Protein AF-A0A3Q3X6L5-F1 (afdb_monomer_lite)

pLDDT: mean 80.01, std 20.16, range [24.09, 98.0]

InterPro domains:
  IPR033290 Coiled-coil domain-containing protein 39 [PF24161] (19-383)
  IPR033290 Coiled-coil domain-containing protein 39 [PF24161] (434-626)
  IPR033290 Coiled-coil domain-containing protein 39 [PTHR18962] (6-382)

Foldseek 3Di:
DVPVVVVVCVVVVDDPPDPDPDPPPVVVVVVCVVVVVVVVVVVVVVVVVVVVVVVVVVVVVVVVVVVVVVVVVVVVVVVVVVVVVVVVVVVVVVVVVVVVVVVVVVVVVVVVVVVVVVVVVVVVVVVVVVVVVVVVVVVVVVVVVVVVVVVVVVVVVVVVVVVVVVVVVVVVVVVVVVVVVVVVVVVVVVVVVVVVVVVVVVVVVVVVVVVVDDDDPPVVVVVVVVVVVVVVVVVVVVVVVVVVVVVVVVVVVVVVVVVVVVVVVVVVVVVVVVVVVVVVVVVVVVVVVVVVVVVVVVVVVVVVVVVVVVVVVVVVVVVVVVVVVVVVVVVVVVVVVVVVVVVVVVVVVVVVVVVVVVVVVVVVVVVVVVVVVVVVVVVVVVVVVPPPDDDDDDDDDDDDDDDDDDDYDDDDDDDDDDDDDDDDDPDDDPPVPPVPPPPDDDDPPPVVVVVVVVVVVVVVVVVVVVVVVVVVVVVVVVVVVVVVVVVVVVVVVVVVVVVVVVVVVVVVVVVVVVVVVVVVVVVVVVVVVVVVVVVVVVVVVVVVVVVVVVVVVVVVVVVVVVVVVVVVVVVVVVVVVVVVVVVVVVVVVVVVVVVVVVVVVVVVLVVCADPDDDDSDGPVVVVVVVVVVVVVVVVVVVVVVVVVPDDDD

Radius of gyration: 91.63 Å; chains: 1; bounding box: 184×89×294 Å

Structure (mmCIF, N/CA/C/O backbone):
data_AF-A0A3Q3X6L5-F1
#
_entry.id   AF-A0A3Q3X6L5-F1
#
loop_
_atom_site.group_PDB
_atom_site.id
_atom_site.type_symbol
_atom_site.label_atom_id
_atom_site.label_alt_id
_atom_site.label_comp_id
_atom_site.label_asym_id
_atom_site.label_entity_id
_atom_site.label_seq_id
_atom_site.pdbx_PDB_ins_code
_atom_site.Cartn_x
_atom_site.Cartn_y
_atom_site.Cartn_z
_atom_site.occupancy
_atom_site.B_iso_or_equiv
_atom_site.auth_seq_id
_atom_site.auth_comp_id
_atom_site.auth_asym_id
_atom_site.auth_atom_id
_atom_site.pdbx_PDB_model_num
ATOM 1 N N . MET A 1 1 ? -39.606 -9.364 130.819 1.00 42.38 1 MET A N 1
ATOM 2 C CA . MET A 1 1 ? -40.697 -9.972 131.616 1.00 42.38 1 MET A CA 1
ATOM 3 C C . MET A 1 1 ? -40.829 -9.383 133.026 1.00 42.38 1 MET A C 1
ATOM 5 O O . MET A 1 1 ? -41.909 -9.506 133.574 1.00 42.38 1 MET A O 1
ATOM 9 N N . SER A 1 2 ? -39.815 -8.709 133.597 1.00 46.69 2 SER A N 1
ATOM 10 C CA . SER A 1 2 ? -39.912 -8.081 134.935 1.00 46.69 2 SER A CA 1
ATOM 11 C C . SER A 1 2 ? -40.834 -6.850 134.995 1.00 46.69 2 SER A C 1
ATOM 13 O O . SER A 1 2 ? -41.521 -6.655 135.989 1.00 46.69 2 SER A O 1
ATOM 15 N N . ASP A 1 3 ? -40.894 -6.043 133.930 1.00 54.22 3 ASP A N 1
ATOM 16 C CA . ASP A 1 3 ? -41.602 -4.750 133.970 1.00 54.22 3 ASP A CA 1
ATOM 17 C C . ASP A 1 3 ? -43.125 -4.853 133.850 1.00 54.22 3 ASP A C 1
ATOM 19 O O . ASP A 1 3 ? -43.836 -4.011 134.389 1.00 54.22 3 ASP A O 1
ATOM 23 N N . ILE A 1 4 ? -43.629 -5.908 133.203 1.00 56.75 4 ILE A N 1
ATOM 24 C CA . ILE A 1 4 ? -45.071 -6.154 133.022 1.00 56.75 4 ILE A CA 1
ATOM 25 C C . ILE A 1 4 ? -45.712 -6.620 134.339 1.00 56.75 4 ILE A C 1
ATOM 27 O O . ILE A 1 4 ? -46.848 -6.276 134.643 1.00 56.75 4 ILE A O 1
ATOM 31 N N . VAL A 1 5 ? -44.968 -7.367 135.159 1.00 55.62 5 VAL A N 1
ATOM 32 C CA . VAL A 1 5 ? -45.459 -7.873 136.450 1.00 55.62 5 VAL A CA 1
ATOM 33 C C . VAL A 1 5 ? -45.619 -6.729 137.460 1.00 55.62 5 VAL A C 1
ATOM 35 O O . VAL A 1 5 ? -46.617 -6.679 138.172 1.00 55.62 5 VAL A O 1
ATOM 38 N N . ASN A 1 6 ? -44.698 -5.759 137.464 1.00 57.50 6 ASN A N 1
ATOM 39 C CA . ASN A 1 6 ? -44.752 -4.602 138.365 1.00 57.50 6 ASN A CA 1
ATOM 40 C C . ASN A 1 6 ? -45.862 -3.600 138.009 1.00 57.50 6 ASN A C 1
ATOM 42 O O . ASN A 1 6 ? -46.415 -2.964 138.903 1.00 57.50 6 ASN A O 1
ATOM 46 N N . THR A 1 7 ? -46.220 -3.467 136.728 1.00 60.88 7 THR A N 1
ATOM 47 C CA . THR A 1 7 ? -47.307 -2.566 136.301 1.00 60.88 7 THR A CA 1
ATOM 48 C C . THR A 1 7 ? -48.684 -3.118 136.669 1.00 60.88 7 THR A C 1
ATOM 50 O O . THR A 1 7 ? -49.526 -2.374 137.162 1.00 60.88 7 THR A O 1
ATOM 53 N N . VAL A 1 8 ? -48.894 -4.428 136.517 1.00 60.12 8 VAL A N 1
ATOM 54 C CA . VAL A 1 8 ? -50.171 -5.086 136.854 1.00 60.12 8 VAL A CA 1
ATOM 55 C C . VAL A 1 8 ? -50.415 -5.137 138.373 1.00 60.12 8 VAL A C 1
ATOM 57 O O . VAL A 1 8 ? -51.554 -5.014 138.817 1.00 60.12 8 VAL A O 1
ATOM 60 N N . LEU A 1 9 ? -49.361 -5.263 139.192 1.00 56.59 9 LEU A N 1
ATOM 61 C CA . LEU A 1 9 ? -49.470 -5.275 140.661 1.00 56.59 9 LEU A CA 1
ATOM 62 C C . LEU A 1 9 ? -49.834 -3.901 141.253 1.00 56.59 9 LEU A C 1
ATOM 64 O O . LEU A 1 9 ? -50.560 -3.834 142.245 1.00 56.59 9 LEU A O 1
ATOM 68 N N . TRP A 1 10 ? -49.390 -2.809 140.620 1.00 59.31 10 TRP A N 1
ATOM 69 C CA . TRP A 1 10 ? -49.698 -1.442 141.055 1.00 59.31 10 TRP A CA 1
ATOM 70 C C . TRP A 1 10 ? -51.165 -1.057 140.784 1.00 59.31 10 TRP A C 1
ATOM 72 O O . TRP A 1 10 ? -51.800 -0.406 141.610 1.00 59.31 10 TRP A O 1
ATOM 82 N N . GLU A 1 11 ? -51.751 -1.533 139.678 1.00 63.62 11 GLU A N 1
ATOM 83 C CA . GLU A 1 11 ? -53.169 -1.306 139.339 1.00 63.62 11 GLU A CA 1
ATOM 84 C C . GLU A 1 11 ? -54.159 -2.059 140.250 1.00 63.62 11 GLU A C 1
ATOM 86 O O . GLU A 1 11 ? -55.338 -1.704 140.308 1.00 63.62 11 GLU A O 1
ATOM 91 N N . MET A 1 12 ? -53.701 -3.072 140.997 1.00 56.34 12 MET A N 1
ATOM 92 C CA . MET A 1 12 ? -54.529 -3.853 141.927 1.00 56.34 12 MET A CA 1
ATOM 93 C C . MET A 1 12 ? -54.472 -3.378 143.393 1.00 56.34 12 MET A C 1
ATOM 95 O O . MET A 1 12 ? -55.004 -4.058 144.271 1.00 56.34 12 MET A O 1
ATOM 99 N N . ASN A 1 13 ? -53.905 -2.194 143.676 1.00 50.59 13 ASN A N 1
ATOM 100 C CA . ASN A 1 13 ? -53.818 -1.600 145.026 1.00 50.59 13 ASN A CA 1
ATOM 101 C C . ASN A 1 13 ? -53.107 -2.497 146.068 1.00 50.59 13 ASN A C 1
ATOM 103 O O . ASN A 1 13 ? -53.402 -2.447 147.265 1.00 50.59 13 ASN A O 1
ATOM 107 N N . TRP A 1 14 ? -52.163 -3.329 145.624 1.00 54.50 14 TRP A N 1
ATOM 108 C CA . TRP A 1 14 ? -51.335 -4.160 146.495 1.00 54.50 14 TRP A CA 1
ATOM 109 C C . TRP A 1 14 ? -50.048 -3.418 146.861 1.00 54.50 14 TRP A C 1
ATOM 111 O O . TRP A 1 14 ? -49.114 -3.334 146.069 1.00 54.50 14 TRP A O 1
ATOM 121 N N . ASP A 1 15 ? -50.024 -2.850 148.068 1.00 47.78 15 ASP A N 1
ATOM 122 C CA . ASP A 1 15 ? -48.836 -2.230 148.661 1.00 47.78 15 ASP A CA 1
ATOM 123 C C . ASP A 1 15 ? -47.795 -3.312 149.014 1.00 47.78 15 ASP A C 1
ATOM 125 O O . ASP A 1 15 ? -48.157 -4.428 149.399 1.00 47.78 15 ASP A O 1
ATOM 129 N N . GLU A 1 16 ? -46.505 -2.973 148.931 1.00 54.38 16 GLU A N 1
ATOM 130 C CA . GLU A 1 16 ? -45.307 -3.847 148.998 1.00 54.38 16 GLU A CA 1
ATOM 131 C C . GLU A 1 16 ? -45.166 -4.673 150.305 1.00 54.38 16 GLU A C 1
ATOM 133 O O . GLU A 1 16 ? -44.187 -5.385 150.523 1.00 54.38 16 GLU A O 1
ATOM 138 N N . ARG A 1 17 ? -46.152 -4.577 151.204 1.00 49.84 17 ARG A N 1
ATOM 139 C CA . ARG A 1 17 ? -46.241 -5.238 152.514 1.00 49.84 17 ARG A CA 1
ATOM 140 C C . ARG A 1 17 ? -47.131 -6.486 152.515 1.00 49.84 17 ARG A C 1
ATOM 142 O O . ARG A 1 17 ? -47.193 -7.170 153.536 1.00 49.84 17 ARG A O 1
ATOM 149 N N . PHE A 1 18 ? -47.809 -6.796 151.409 1.00 48.22 18 PHE A N 1
ATOM 150 C CA . PHE A 1 18 ? -48.549 -8.047 151.237 1.00 48.22 18 PHE A CA 1
ATOM 151 C C . PHE A 1 18 ? -47.666 -9.085 150.538 1.00 48.22 18 PHE A C 1
ATOM 153 O O . PHE A 1 18 ? -47.162 -8.853 149.442 1.00 48.22 18 PHE A O 1
ATOM 160 N N . ALA A 1 19 ? -47.457 -10.239 151.177 1.00 53.03 19 ALA A N 1
ATOM 161 C CA . ALA A 1 19 ? -46.730 -11.345 150.566 1.00 53.03 19 ALA A CA 1
ATOM 162 C C . ALA A 1 19 ? -47.468 -11.815 149.301 1.00 53.03 19 ALA A C 1
ATOM 164 O O . ALA A 1 19 ? -48.653 -12.150 149.366 1.00 53.03 19 ALA A O 1
ATOM 165 N N . ILE A 1 20 ? -46.756 -11.835 148.168 1.00 52.38 20 ILE A N 1
ATOM 166 C CA . ILE A 1 20 ? -47.213 -12.428 146.903 1.00 52.38 20 ILE A CA 1
ATOM 167 C C . ILE A 1 20 ? -47.752 -13.831 147.226 1.00 52.38 20 ILE A C 1
ATOM 169 O O . ILE A 1 20 ? -47.007 -14.608 147.832 1.00 52.38 20 ILE A O 1
ATOM 173 N N . PRO A 1 21 ? -49.005 -14.179 146.865 1.00 50.72 21 PRO A N 1
ATOM 174 C CA . PRO A 1 21 ? -49.507 -15.530 147.030 1.00 50.72 21 PRO A CA 1
ATOM 175 C C . PRO A 1 21 ? -48.534 -16.473 146.347 1.00 50.72 21 PRO A C 1
ATOM 177 O O . PRO A 1 21 ? -48.288 -16.352 145.143 1.00 50.72 21 PRO A O 1
ATOM 180 N N . GLU A 1 22 ? -47.944 -17.383 147.119 1.00 50.12 22 GLU A N 1
ATOM 181 C CA . GLU A 1 22 ? -47.195 -18.469 146.518 1.00 50.12 22 GLU A CA 1
ATOM 182 C C . GLU A 1 22 ? -48.123 -19.145 145.501 1.00 50.12 22 GLU A C 1
ATOM 184 O O . GLU A 1 22 ? -49.268 -19.465 145.848 1.00 50.12 22 GLU A O 1
ATOM 189 N N . PRO A 1 23 ? -47.681 -19.321 144.241 1.00 54.81 23 PRO A N 1
ATOM 190 C CA . PRO A 1 23 ? -48.440 -20.095 143.275 1.00 54.81 23 PRO A CA 1
ATOM 191 C C . PRO A 1 23 ? -48.798 -21.419 143.943 1.00 54.81 23 PRO A C 1
ATOM 193 O O . PRO A 1 23 ? -47.922 -22.035 144.561 1.00 54.81 23 PRO A O 1
ATOM 196 N N . ASN A 1 24 ? -50.065 -21.841 143.860 1.00 59.56 24 ASN A N 1
ATOM 197 C CA . ASN A 1 24 ? -50.445 -23.155 144.370 1.00 59.56 24 ASN A CA 1
ATOM 198 C C . ASN A 1 24 ? -49.491 -24.215 143.774 1.00 59.56 24 ASN A C 1
ATOM 200 O O . ASN A 1 24 ? -48.874 -23.997 142.726 1.00 59.56 24 ASN A O 1
ATOM 204 N N . ALA A 1 25 ? -49.317 -25.348 144.455 1.00 68.06 25 ALA A N 1
ATOM 205 C CA . ALA A 1 25 ? -48.351 -26.365 144.031 1.00 68.06 25 ALA A CA 1
ATOM 206 C C . ALA A 1 25 ? -48.519 -26.769 142.549 1.00 68.06 25 ALA A C 1
ATOM 208 O O . ALA A 1 25 ? -47.529 -27.038 141.877 1.00 68.06 25 ALA A O 1
ATOM 209 N N . GLU A 1 26 ? -49.747 -26.710 142.026 1.00 66.62 26 GLU A N 1
ATOM 210 C CA . GLU A 1 26 ? -50.077 -26.945 140.616 1.00 66.62 26 GLU A CA 1
ATOM 211 C C . GLU A 1 26 ? -49.518 -25.870 139.674 1.00 66.62 26 GLU A C 1
ATOM 213 O O . GLU A 1 26 ? -48.903 -26.203 138.670 1.00 66.62 26 GLU A O 1
ATOM 218 N N . ASN A 1 27 ? -49.653 -24.583 139.995 1.00 64.38 27 ASN A N 1
ATOM 219 C CA . ASN A 1 27 ? -49.143 -23.484 139.174 1.00 64.38 27 ASN A CA 1
ATOM 220 C C . ASN A 1 27 ? -47.614 -23.407 139.214 1.00 64.38 27 ASN A C 1
ATOM 222 O O . ASN A 1 27 ? -46.988 -23.028 138.225 1.00 64.38 27 ASN A O 1
ATOM 226 N N . LYS A 1 28 ? -46.997 -23.783 140.341 1.00 66.94 28 LYS A N 1
ATOM 227 C CA . LYS A 1 28 ? -45.537 -23.909 140.438 1.00 66.94 28 LYS A CA 1
ATOM 228 C C . LYS A 1 28 ? -45.046 -25.092 139.597 1.00 66.94 28 LYS A C 1
ATOM 230 O O . LYS A 1 28 ? -44.121 -24.903 138.815 1.00 66.94 28 LYS A O 1
ATOM 235 N N . ALA A 1 29 ? -45.734 -26.236 139.663 1.00 67.62 29 ALA A N 1
ATOM 236 C CA . ALA A 1 29 ? -45.465 -27.400 138.819 1.00 67.62 29 ALA A CA 1
ATOM 237 C C . ALA A 1 29 ? -45.654 -27.099 137.322 1.00 67.62 29 ALA A C 1
ATOM 239 O O . ALA A 1 29 ? -44.782 -27.438 136.537 1.00 67.62 29 ALA A O 1
ATOM 240 N N . LEU A 1 30 ? -46.709 -26.378 136.928 1.00 67.31 30 LEU A N 1
ATOM 241 C CA . LEU A 1 30 ? -46.948 -25.955 135.540 1.00 67.31 30 LEU A CA 1
ATOM 242 C C . LEU A 1 30 ? -45.863 -25.003 135.024 1.00 67.31 30 LEU A C 1
ATOM 244 O O . LEU A 1 30 ? -45.429 -25.108 133.881 1.00 67.31 30 LEU A O 1
ATOM 248 N N . ILE A 1 31 ? -45.385 -24.071 135.854 1.00 66.31 31 ILE A N 1
ATOM 249 C CA . ILE A 1 31 ? -44.278 -23.182 135.475 1.00 66.31 31 ILE A CA 1
ATOM 250 C C . ILE A 1 31 ? -42.968 -23.967 135.351 1.00 66.31 31 ILE A C 1
ATOM 252 O O . ILE A 1 31 ? -42.159 -23.641 134.484 1.00 66.31 31 ILE A O 1
ATOM 256 N N . GLU A 1 32 ? -42.745 -24.979 136.187 1.00 65.50 32 GLU A N 1
ATOM 257 C CA . GLU A 1 32 ? -41.568 -25.853 136.131 1.00 65.50 32 GLU A CA 1
ATOM 258 C C . GLU A 1 32 ? -41.635 -26.827 134.943 1.00 65.50 32 GLU A C 1
ATOM 260 O O . GLU A 1 32 ? -40.625 -27.011 134.282 1.00 65.50 32 GLU A O 1
ATOM 265 N N . GLU A 1 33 ? -42.821 -27.309 134.564 1.00 65.19 33 GLU A N 1
ATOM 266 C CA . GLU A 1 33 ? -43.099 -28.111 133.359 1.00 65.19 33 GLU A CA 1
ATOM 267 C C . GLU A 1 33 ? -42.986 -27.276 132.062 1.00 65.19 33 GLU A C 1
ATOM 269 O O . GLU A 1 33 ? -42.558 -27.758 131.015 1.00 65.19 33 GLU A O 1
ATOM 274 N N . VAL A 1 34 ? -43.282 -25.972 132.121 1.00 61.94 34 VAL A N 1
ATOM 275 C CA . VAL A 1 34 ? -43.032 -25.024 131.016 1.00 61.94 34 VAL A CA 1
ATOM 276 C C . VAL A 1 34 ? -41.558 -24.601 130.953 1.00 61.94 34 VAL A C 1
ATOM 278 O O . VAL A 1 34 ? -41.018 -24.363 129.867 1.00 61.94 34 VAL A O 1
ATOM 281 N N . ARG A 1 35 ? -40.885 -24.495 132.107 1.00 60.06 35 ARG A N 1
ATOM 282 C CA . ARG A 1 35 ? -39.438 -24.230 132.216 1.00 60.06 35 ARG A CA 1
ATOM 283 C C . ARG A 1 35 ? -38.590 -25.485 132.063 1.00 60.06 35 ARG A C 1
ATOM 285 O O . ARG A 1 35 ? -37.365 -25.339 131.988 1.00 60.06 35 ARG A O 1
ATOM 292 N N . ASP A 1 36 ? -39.211 -26.663 131.998 1.00 61.91 36 ASP A N 1
ATOM 293 C CA . ASP A 1 36 ? -38.523 -27.938 131.916 1.00 61.91 36 ASP A CA 1
ATOM 294 C C . ASP A 1 36 ? -37.551 -27.850 130.756 1.00 61.91 36 ASP A C 1
ATOM 296 O O . ASP A 1 36 ? -37.898 -27.637 129.586 1.00 61.91 36 ASP A O 1
ATOM 300 N N . THR A 1 37 ? -36.275 -27.934 131.113 1.00 58.75 37 THR A N 1
ATOM 301 C CA . THR A 1 37 ? -35.169 -27.565 130.231 1.00 58.75 37 THR A CA 1
ATOM 302 C C . THR A 1 37 ? -35.175 -28.448 128.979 1.00 58.75 37 THR A C 1
ATOM 304 O O . THR A 1 37 ? -34.733 -28.034 127.907 1.00 58.75 37 THR A O 1
ATOM 307 N N . SER A 1 38 ? -35.779 -29.633 129.097 1.00 60.59 38 SER A N 1
ATOM 308 C CA . SER A 1 38 ? -36.085 -30.590 128.040 1.00 60.59 38 SER A CA 1
ATOM 309 C C . SER A 1 38 ? -37.045 -30.043 126.974 1.00 60.59 38 SER A C 1
ATOM 311 O O . SER A 1 38 ? -36.696 -30.104 125.792 1.00 60.59 38 SER A O 1
ATOM 313 N N . TYR A 1 39 ? -38.192 -29.457 127.347 1.00 67.81 39 TYR A N 1
ATOM 314 C CA . TYR A 1 39 ? -39.201 -28.952 126.401 1.00 67.81 39 TYR A CA 1
ATOM 315 C C . TYR A 1 39 ? -38.718 -27.695 125.665 1.00 67.81 39 TYR A C 1
ATOM 317 O O . TYR A 1 39 ? -38.792 -27.615 124.436 1.00 67.81 39 TYR A O 1
ATOM 325 N N . LEU A 1 40 ? -38.089 -26.758 126.382 1.00 72.50 40 LEU A N 1
ATOM 326 C CA . LEU A 1 40 ? -37.445 -25.596 125.762 1.00 72.50 40 LEU A CA 1
ATOM 327 C C . LEU A 1 40 ? -36.274 -26.000 124.852 1.00 72.50 40 LEU A C 1
ATOM 329 O O . LEU A 1 40 ? -36.112 -25.413 123.782 1.00 72.50 40 LEU A O 1
ATOM 333 N N . SER A 1 41 ? -35.477 -27.018 125.210 1.00 70.31 41 SER A N 1
ATOM 334 C CA . SER A 1 41 ? -34.417 -27.527 124.321 1.00 70.31 41 SER A CA 1
ATOM 335 C C . SER A 1 41 ? -34.977 -28.178 123.052 1.00 70.31 41 SER A C 1
ATOM 337 O O . SER A 1 41 ? -34.393 -28.022 121.978 1.00 70.31 41 SER A O 1
ATOM 339 N N . TYR A 1 42 ? -36.116 -28.868 123.156 1.00 76.06 42 TYR A N 1
ATOM 340 C CA . TYR A 1 42 ? -36.806 -29.489 122.031 1.00 76.06 42 TYR A CA 1
ATOM 341 C C . TYR A 1 42 ? -37.362 -28.429 121.074 1.00 76.06 42 TYR A C 1
ATOM 343 O O . TYR A 1 42 ? -37.075 -28.474 119.878 1.00 76.06 42 TYR A O 1
ATOM 351 N N . LEU A 1 43 ? -38.043 -27.407 121.604 1.00 77.00 43 LEU A N 1
ATOM 352 C CA . LEU A 1 43 ? -38.513 -26.261 120.823 1.00 77.00 43 LEU A CA 1
ATOM 353 C C . LEU A 1 43 ? -37.360 -25.517 120.143 1.00 77.00 43 LEU A C 1
ATOM 355 O O . LEU A 1 43 ? -37.485 -25.139 118.983 1.00 77.00 43 LEU A O 1
ATOM 359 N N . ARG A 1 44 ? -36.217 -25.346 120.818 1.00 79.12 44 ARG A N 1
ATOM 360 C CA . ARG A 1 44 ? -35.029 -24.680 120.253 1.00 79.12 44 ARG A CA 1
ATOM 361 C C . ARG A 1 44 ? -34.375 -25.488 119.128 1.00 79.12 44 ARG A C 1
ATOM 363 O O . ARG A 1 44 ? -33.916 -24.911 118.147 1.00 79.12 44 ARG A O 1
ATOM 370 N N . LYS A 1 45 ? -34.354 -26.820 119.240 1.00 82.62 45 LYS A N 1
ATOM 371 C CA . LYS A 1 45 ? -33.915 -27.718 118.156 1.00 82.62 45 LYS A CA 1
ATOM 372 C C . LYS A 1 45 ? -34.884 -27.678 116.978 1.00 82.62 45 LYS A C 1
ATOM 374 O O . LYS A 1 45 ? -34.444 -27.618 115.836 1.00 82.62 45 LYS A O 1
ATOM 379 N N . TYR A 1 46 ? -36.187 -27.670 117.250 1.00 80.19 46 TYR A N 1
ATOM 380 C CA . TYR A 1 46 ? -37.218 -27.617 116.218 1.00 80.19 46 TYR A CA 1
ATOM 381 C C . TYR A 1 46 ? -37.218 -26.279 115.465 1.00 80.19 46 TYR A C 1
ATOM 383 O O . TYR A 1 46 ? -37.323 -26.258 114.241 1.00 80.19 46 TYR A O 1
ATOM 391 N N . THR A 1 47 ? -37.038 -25.155 116.164 1.00 80.38 47 THR A N 1
ATOM 392 C CA . THR A 1 47 ? -36.908 -23.836 115.526 1.00 80.38 47 THR A CA 1
ATOM 393 C C . THR A 1 47 ? -35.626 -23.719 114.711 1.00 80.38 47 THR A C 1
ATOM 395 O O . THR A 1 47 ? -35.700 -23.257 113.575 1.00 80.38 47 THR A O 1
ATOM 398 N N . ALA A 1 48 ? -34.492 -24.216 115.218 1.00 82.56 48 ALA A N 1
ATOM 399 C CA . ALA A 1 48 ? -33.239 -24.272 114.462 1.00 82.56 48 ALA A CA 1
ATOM 400 C C . ALA A 1 48 ? -33.354 -25.157 113.205 1.00 82.56 48 ALA A C 1
ATOM 402 O O . ALA A 1 48 ? -32.912 -24.760 112.131 1.00 82.56 48 ALA A O 1
ATOM 403 N N . PHE A 1 49 ? -34.011 -26.318 113.305 1.00 84.06 49 PHE A N 1
ATOM 404 C CA . PHE A 1 49 ? -34.292 -27.194 112.162 1.00 84.06 49 PHE A CA 1
ATOM 405 C C . PHE A 1 49 ? -35.244 -26.539 111.149 1.00 84.06 49 PHE A C 1
ATOM 407 O O . PHE A 1 49 ? -35.038 -26.621 109.941 1.00 84.06 49 PHE A O 1
ATOM 414 N N . SER A 1 50 ? -36.269 -25.828 111.627 1.00 81.50 50 SER A N 1
ATOM 415 C CA . SER A 1 50 ? -37.181 -25.062 110.773 1.00 81.50 50 SER A CA 1
ATOM 416 C C . SER A 1 50 ? -36.474 -23.912 110.050 1.00 81.50 50 SER A C 1
ATOM 418 O O . SER A 1 50 ? -36.793 -23.642 108.894 1.00 81.50 50 SER A O 1
ATOM 420 N N . GLN A 1 51 ? -35.522 -23.241 110.704 1.00 83.19 51 GLN A N 1
ATOM 421 C CA . GLN A 1 51 ? -34.695 -22.194 110.098 1.00 83.19 51 GLN A CA 1
ATOM 422 C C . GLN A 1 51 ? -33.744 -22.771 109.046 1.00 83.19 51 GLN A C 1
ATOM 424 O O . GLN A 1 51 ? -33.775 -22.296 107.918 1.00 83.19 51 GLN A O 1
ATOM 429 N N . LEU A 1 52 ? -33.032 -23.862 109.350 1.00 88.69 52 LEU A N 1
ATOM 430 C CA . LEU A 1 52 ? -32.203 -24.581 108.371 1.00 88.69 52 LEU A CA 1
ATOM 431 C C . LEU A 1 52 ? -33.000 -24.983 107.122 1.00 88.69 52 LEU A C 1
ATOM 433 O O . LEU A 1 52 ? -32.603 -24.650 106.012 1.00 88.69 52 LEU A O 1
ATOM 437 N N . ASN A 1 53 ? -34.178 -25.591 107.289 1.00 86.75 53 ASN A N 1
ATOM 438 C CA . ASN A 1 53 ? -35.034 -25.958 106.154 1.00 86.75 53 ASN A CA 1
ATOM 439 C C . ASN A 1 53 ? -35.532 -24.739 105.354 1.00 86.75 53 ASN A C 1
ATOM 441 O O . ASN A 1 53 ? -35.792 -24.847 104.154 1.00 86.75 53 ASN A O 1
ATOM 445 N N . LYS A 1 54 ? -35.722 -23.579 105.999 1.00 89.06 54 LYS A N 1
ATOM 446 C CA . LYS A 1 54 ? -36.102 -22.336 105.307 1.00 89.06 54 LYS A CA 1
ATOM 447 C C . LYS A 1 54 ? -34.942 -21.787 104.484 1.00 89.06 54 LYS A C 1
ATOM 449 O O . LYS A 1 54 ? -35.176 -21.415 103.335 1.00 89.06 54 LYS A O 1
ATOM 454 N N . ASP A 1 55 ? -33.738 -21.789 105.042 1.00 88.00 55 ASP A N 1
ATOM 455 C CA . ASP A 1 55 ? -32.527 -21.319 104.372 1.00 88.00 55 ASP A CA 1
ATOM 456 C C . ASP A 1 55 ? -32.172 -22.241 103.192 1.00 88.00 55 ASP A C 1
ATOM 458 O O . ASP A 1 55 ? -31.926 -21.765 102.083 1.00 88.00 55 ASP A O 1
ATOM 462 N N . GLU A 1 56 ? -32.274 -23.564 103.369 1.00 89.94 56 GLU A N 1
ATOM 463 C CA . GLU A 1 56 ? -32.124 -24.554 102.292 1.00 89.94 56 GLU A CA 1
ATOM 464 C C . GLU A 1 56 ? -33.165 -24.356 101.184 1.00 89.94 56 GLU A C 1
ATOM 466 O O . GLU A 1 56 ? -32.837 -24.361 99.996 1.00 89.94 56 GLU A O 1
ATOM 471 N N . LYS A 1 57 ? -34.433 -24.123 101.545 1.00 90.38 57 LYS A N 1
ATOM 472 C CA . LYS A 1 57 ? -35.493 -23.857 100.566 1.00 90.38 57 LYS A CA 1
ATOM 473 C C . LYS A 1 57 ? -35.250 -22.554 99.804 1.00 90.38 57 LYS A C 1
ATOM 475 O O . LYS A 1 57 ? -35.484 -22.516 98.597 1.00 90.38 57 LYS A O 1
ATOM 480 N N . GLN A 1 58 ? -34.800 -21.497 100.478 1.00 91.69 58 GLN A N 1
ATOM 481 C CA . GLN A 1 58 ? -34.445 -20.230 99.833 1.00 91.69 58 GLN A CA 1
ATOM 482 C C . GLN A 1 58 ? -33.270 -20.411 98.871 1.00 91.69 58 GLN A C 1
ATOM 484 O O . GLN A 1 58 ? -33.378 -20.002 97.717 1.00 91.69 58 GLN A O 1
ATOM 489 N N . TYR A 1 59 ? -32.216 -21.113 99.293 1.00 92.75 59 TYR A N 1
ATOM 490 C CA . TYR A 1 59 ? -31.087 -21.458 98.431 1.00 92.75 59 TYR A CA 1
ATOM 491 C C . TYR A 1 59 ? -31.530 -22.246 97.187 1.00 92.75 59 TYR A C 1
ATOM 493 O O . TYR A 1 59 ? -31.152 -21.908 96.066 1.00 92.75 59 TYR A O 1
ATOM 501 N N . MET A 1 60 ? -32.403 -23.244 97.349 1.00 91.12 60 MET A N 1
ATOM 502 C CA . MET A 1 60 ? -32.935 -24.032 96.231 1.00 91.12 60 MET A CA 1
ATOM 503 C C . MET A 1 60 ? -33.800 -23.203 95.267 1.00 91.12 60 MET A C 1
ATOM 505 O O . MET A 1 60 ? -33.765 -23.435 94.058 1.00 91.12 60 MET A O 1
ATOM 509 N N . ILE A 1 61 ? -34.562 -22.223 95.767 1.00 94.38 61 ILE A N 1
ATOM 510 C CA . ILE A 1 61 ? -35.334 -21.290 94.927 1.00 94.38 61 ILE A CA 1
ATOM 511 C C . ILE A 1 61 ? -34.396 -20.381 94.124 1.00 94.38 61 ILE A C 1
ATOM 513 O O . ILE A 1 61 ? -34.621 -20.189 92.928 1.00 94.38 61 ILE A O 1
ATOM 517 N N . GLU A 1 62 ? -33.346 -19.855 94.758 1.00 93.94 62 GLU A N 1
ATOM 518 C CA . GLU A 1 62 ? -32.311 -19.042 94.108 1.00 93.94 62 GLU A CA 1
ATOM 519 C C . GLU A 1 62 ? -31.620 -19.841 92.990 1.00 93.94 62 GLU A C 1
ATOM 521 O O . GLU A 1 62 ? -31.533 -19.386 91.850 1.00 93.94 62 GLU A O 1
ATOM 526 N N . MET A 1 63 ? -31.223 -21.086 93.278 1.00 93.88 63 MET A N 1
ATOM 527 C CA . MET A 1 63 ? -30.632 -22.001 92.296 1.00 93.88 63 MET A CA 1
ATOM 528 C C . MET A 1 63 ? -31.581 -22.303 91.136 1.00 93.88 63 MET A C 1
ATOM 530 O O . MET A 1 63 ? -31.176 -22.208 89.980 1.00 93.88 63 MET A O 1
ATOM 534 N N . LEU A 1 64 ? -32.855 -22.603 91.404 1.00 95.06 64 LEU A N 1
ATOM 535 C CA . LEU A 1 64 ? -33.854 -22.818 90.351 1.00 95.06 64 LEU A CA 1
ATOM 536 C C . LEU A 1 64 ? -34.060 -21.579 89.480 1.00 95.06 64 LEU A C 1
ATOM 538 O O . LEU A 1 64 ? -34.262 -21.705 88.273 1.00 95.06 64 LEU A O 1
ATOM 542 N N . LYS A 1 65 ? -34.027 -20.385 90.076 1.00 96.12 65 LYS A N 1
ATOM 543 C CA . LYS A 1 65 ? -34.124 -19.127 89.337 1.00 96.12 65 LYS A CA 1
ATOM 544 C C . LYS A 1 65 ? -32.916 -18.940 88.421 1.00 96.12 65 LYS A C 1
ATOM 546 O O . LYS A 1 65 ? -33.112 -18.631 87.249 1.00 96.12 65 LYS A O 1
ATOM 551 N N . ASN A 1 66 ? -31.711 -19.206 88.921 1.00 95.69 66 ASN A N 1
ATOM 552 C CA . ASN A 1 66 ? -30.488 -19.147 88.124 1.00 95.69 66 ASN A CA 1
ATOM 553 C C . ASN A 1 66 ? -30.526 -20.165 86.978 1.00 95.69 66 ASN A C 1
ATOM 555 O O . ASN A 1 66 ? -30.286 -19.799 85.836 1.00 95.69 66 ASN A O 1
ATOM 559 N N . VAL A 1 67 ? -30.929 -21.413 87.240 1.00 96.56 67 VAL A N 1
ATOM 560 C CA . VAL A 1 67 ? -31.058 -22.445 86.196 1.00 96.56 67 VAL A CA 1
ATOM 561 C C . VAL A 1 67 ? -32.080 -22.047 85.128 1.00 96.56 67 VAL A C 1
ATOM 563 O O . VAL A 1 67 ? -31.827 -22.246 83.944 1.00 96.56 67 VAL A O 1
ATOM 566 N N . LYS A 1 68 ? -33.219 -21.458 85.511 1.00 95.69 68 LYS A N 1
ATOM 567 C CA . LYS A 1 68 ? -34.208 -20.951 84.545 1.00 95.69 68 LYS A CA 1
ATOM 568 C C . LYS A 1 68 ? -33.653 -19.808 83.703 1.00 95.69 68 LYS A C 1
ATOM 570 O O . LYS A 1 68 ? -33.845 -19.809 82.496 1.00 95.69 68 LYS A O 1
ATOM 575 N N . GLN A 1 69 ? -32.941 -18.872 84.322 1.00 95.25 69 GLN A N 1
ATOM 576 C CA . GLN A 1 69 ? -32.311 -17.773 83.601 1.00 95.25 69 GLN A CA 1
ATOM 577 C C . GLN A 1 69 ? -31.246 -18.281 82.617 1.00 95.25 69 GLN A C 1
ATOM 579 O O . GLN A 1 69 ? -31.212 -17.834 81.475 1.00 95.25 69 GLN A O 1
ATOM 584 N N . GLU A 1 70 ? -30.423 -19.252 83.017 1.00 93.06 70 GLU A N 1
ATOM 585 C CA . GLU A 1 70 ? -29.456 -19.891 82.117 1.00 93.06 70 GLU A CA 1
ATOM 586 C C . GLU A 1 70 ? -30.141 -20.669 80.983 1.00 93.06 70 GLU A C 1
ATOM 588 O O . GLU A 1 70 ? -29.689 -20.637 79.836 1.00 93.06 70 GLU A O 1
ATOM 593 N N . LEU A 1 71 ? -31.274 -21.321 81.256 1.00 95.75 71 LEU A N 1
ATOM 594 C CA . LEU A 1 71 ? -32.084 -21.964 80.221 1.00 95.75 71 LEU A CA 1
ATOM 595 C C . LEU A 1 71 ? -32.624 -20.938 79.209 1.00 95.75 71 LEU A C 1
ATOM 597 O O . LEU A 1 71 ? -32.507 -21.146 78.003 1.00 95.75 71 LEU A O 1
ATOM 601 N N . ASP A 1 72 ? -33.155 -19.810 79.676 1.00 96.19 72 ASP A N 1
ATOM 602 C CA . ASP A 1 72 ? -33.655 -18.744 78.803 1.00 96.19 72 ASP A CA 1
ATOM 603 C C . ASP A 1 72 ? -32.517 -18.122 77.969 1.00 96.19 72 ASP A C 1
ATOM 605 O O . ASP A 1 72 ? -32.667 -17.909 76.761 1.00 96.19 72 ASP A O 1
ATOM 609 N N . ASN A 1 73 ? -31.348 -17.897 78.582 1.00 95.75 73 ASN A N 1
ATOM 610 C CA . ASN A 1 73 ? -30.147 -17.395 77.908 1.00 95.75 73 ASN A CA 1
ATOM 611 C C . ASN A 1 73 ? -29.676 -18.354 76.804 1.00 95.75 73 ASN A C 1
ATOM 613 O O . ASN A 1 73 ? -29.415 -17.936 75.672 1.00 95.75 73 ASN A O 1
ATOM 617 N N . THR A 1 74 ? -29.586 -19.651 77.109 1.00 95.19 74 THR A N 1
ATOM 618 C CA . THR A 1 74 ? -29.169 -20.678 76.140 1.00 95.19 74 THR A CA 1
ATOM 619 C C . THR A 1 74 ? -30.191 -20.848 75.019 1.00 95.19 74 THR A C 1
ATOM 621 O O . THR A 1 74 ? -29.805 -20.972 73.855 1.00 95.19 74 THR A O 1
ATOM 624 N N . GLN A 1 75 ? -31.489 -20.760 75.316 1.00 96.25 75 GLN A N 1
ATOM 625 C CA . GLN A 1 75 ? -32.535 -20.781 74.296 1.00 96.25 75 GLN A CA 1
ATOM 626 C C . GLN A 1 75 ? -32.461 -19.552 73.374 1.00 96.25 75 GLN A C 1
ATOM 628 O O . GLN A 1 75 ? -32.618 -19.681 72.157 1.00 96.25 75 GLN A O 1
ATOM 633 N N . ALA A 1 76 ? -32.201 -18.360 73.920 1.00 95.38 76 ALA A N 1
ATOM 634 C CA . ALA A 1 76 ? -32.003 -17.150 73.125 1.00 95.38 76 ALA A CA 1
ATOM 635 C C . ALA A 1 76 ? -30.770 -17.260 72.211 1.00 95.38 76 ALA A C 1
ATOM 637 O O . ALA A 1 76 ? -30.839 -16.874 71.040 1.00 95.38 76 ALA A O 1
ATOM 638 N N . LEU A 1 77 ? -29.676 -17.845 72.714 1.00 96.31 77 LEU A N 1
ATOM 639 C CA . LEU A 1 77 ? -28.472 -18.132 71.935 1.00 96.31 77 LEU A CA 1
ATOM 640 C C . LEU A 1 77 ? -28.761 -19.113 70.785 1.00 96.31 77 LEU A C 1
ATOM 642 O O . LEU A 1 77 ? -28.346 -18.859 69.656 1.00 96.31 77 LEU A O 1
ATOM 646 N N . CYS A 1 78 ? -29.518 -20.187 71.039 1.00 95.81 78 CYS A N 1
ATOM 647 C CA . CYS A 1 78 ? -29.913 -21.147 70.000 1.00 95.81 78 CYS A CA 1
ATOM 648 C C . CYS A 1 78 ? -30.706 -20.461 68.881 1.00 95.81 78 CYS A C 1
ATOM 650 O O . CYS A 1 78 ? -30.344 -20.572 67.713 1.00 95.81 78 CYS A O 1
ATOM 652 N N . LYS A 1 79 ? -31.702 -19.638 69.232 1.00 97.00 79 LYS A N 1
ATOM 653 C CA . LYS A 1 79 ? -32.483 -18.859 68.253 1.00 97.00 79 LYS A CA 1
ATOM 654 C C . LYS A 1 79 ? -31.646 -17.842 67.474 1.00 97.00 79 LYS A C 1
ATOM 656 O O . LYS A 1 79 ? -32.021 -17.442 66.373 1.00 97.00 79 LYS A O 1
ATOM 661 N N . ALA A 1 80 ? -30.564 -17.322 68.056 1.00 93.94 80 ALA A N 1
ATOM 662 C CA . ALA A 1 80 ? -29.628 -16.459 67.337 1.00 93.94 80 ALA A CA 1
ATOM 663 C C . ALA A 1 80 ? -28.789 -17.271 66.341 1.00 93.94 80 ALA A C 1
ATOM 665 O O . ALA A 1 80 ? -28.650 -16.858 65.192 1.00 93.94 80 ALA A O 1
ATOM 666 N N . LYS A 1 81 ? -28.316 -18.454 66.749 1.00 95.62 81 LYS A N 1
ATOM 667 C CA . LYS A 1 81 ? -27.565 -19.372 65.885 1.00 95.62 81 LYS A CA 1
ATOM 668 C C . LYS A 1 81 ? -28.386 -19.898 64.712 1.00 95.62 81 LYS A C 1
ATOM 670 O O . LYS A 1 81 ? -27.864 -19.948 63.607 1.00 95.62 81 LYS A O 1
ATOM 675 N N . GLU A 1 82 ? -29.664 -20.201 64.914 1.00 96.06 82 GLU A N 1
ATOM 676 C CA . GLU A 1 82 ? -30.582 -20.588 63.830 1.00 96.06 82 GLU A CA 1
ATOM 677 C C . GLU A 1 82 ? -30.712 -19.478 62.773 1.00 96.06 82 GLU A C 1
ATOM 679 O O . GLU A 1 82 ? -30.567 -19.733 61.579 1.00 96.06 82 GLU A O 1
ATOM 684 N N . ARG A 1 83 ? -30.891 -18.221 63.206 1.00 95.12 83 ARG A N 1
ATOM 685 C CA . ARG A 1 83 ? -30.940 -17.056 62.302 1.00 95.12 83 ARG A CA 1
ATOM 686 C C . ARG A 1 83 ? -29.619 -16.829 61.568 1.00 95.12 83 ARG A C 1
ATOM 688 O O . ARG A 1 83 ? -29.617 -16.484 60.387 1.00 95.12 83 ARG A O 1
ATOM 695 N N . GLU A 1 84 ? -28.492 -17.015 62.254 1.00 93.62 84 GLU A N 1
ATOM 696 C CA . GLU A 1 84 ? -27.172 -16.978 61.619 1.00 93.62 84 GLU A CA 1
ATOM 697 C C . GLU A 1 84 ? -27.048 -18.074 60.553 1.00 93.62 84 GLU A C 1
ATOM 699 O O . GLU A 1 84 ? -26.604 -17.794 59.441 1.00 93.62 84 GLU A O 1
ATOM 704 N N . GLU A 1 85 ? -27.494 -19.296 60.839 1.00 93.62 85 GLU A N 1
ATOM 705 C CA . GLU A 1 85 ? -27.468 -20.402 59.884 1.00 93.62 85 GLU A CA 1
ATOM 706 C C . GLU A 1 85 ? -28.325 -20.114 58.646 1.00 93.62 85 GLU A C 1
ATOM 708 O O . GLU A 1 85 ? -27.863 -20.297 57.521 1.00 93.62 85 GLU A O 1
ATOM 713 N N . GLU A 1 86 ? -29.538 -19.589 58.821 1.00 96.56 86 GLU A N 1
ATOM 714 C CA . GLU A 1 86 ? -30.390 -19.142 57.712 1.00 96.56 86 GLU A CA 1
ATOM 715 C C . GLU A 1 86 ? -29.701 -18.077 56.852 1.00 96.56 86 GLU A C 1
ATOM 717 O O . GLU A 1 86 ? -29.717 -18.166 55.620 1.00 96.56 86 GLU A O 1
ATOM 722 N N . SER A 1 87 ? -29.032 -17.109 57.488 1.00 94.25 87 SER A N 1
ATOM 723 C CA . SER A 1 87 ? -28.280 -16.076 56.772 1.00 94.25 87 SER A CA 1
ATOM 724 C C . SER A 1 87 ? -27.100 -16.659 55.985 1.00 94.25 87 SER A C 1
ATOM 726 O O . SER A 1 87 ? -26.885 -16.282 54.831 1.00 94.25 87 SER A O 1
ATOM 728 N N . MET A 1 88 ? -26.384 -17.637 56.553 1.00 95.31 88 MET A N 1
ATOM 729 C CA . MET A 1 88 ? -25.295 -18.337 55.872 1.00 95.31 88 MET A CA 1
ATOM 730 C C . MET A 1 88 ? -25.812 -19.147 54.685 1.00 95.31 88 MET A C 1
ATOM 732 O O . MET A 1 88 ? -25.243 -19.043 53.603 1.00 95.31 88 MET A O 1
ATOM 736 N N . ARG A 1 89 ? -26.920 -19.888 54.835 1.00 96.75 89 ARG A N 1
ATOM 737 C CA . ARG A 1 89 ? -27.545 -20.625 53.721 1.00 96.75 89 ARG A CA 1
ATOM 738 C C . ARG A 1 89 ? -27.913 -19.686 52.569 1.00 96.75 89 ARG A C 1
ATOM 740 O O . ARG A 1 89 ? -27.664 -20.013 51.410 1.00 96.75 89 ARG A O 1
ATOM 747 N N . HIS A 1 90 ? -28.455 -18.505 52.873 1.00 96.69 90 HIS A N 1
ATOM 748 C CA . HIS A 1 90 ? -28.757 -17.495 51.859 1.00 96.69 90 HIS A CA 1
ATOM 749 C C . HIS A 1 90 ? -27.492 -16.980 51.149 1.00 96.69 90 HIS A C 1
ATOM 751 O O . HIS A 1 90 ? -27.475 -16.883 49.920 1.00 96.69 90 HIS A O 1
ATOM 757 N N . LEU A 1 91 ? -26.423 -16.680 51.896 1.00 95.69 91 LEU A N 1
ATOM 758 C CA . LEU A 1 91 ? -25.144 -16.248 51.321 1.00 95.69 91 LEU A CA 1
ATOM 759 C C . LEU A 1 91 ? -24.524 -17.332 50.433 1.00 95.69 91 LEU A C 1
ATOM 761 O O . LEU A 1 91 ? -24.089 -17.029 49.324 1.00 95.69 91 LEU A O 1
ATOM 765 N N . THR A 1 92 ? -24.546 -18.591 50.868 1.00 96.88 92 THR A N 1
ATOM 766 C CA . THR A 1 92 ? -24.075 -19.722 50.062 1.00 96.88 92 THR A CA 1
ATOM 767 C C . THR A 1 92 ? -24.870 -19.844 48.765 1.00 96.88 92 THR A C 1
ATOM 769 O O . THR A 1 92 ? -24.271 -19.936 47.698 1.00 96.88 92 THR A O 1
ATOM 772 N N . ALA A 1 93 ? -26.201 -19.728 48.815 1.00 97.12 93 ALA A N 1
ATOM 773 C CA . ALA A 1 93 ? -27.035 -19.771 47.614 1.00 97.12 93 ALA A CA 1
ATOM 774 C C . ALA A 1 93 ? -26.730 -18.625 46.628 1.00 97.12 93 ALA A C 1
ATOM 776 O O . ALA A 1 93 ? -26.807 -18.811 45.412 1.00 97.12 93 ALA A O 1
ATOM 777 N N . LEU A 1 94 ? -26.380 -17.429 47.117 1.00 96.88 94 LEU A N 1
ATOM 778 C CA . LEU A 1 94 ? -25.932 -16.329 46.255 1.00 96.88 94 LEU A CA 1
ATOM 779 C C . LEU A 1 94 ? -24.585 -16.634 45.595 1.00 96.88 94 LEU A C 1
ATOM 781 O O . LEU A 1 94 ? -24.435 -16.400 44.397 1.00 96.88 94 LEU A O 1
ATOM 785 N N . ILE A 1 95 ? -23.635 -17.186 46.352 1.00 92.94 95 ILE A N 1
ATOM 786 C CA . ILE A 1 95 ? -22.321 -17.580 45.830 1.00 92.94 95 ILE A CA 1
ATOM 787 C C . ILE A 1 95 ? -22.473 -18.669 44.762 1.00 92.94 95 ILE A C 1
ATOM 789 O O . ILE A 1 95 ? -21.862 -18.567 43.704 1.00 92.94 95 ILE A O 1
ATOM 793 N N . GLU A 1 96 ? -23.320 -19.673 44.991 1.00 97.00 96 GLU A N 1
ATOM 794 C CA . GLU A 1 96 ? -23.591 -20.741 44.021 1.00 97.00 96 GLU A CA 1
ATOM 795 C C . GLU A 1 96 ? -24.219 -20.208 42.728 1.00 97.00 96 GLU A C 1
ATOM 797 O O . GLU A 1 96 ? -23.813 -20.602 41.633 1.00 97.00 96 GLU A O 1
ATOM 802 N N . ARG A 1 97 ? -25.173 -19.271 42.827 1.00 96.25 97 ARG A N 1
ATOM 803 C CA . ARG A 1 97 ? -25.763 -18.620 41.645 1.00 96.25 97 ARG A CA 1
ATOM 804 C C . ARG A 1 97 ? -24.729 -17.821 40.864 1.00 96.25 97 ARG A C 1
ATOM 806 O O . ARG A 1 97 ? -24.699 -17.917 39.639 1.00 96.25 97 ARG A O 1
ATOM 813 N N . GLU A 1 98 ? -23.884 -17.061 41.553 1.00 91.88 98 GLU A N 1
ATOM 814 C CA . GLU A 1 98 ? -22.843 -16.266 40.905 1.00 91.88 98 GLU A CA 1
ATOM 815 C C . GLU A 1 98 ? -21.769 -17.158 40.271 1.00 91.88 98 GLU A C 1
ATOM 817 O O . GLU A 1 98 ? -21.359 -16.919 39.137 1.00 91.88 98 GLU A O 1
ATOM 822 N N . ALA A 1 99 ? -21.388 -18.253 40.934 1.00 95.69 99 ALA A N 1
ATOM 823 C CA . ALA A 1 99 ? -20.513 -19.272 40.364 1.00 95.69 99 ALA A CA 1
ATOM 824 C C . ALA A 1 99 ? -21.131 -19.914 39.110 1.00 95.69 99 ALA A C 1
ATOM 826 O O . ALA A 1 99 ? -20.443 -20.088 38.104 1.00 95.69 99 ALA A O 1
ATOM 827 N N . GLY A 1 100 ? -22.435 -20.205 39.127 1.00 96.88 100 GLY A N 1
ATOM 828 C CA . GLY A 1 100 ? -23.168 -20.700 37.961 1.00 96.88 100 GLY A CA 1
ATOM 829 C C . GLY A 1 100 ? -23.190 -19.699 36.803 1.00 96.88 100 GLY A C 1
ATOM 830 O O . GLY A 1 100 ? -22.916 -20.074 35.661 1.00 96.88 100 GLY A O 1
ATOM 831 N N . ARG A 1 101 ? -23.448 -18.416 37.092 1.00 97.81 101 ARG A N 1
ATOM 832 C CA . ARG A 1 101 ? -23.418 -17.323 36.106 1.00 97.81 101 ARG A CA 1
ATOM 833 C C . ARG A 1 101 ? -22.035 -17.195 35.463 1.00 97.81 101 ARG A C 1
ATOM 835 O O . ARG A 1 101 ? -21.930 -17.185 34.238 1.00 97.81 101 ARG A O 1
ATOM 842 N N . LEU A 1 102 ? -20.981 -17.155 36.280 1.00 94.38 102 LEU A N 1
ATOM 843 C CA . LEU A 1 102 ? -19.593 -17.099 35.813 1.00 94.38 102 LEU A CA 1
ATOM 844 C C . LEU A 1 102 ? -19.205 -18.350 35.011 1.00 94.38 102 LEU A C 1
ATOM 846 O O . LEU A 1 102 ? -18.491 -18.242 34.015 1.00 94.38 102 LEU A O 1
ATOM 850 N N . GLY A 1 103 ? -19.703 -19.529 35.391 1.00 98.00 103 GLY A N 1
ATOM 851 C CA . GLY A 1 103 ? -19.500 -20.767 34.640 1.00 98.00 103 GLY A CA 1
ATOM 852 C C . GLY A 1 103 ? -20.120 -20.719 33.240 1.00 98.00 103 GLY A C 1
ATOM 853 O O . GLY A 1 103 ? -19.470 -21.099 32.267 1.00 98.00 103 GLY A O 1
ATOM 854 N N . GLN A 1 104 ? -21.345 -20.197 33.110 1.00 96.81 104 GLN A N 1
ATOM 855 C CA . GLN A 1 104 ? -22.000 -20.014 31.807 1.00 96.81 104 GLN A CA 1
ATOM 856 C C . GLN A 1 104 ? -21.264 -18.997 30.928 1.00 96.81 104 GLN A C 1
ATOM 858 O O . GLN A 1 104 ? -21.067 -19.243 29.737 1.00 96.81 104 GLN A O 1
ATOM 863 N N . GLU A 1 105 ? -20.822 -17.882 31.512 1.00 94.50 105 GLU A N 1
ATOM 864 C CA . GLU A 1 105 ? -20.036 -16.865 30.810 1.00 94.50 105 GLU A CA 1
ATOM 865 C C . GLU A 1 105 ? -18.704 -17.448 30.313 1.00 94.50 105 GLU A C 1
ATOM 867 O O . GLU A 1 105 ? -18.367 -17.314 29.138 1.00 94.50 105 GLU A O 1
ATOM 872 N N . THR A 1 106 ? -18.009 -18.211 31.162 1.00 94.56 106 THR A N 1
ATOM 873 C CA . THR A 1 106 ? -16.767 -18.912 30.799 1.00 94.56 106 THR A CA 1
ATOM 874 C C . THR A 1 106 ? -16.994 -19.900 29.653 1.00 94.56 106 THR A C 1
ATOM 876 O O . THR A 1 106 ? -16.232 -19.907 28.687 1.00 94.56 106 THR A O 1
ATOM 879 N N . ALA A 1 107 ? -18.074 -20.685 29.695 1.00 97.31 107 ALA A N 1
ATOM 880 C CA . ALA A 1 107 ? -18.416 -21.625 28.628 1.00 97.31 107 ALA A CA 1
ATOM 881 C C . ALA A 1 107 ? -18.745 -20.922 27.296 1.00 97.31 107 ALA A C 1
ATOM 883 O O . ALA A 1 107 ? -18.363 -21.406 26.226 1.00 97.31 107 ALA A O 1
ATOM 884 N N . SER A 1 108 ? -19.424 -19.769 27.345 1.00 97.25 108 SER A N 1
ATOM 885 C CA . SER A 1 108 ? -19.669 -18.939 26.160 1.00 97.25 108 SER A CA 1
ATOM 886 C C . SER A 1 108 ? -18.353 -18.431 25.566 1.00 97.25 108 SER A C 1
ATOM 888 O O . SER A 1 108 ? -18.108 -18.609 24.371 1.00 97.25 108 SER A O 1
ATOM 890 N N . MET A 1 109 ? -17.464 -17.895 26.407 1.00 91.31 109 MET A N 1
ATOM 891 C CA . MET A 1 109 ? -16.142 -17.419 25.991 1.00 91.31 109 MET A CA 1
ATOM 892 C C . MET A 1 109 ? -15.276 -18.546 25.412 1.00 91.31 109 MET A C 1
ATOM 894 O O . MET A 1 109 ? -14.615 -18.358 24.393 1.00 91.31 109 MET A O 1
ATOM 898 N N . GLU A 1 110 ? -15.299 -19.747 25.993 1.00 97.38 110 GLU A N 1
ATOM 899 C CA . GLU A 1 110 ? -14.598 -20.910 25.438 1.00 97.38 110 GLU A CA 1
ATOM 900 C C . GLU A 1 110 ? -15.121 -21.305 24.055 1.00 97.38 110 GLU A C 1
ATOM 902 O O . GLU A 1 110 ? -14.338 -21.676 23.174 1.00 97.38 110 GLU A O 1
ATOM 907 N N . LYS A 1 111 ? -16.438 -21.229 23.836 1.00 97.69 111 LYS A N 1
ATOM 908 C CA . LYS A 1 111 ? -17.036 -21.499 22.526 1.00 97.69 111 LYS A CA 1
ATOM 909 C C . LYS A 1 111 ? -16.583 -20.466 21.496 1.00 97.69 111 LYS A C 1
ATOM 911 O O . LYS A 1 111 ? -16.204 -20.850 20.391 1.00 97.69 111 LYS A O 1
ATOM 916 N N . GLU A 1 112 ? -16.567 -19.186 21.852 1.00 96.12 112 GLU A N 1
ATOM 917 C CA . GLU A 1 112 ? -16.036 -18.121 20.992 1.00 96.12 112 GLU A CA 1
ATOM 918 C C . GLU A 1 112 ? -14.543 -18.303 20.704 1.00 96.12 112 GLU A C 1
ATOM 920 O O . GLU A 1 112 ? -14.104 -18.178 19.562 1.00 96.12 112 GLU A O 1
ATOM 925 N N . HIS A 1 113 ? -13.750 -18.695 21.700 1.00 92.06 113 HIS A N 1
ATOM 926 C CA . HIS A 1 113 ? -12.342 -19.020 21.492 1.00 92.06 113 HIS A CA 1
ATOM 927 C C . HIS A 1 113 ? -12.150 -20.174 20.503 1.00 92.06 113 HIS A C 1
ATOM 929 O O . HIS A 1 113 ? -11.264 -20.099 19.647 1.00 92.06 113 HIS A O 1
ATOM 935 N N . LYS A 1 114 ? -12.986 -21.217 20.570 1.00 97.44 114 LYS A N 1
ATOM 936 C CA . LYS A 1 114 ? -12.952 -22.340 19.618 1.00 97.44 114 LYS A CA 1
ATOM 937 C C . LYS A 1 114 ? -13.299 -21.889 18.198 1.00 97.44 114 LYS A C 1
ATOM 939 O O . LYS A 1 114 ? -12.541 -22.188 17.277 1.00 97.44 114 LYS A O 1
ATOM 944 N N . THR A 1 115 ? -14.362 -21.103 18.008 1.00 96.56 115 THR A N 1
ATOM 945 C CA . THR A 1 115 ? -14.730 -20.601 16.668 1.00 96.56 115 THR A CA 1
ATOM 946 C C . THR A 1 115 ? -13.673 -19.651 16.098 1.00 96.56 115 THR A C 1
ATOM 948 O O . THR A 1 115 ? -13.370 -19.693 14.902 1.00 96.56 115 THR A O 1
ATOM 951 N N . LEU A 1 116 ? -13.041 -18.828 16.942 1.00 92.38 116 LEU A N 1
ATOM 952 C CA . LEU A 1 116 ? -11.912 -17.986 16.547 1.00 92.38 116 LEU A CA 1
ATOM 953 C C . LEU A 1 116 ? -10.683 -18.817 16.162 1.00 92.38 116 LEU A C 1
ATOM 955 O O . LEU A 1 116 ? -10.028 -18.496 15.169 1.00 92.38 116 LEU A O 1
ATOM 959 N N . ALA A 1 117 ? -10.384 -19.896 16.890 1.00 95.19 117 ALA A N 1
ATOM 960 C CA . ALA A 1 117 ? -9.293 -20.808 16.554 1.00 95.19 117 ALA A CA 1
ATOM 961 C C . ALA A 1 117 ? -9.533 -21.515 15.208 1.00 95.19 117 ALA A C 1
ATOM 963 O O . ALA A 1 117 ? -8.629 -21.581 14.374 1.00 95.19 117 ALA A O 1
ATOM 964 N N . GLU A 1 118 ? -10.759 -21.968 14.943 1.00 96.56 118 GLU A N 1
ATOM 965 C CA . GLU A 1 118 ? -11.153 -22.537 13.649 1.00 96.56 118 GLU A CA 1
ATOM 966 C C . GLU A 1 118 ? -11.028 -21.508 12.517 1.00 96.56 118 GLU A C 1
ATOM 968 O O . GLU A 1 118 ? -10.461 -21.798 11.458 1.00 96.56 118 GLU A O 1
ATOM 973 N N . ARG A 1 119 ? -11.489 -20.270 12.741 1.00 95.88 119 ARG A N 1
ATOM 974 C CA . ARG A 1 119 ? -11.339 -19.172 11.776 1.00 95.88 119 ARG A CA 1
ATOM 975 C C . ARG A 1 119 ? -9.870 -18.860 11.501 1.00 95.88 119 ARG A C 1
ATOM 977 O O . ARG A 1 119 ? -9.512 -18.669 10.338 1.00 95.88 119 ARG A O 1
ATOM 984 N N . ARG A 1 120 ? -9.023 -18.837 12.534 1.00 95.69 120 ARG A N 1
ATOM 985 C CA . ARG A 1 120 ? -7.572 -18.655 12.398 1.00 95.69 120 ARG A CA 1
ATOM 986 C C . ARG A 1 120 ? -6.971 -19.760 11.533 1.00 95.69 120 ARG A C 1
ATOM 988 O O . ARG A 1 120 ? -6.324 -19.443 10.542 1.00 95.69 120 ARG A O 1
ATOM 995 N N . ASN A 1 121 ? -7.256 -21.025 11.835 1.00 96.50 121 ASN A N 1
ATOM 996 C CA . ASN A 1 121 ? -6.739 -22.161 11.066 1.00 96.50 121 ASN A CA 1
ATOM 997 C C . ASN A 1 121 ? -7.207 -22.110 9.597 1.00 96.50 121 ASN A C 1
ATOM 999 O O . ASN A 1 121 ? -6.435 -22.365 8.675 1.00 96.50 121 ASN A O 1
ATOM 1003 N N . ASN A 1 122 ? -8.455 -21.704 9.345 1.00 96.81 122 ASN A N 1
ATOM 1004 C CA . ASN A 1 122 ? -8.965 -21.509 7.987 1.00 96.81 122 ASN A CA 1
ATOM 1005 C C . ASN A 1 122 ? -8.226 -20.396 7.227 1.00 96.81 122 ASN A C 1
ATOM 1007 O O . ASN A 1 122 ? -7.974 -20.532 6.027 1.00 96.81 122 ASN A O 1
ATOM 1011 N N . LEU A 1 123 ? -7.878 -19.295 7.898 1.00 92.00 123 LEU A N 1
ATOM 1012 C CA .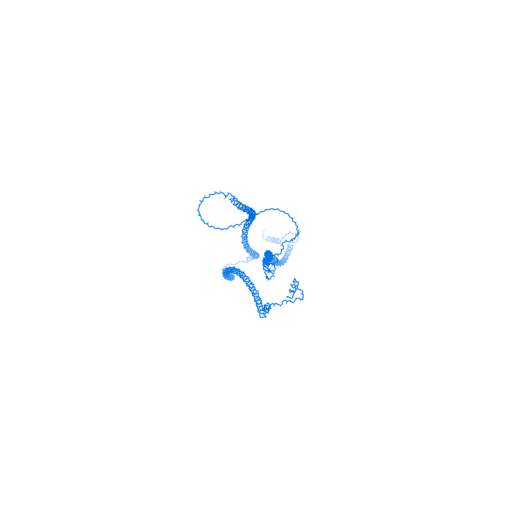 LEU A 1 123 ? -7.082 -18.219 7.307 1.00 92.00 123 LEU A CA 1
ATOM 1013 C C . LEU A 1 123 ? -5.633 -18.652 7.068 1.00 92.00 123 LEU A C 1
ATOM 1015 O O . LEU A 1 123 ? -5.112 -18.401 5.985 1.00 92.00 123 LEU A O 1
ATOM 1019 N N . GLU A 1 124 ? -5.012 -19.357 8.012 1.00 94.62 124 GLU A N 1
ATOM 1020 C CA . GLU A 1 124 ? -3.669 -19.929 7.853 1.00 94.62 124 GLU A CA 1
ATOM 1021 C C . GLU A 1 124 ? -3.609 -20.881 6.653 1.00 94.62 124 GLU A C 1
ATOM 1023 O O . GLU A 1 124 ? -2.722 -20.751 5.811 1.00 94.62 124 GLU A O 1
ATOM 1028 N N . ASN A 1 125 ? -4.615 -21.743 6.483 1.00 97.06 125 ASN A N 1
ATOM 1029 C CA . ASN A 1 125 ? -4.727 -22.628 5.323 1.00 97.06 125 ASN A CA 1
ATOM 1030 C C . ASN A 1 125 ? -4.877 -21.856 4.002 1.00 97.06 125 ASN A C 1
ATOM 1032 O O . ASN A 1 125 ? -4.283 -22.230 2.987 1.00 97.06 125 ASN A O 1
ATOM 1036 N N . LYS A 1 126 ? -5.657 -20.765 3.983 1.00 95.62 126 LYS A N 1
ATOM 1037 C CA . LYS A 1 126 ? -5.778 -19.893 2.799 1.00 95.62 126 LYS A CA 1
ATOM 1038 C C . LYS A 1 126 ? -4.456 -19.196 2.478 1.00 95.62 126 LYS A C 1
ATOM 1040 O O . LYS A 1 126 ? -4.067 -19.158 1.312 1.00 95.62 126 LYS A O 1
ATOM 1045 N N . ILE A 1 127 ? -3.755 -18.693 3.495 1.00 94.62 127 ILE A N 1
ATOM 1046 C CA . ILE A 1 127 ? -2.436 -18.066 3.353 1.00 94.62 127 ILE A CA 1
ATOM 1047 C C . ILE A 1 127 ? -1.423 -19.082 2.827 1.00 94.62 127 ILE A C 1
ATOM 1049 O O . ILE A 1 127 ? -0.672 -18.764 1.910 1.00 94.62 127 ILE A O 1
ATOM 1053 N N . PHE A 1 128 ? -1.424 -20.309 3.347 1.00 97.50 128 PHE A N 1
ATOM 1054 C CA . PHE A 1 128 ? -0.544 -21.378 2.882 1.00 97.50 128 PHE A CA 1
ATOM 1055 C C . PHE A 1 128 ? -0.768 -21.692 1.397 1.00 97.50 128 PHE A C 1
ATOM 1057 O O . PHE A 1 128 ? 0.177 -21.665 0.613 1.00 97.50 128 PHE A O 1
ATOM 1064 N N . LYS A 1 129 ? -2.026 -21.876 0.973 1.00 97.50 129 LYS A N 1
ATOM 1065 C CA . LYS A 1 129 ? -2.363 -22.087 -0.448 1.00 97.50 129 LYS A CA 1
ATOM 1066 C C . LYS A 1 129 ? -1.952 -20.905 -1.330 1.00 97.50 129 LYS A C 1
ATOM 1068 O O . LYS A 1 129 ? -1.497 -21.106 -2.451 1.00 97.50 129 LYS A O 1
ATOM 1073 N N . ALA A 1 130 ? -2.112 -19.673 -0.846 1.00 92.25 130 ALA A N 1
ATOM 1074 C CA . ALA A 1 130 ? -1.680 -18.483 -1.576 1.00 92.25 130 ALA A CA 1
ATOM 1075 C C . ALA A 1 130 ? -0.149 -18.415 -1.712 1.00 92.25 130 ALA A C 1
ATOM 1077 O O . ALA A 1 130 ? 0.343 -18.090 -2.789 1.00 92.25 130 ALA A O 1
ATOM 1078 N N . LYS A 1 131 ? 0.599 -18.775 -0.659 1.00 92.88 131 LYS A N 1
ATOM 1079 C CA . LYS A 1 131 ? 2.067 -18.876 -0.698 1.00 92.88 131 LYS A CA 1
ATOM 1080 C C . LYS A 1 131 ? 2.536 -19.930 -1.698 1.00 92.88 131 LYS A C 1
ATOM 1082 O O . LYS A 1 131 ? 3.416 -19.639 -2.495 1.00 92.88 131 LYS A O 1
ATOM 1087 N N . GLN A 1 132 ? 1.897 -21.098 -1.726 1.00 97.19 132 GLN A N 1
ATOM 1088 C CA . GLN A 1 132 ? 2.219 -22.140 -2.700 1.00 97.19 132 GLN A CA 1
ATOM 1089 C C . GLN A 1 132 ? 2.019 -21.654 -4.146 1.00 97.19 132 GLN A C 1
ATOM 1091 O O . GLN A 1 132 ? 2.910 -21.806 -4.975 1.00 97.19 132 GLN A O 1
ATOM 1096 N N . LYS A 1 133 ? 0.894 -20.985 -4.437 1.00 96.94 133 LYS A N 1
ATOM 1097 C CA . LYS A 1 133 ? 0.653 -20.383 -5.761 1.00 96.94 133 LYS A CA 1
ATOM 1098 C C . LYS A 1 133 ? 1.676 -19.303 -6.114 1.00 96.94 133 LYS A C 1
ATOM 1100 O O . LYS A 1 133 ? 2.079 -19.189 -7.266 1.00 96.94 133 LYS A O 1
ATOM 1105 N N . LEU A 1 134 ? 2.095 -18.502 -5.134 1.00 93.19 134 LEU A N 1
ATOM 1106 C CA . LEU A 1 134 ? 3.144 -17.502 -5.328 1.00 93.19 134 LEU A CA 1
ATOM 1107 C C . LEU A 1 134 ? 4.471 -18.171 -5.712 1.00 93.19 134 LEU A C 1
ATOM 1109 O O . LEU A 1 134 ? 5.123 -17.727 -6.650 1.00 93.19 134 LEU A O 1
ATOM 1113 N N . GLU A 1 135 ? 4.853 -19.249 -5.027 1.00 96.56 135 GLU A N 1
ATOM 1114 C CA . GLU A 1 135 ? 6.061 -20.016 -5.346 1.00 96.56 135 GLU A CA 1
ATOM 1115 C C . GLU A 1 135 ? 5.991 -20.658 -6.737 1.00 96.56 135 GLU A C 1
ATOM 1117 O O . GLU A 1 135 ? 6.986 -20.659 -7.461 1.00 96.56 135 GLU A O 1
ATOM 1122 N N . GLU A 1 136 ? 4.826 -21.167 -7.142 1.00 96.81 136 GLU A N 1
ATOM 1123 C CA . GLU A 1 136 ? 4.588 -21.666 -8.502 1.00 96.81 136 GLU A CA 1
ATOM 1124 C C . GLU A 1 136 ? 4.778 -20.557 -9.545 1.00 96.81 136 GLU A C 1
ATOM 1126 O O . GLU A 1 136 ? 5.515 -20.749 -10.512 1.00 96.81 136 GLU A O 1
ATOM 1131 N N . PHE A 1 137 ? 4.207 -19.368 -9.323 1.00 95.31 137 PHE A N 1
ATOM 1132 C CA . PHE A 1 137 ? 4.408 -18.223 -10.215 1.00 95.31 137 PHE A CA 1
ATOM 1133 C C . PHE A 1 137 ? 5.854 -17.735 -10.245 1.00 95.31 137 PHE A C 1
ATOM 1135 O O . PHE A 1 137 ? 6.344 -17.375 -11.310 1.00 95.31 137 PHE A O 1
ATOM 1142 N N . MET A 1 138 ? 6.566 -17.755 -9.118 1.00 94.62 138 MET A N 1
ATOM 1143 C CA . MET A 1 138 ? 7.990 -17.419 -9.091 1.00 94.62 138 MET A CA 1
ATOM 1144 C C . MET A 1 138 ? 8.820 -18.416 -9.901 1.00 94.62 138 MET A C 1
ATOM 1146 O O . MET A 1 138 ? 9.695 -18.007 -10.660 1.00 94.62 138 MET A O 1
ATOM 1150 N N . LYS A 1 139 ? 8.539 -19.719 -9.776 1.00 95.38 139 LYS A N 1
ATOM 1151 C CA . LYS A 1 139 ? 9.200 -20.749 -10.589 1.00 95.38 139 LYS A CA 1
ATOM 1152 C C . LYS A 1 139 ? 8.912 -20.546 -12.073 1.00 95.38 139 LYS A C 1
ATOM 1154 O O . LYS A 1 139 ? 9.847 -20.613 -12.864 1.00 95.38 139 LYS A O 1
ATOM 1159 N N . GLN A 1 140 ? 7.661 -20.257 -12.436 1.00 96.38 140 GLN A N 1
ATOM 1160 C CA . GLN A 1 140 ? 7.284 -19.964 -13.820 1.00 96.38 140 GLN A CA 1
ATOM 1161 C C . GLN A 1 140 ? 8.015 -18.728 -14.351 1.00 96.38 140 GLN A C 1
ATOM 1163 O O . GLN A 1 140 ? 8.631 -18.793 -15.406 1.00 96.38 140 GLN A O 1
ATOM 1168 N N . MET A 1 141 ? 8.027 -17.632 -13.590 1.00 93.56 141 MET A N 1
ATOM 1169 C CA . MET A 1 141 ? 8.716 -16.397 -13.967 1.00 93.56 141 MET A CA 1
ATOM 1170 C C . MET A 1 141 ? 10.218 -16.623 -14.175 1.00 93.56 141 MET A C 1
ATOM 1172 O O . MET A 1 141 ? 10.789 -16.105 -15.129 1.00 93.56 141 MET A O 1
ATOM 1176 N N . ASN A 1 142 ? 10.860 -17.419 -13.316 1.00 96.50 142 ASN A N 1
ATOM 1177 C CA . ASN A 1 142 ? 12.271 -17.763 -13.478 1.00 96.50 142 ASN A CA 1
ATOM 1178 C C . ASN A 1 142 ? 12.510 -18.602 -14.744 1.00 96.50 142 ASN A C 1
ATOM 1180 O O . ASN A 1 142 ? 13.480 -18.361 -15.457 1.00 96.50 142 ASN A O 1
ATOM 1184 N N . TRP A 1 143 ? 11.625 -19.555 -15.051 1.00 96.69 143 TRP A N 1
ATOM 1185 C CA . TRP A 1 143 ? 11.681 -20.323 -16.299 1.00 96.69 143 TRP A CA 1
ATOM 1186 C C . TRP A 1 143 ? 11.503 -19.439 -17.535 1.00 96.69 143 TRP A C 1
ATOM 1188 O O . TRP A 1 143 ? 12.278 -19.558 -18.485 1.00 96.69 143 TRP A O 1
ATOM 1198 N N . ASP A 1 144 ? 10.529 -18.531 -17.514 1.00 94.06 144 ASP A N 1
ATOM 1199 C CA . ASP A 1 144 ? 10.270 -17.597 -18.610 1.00 94.06 144 ASP A CA 1
ATOM 1200 C C . ASP A 1 144 ? 11.466 -16.654 -18.817 1.00 94.06 144 ASP A C 1
ATOM 1202 O O . ASP A 1 144 ? 11.881 -16.421 -19.952 1.00 94.06 144 ASP A O 1
ATOM 1206 N N . GLN A 1 145 ? 12.074 -16.174 -17.726 1.00 93.88 145 GLN A N 1
ATOM 1207 C CA . GLN A 1 145 ? 13.280 -15.348 -17.764 1.00 93.88 145 GLN A CA 1
ATOM 1208 C C . GLN A 1 145 ? 14.461 -16.105 -18.382 1.00 93.88 145 GLN A C 1
ATOM 1210 O O . GLN A 1 145 ? 15.064 -15.614 -19.332 1.00 93.88 145 GLN A O 1
ATOM 1215 N N . HIS A 1 146 ? 14.750 -17.323 -17.912 1.00 94.56 146 HIS A N 1
ATOM 1216 C CA . HIS A 1 146 ? 15.812 -18.153 -18.490 1.00 94.56 146 HIS A CA 1
ATOM 1217 C C . HIS A 1 146 ? 15.574 -18.454 -19.974 1.00 94.56 146 HIS A C 1
ATOM 1219 O O . HIS A 1 146 ? 16.514 -18.457 -20.765 1.00 94.56 146 HIS A O 1
ATOM 1225 N N . THR A 1 147 ? 14.318 -18.681 -20.361 1.00 94.88 147 THR A N 1
ATOM 1226 C CA . THR A 1 147 ? 13.942 -18.926 -21.757 1.00 94.88 147 THR A CA 1
ATOM 1227 C C . THR A 1 147 ? 14.172 -17.682 -22.616 1.00 94.88 147 THR A C 1
ATOM 1229 O O . THR A 1 147 ? 14.714 -17.782 -23.716 1.00 94.88 147 THR A O 1
ATOM 1232 N N . MET A 1 148 ? 13.803 -16.501 -22.113 1.00 93.06 148 MET A N 1
ATOM 1233 C CA . MET A 1 148 ? 14.053 -15.230 -22.791 1.00 93.06 148 MET A CA 1
ATOM 1234 C C . MET A 1 148 ? 15.552 -14.960 -22.951 1.00 93.06 148 MET A C 1
ATOM 1236 O O . MET A 1 148 ? 15.992 -14.623 -24.047 1.00 93.06 148 MET A O 1
ATOM 1240 N N . ASP A 1 149 ? 16.337 -15.150 -21.891 1.00 95.31 149 ASP A N 1
ATOM 1241 C CA . ASP A 1 149 ? 17.786 -14.937 -21.924 1.00 95.31 149 ASP A CA 1
ATOM 1242 C C . ASP A 1 149 ? 18.461 -15.873 -22.938 1.00 95.31 149 ASP A C 1
ATOM 1244 O O . ASP A 1 149 ? 19.289 -15.425 -23.731 1.00 95.31 149 ASP A O 1
ATOM 1248 N N . ALA A 1 150 ? 18.031 -17.139 -23.007 1.00 96.19 150 ALA A N 1
ATOM 1249 C CA . ALA A 1 150 ? 18.502 -18.082 -24.019 1.00 96.19 150 ALA A CA 1
ATOM 1250 C C . ALA A 1 150 ? 18.154 -17.633 -25.452 1.00 96.19 150 ALA A C 1
ATOM 1252 O O . ALA A 1 150 ? 18.986 -17.745 -26.352 1.00 96.19 150 ALA A O 1
ATOM 1253 N N . PHE A 1 151 ? 16.953 -17.088 -25.684 1.00 96.62 151 PHE A N 1
ATOM 1254 C CA . PHE A 1 151 ? 16.584 -16.542 -26.996 1.00 96.62 151 PHE A CA 1
ATOM 1255 C C . PHE A 1 151 ? 17.402 -15.307 -27.375 1.00 96.62 151 PHE A C 1
ATOM 1257 O O . PHE A 1 151 ? 17.775 -15.159 -28.540 1.00 96.62 151 PHE A O 1
ATOM 1264 N N . LEU A 1 152 ? 17.681 -14.423 -26.415 1.00 94.25 152 LEU A N 1
ATOM 1265 C CA . LEU A 1 152 ? 18.515 -13.245 -26.642 1.00 94.25 152 LEU A CA 1
ATOM 1266 C C . LEU A 1 152 ? 19.957 -13.642 -26.967 1.00 94.25 152 LEU A C 1
ATOM 1268 O O . LEU A 1 152 ? 20.535 -13.097 -27.906 1.00 94.25 152 LEU A O 1
ATOM 1272 N N . GLU A 1 153 ? 20.513 -14.616 -26.247 1.00 95.38 153 GLU A N 1
ATOM 1273 C CA . GLU A 1 153 ? 21.854 -15.136 -26.515 1.00 95.38 153 GLU A CA 1
ATOM 1274 C C . GLU A 1 153 ? 21.934 -15.802 -27.896 1.00 95.38 153 GLU A C 1
ATOM 1276 O O . GLU A 1 153 ? 22.841 -15.512 -28.674 1.00 95.38 153 GLU A O 1
ATOM 1281 N N . GLU A 1 154 ? 20.951 -16.630 -28.254 1.00 94.94 154 GLU A N 1
ATOM 1282 C CA . GLU A 1 154 ? 20.878 -17.257 -29.577 1.00 94.94 154 GLU A CA 1
ATOM 1283 C C . GLU A 1 154 ? 20.717 -16.216 -30.699 1.00 94.94 154 GLU A C 1
ATOM 1285 O O . GLU A 1 154 ? 21.292 -16.355 -31.779 1.00 94.94 154 GLU A O 1
ATOM 1290 N N . SER A 1 155 ? 19.965 -15.139 -30.453 1.00 89.81 155 SER A N 1
ATOM 1291 C CA . SER A 1 155 ? 19.859 -14.019 -31.392 1.00 89.81 155 SER A CA 1
ATOM 1292 C C . SER A 1 155 ? 21.198 -13.303 -31.566 1.00 89.81 155 SER A C 1
ATOM 1294 O O . SER A 1 155 ? 21.581 -13.008 -32.696 1.00 89.81 155 SER A O 1
ATOM 1296 N N . ALA A 1 156 ? 21.924 -13.052 -30.473 1.00 93.44 156 ALA A N 1
ATOM 1297 C CA . ALA A 1 156 ? 23.241 -12.423 -30.518 1.00 93.44 156 ALA A CA 1
ATOM 1298 C C . ALA A 1 156 ? 24.251 -13.288 -31.290 1.00 93.44 156 ALA A C 1
ATOM 1300 O O . ALA A 1 156 ? 24.922 -12.783 -32.188 1.00 93.44 156 ALA A O 1
ATOM 1301 N N . ARG A 1 157 ? 24.281 -14.605 -31.036 1.00 93.00 157 ARG A N 1
ATOM 1302 C CA . ARG A 1 157 ? 25.119 -15.557 -31.788 1.00 93.00 157 ARG A CA 1
ATOM 1303 C C . ARG A 1 157 ? 24.815 -15.529 -33.287 1.00 93.00 157 ARG A C 1
ATOM 1305 O O . ARG A 1 157 ? 25.727 -15.451 -34.102 1.00 93.00 157 ARG A O 1
ATOM 1312 N N . LYS A 1 158 ? 23.534 -15.503 -33.671 1.00 96.00 158 LYS A N 1
ATOM 1313 C CA . LYS A 1 158 ? 23.134 -15.391 -35.087 1.00 96.00 158 LYS A CA 1
ATOM 1314 C C . LYS A 1 158 ? 23.557 -14.071 -35.726 1.00 96.00 158 LYS A C 1
ATOM 1316 O O . LYS A 1 158 ? 23.892 -14.047 -36.911 1.00 96.00 158 LYS A O 1
ATOM 1321 N N . GLU A 1 159 ? 23.521 -12.968 -34.983 1.00 93.88 159 GLU A N 1
ATOM 1322 C CA . GLU A 1 159 ? 24.035 -11.685 -35.468 1.00 93.88 159 GLU A CA 1
ATOM 1323 C C . GLU A 1 159 ? 25.553 -11.727 -35.674 1.00 93.88 159 GLU A C 1
ATOM 1325 O O . GLU A 1 159 ? 26.030 -11.237 -36.699 1.00 93.88 159 GLU A O 1
ATOM 1330 N N . GLU A 1 160 ? 26.303 -12.351 -34.764 1.00 94.88 160 GLU A N 1
ATOM 1331 C CA . GLU A 1 160 ? 27.748 -12.570 -34.904 1.00 94.88 160 GLU A CA 1
ATOM 1332 C C . GLU A 1 160 ? 28.080 -13.431 -36.133 1.00 94.88 160 GLU A C 1
ATOM 1334 O O . GLU A 1 160 ? 28.911 -13.031 -36.956 1.00 94.88 160 GLU A O 1
ATOM 1339 N N . ASP A 1 161 ? 27.375 -14.550 -36.323 1.00 96.06 161 ASP A N 1
ATOM 1340 C CA . ASP A 1 161 ? 27.523 -15.419 -37.496 1.00 96.06 161 ASP A CA 1
ATOM 1341 C C . ASP A 1 161 ? 27.233 -14.659 -38.795 1.00 96.06 161 ASP A C 1
ATOM 1343 O O . ASP A 1 161 ? 27.995 -14.731 -39.765 1.00 96.06 161 ASP A O 1
ATOM 1347 N N . LYS A 1 162 ? 26.162 -13.857 -38.818 1.00 95.69 162 LYS A N 1
ATOM 1348 C CA . LYS A 1 162 ? 25.831 -13.008 -39.967 1.00 95.69 162 LYS A CA 1
ATOM 1349 C C . LYS A 1 162 ? 26.933 -11.988 -40.248 1.00 95.69 162 LYS A C 1
ATOM 1351 O O . LYS A 1 162 ? 27.307 -11.803 -41.405 1.00 95.69 162 LYS A O 1
ATOM 1356 N N . MET A 1 163 ? 27.477 -11.343 -39.216 1.00 94.12 163 MET A N 1
ATOM 1357 C CA . MET A 1 163 ? 28.594 -10.408 -39.370 1.00 94.12 163 MET A CA 1
ATOM 1358 C C . MET A 1 163 ? 29.847 -11.100 -39.925 1.00 94.12 163 MET A C 1
ATOM 1360 O O . MET A 1 163 ? 30.555 -10.512 -40.749 1.00 94.12 163 MET A O 1
ATOM 1364 N N . ALA A 1 164 ? 30.116 -12.345 -39.521 1.00 95.50 164 ALA A N 1
ATOM 1365 C CA . ALA A 1 164 ? 31.210 -13.144 -40.064 1.00 95.50 164 ALA A CA 1
ATOM 1366 C C . ALA A 1 164 ? 30.989 -13.481 -41.548 1.00 95.50 164 ALA A C 1
ATOM 1368 O O . ALA A 1 164 ? 31.891 -13.267 -42.361 1.00 95.50 164 ALA A O 1
ATOM 1369 N N . ILE A 1 165 ? 29.784 -13.923 -41.922 1.00 95.88 165 ILE A N 1
ATOM 1370 C CA . ILE A 1 165 ? 29.413 -14.195 -43.320 1.00 95.88 165 ILE A CA 1
ATOM 1371 C C . ILE A 1 165 ? 29.554 -12.928 -44.172 1.00 95.88 165 ILE A C 1
ATOM 1373 O O . ILE A 1 165 ? 30.208 -12.965 -45.213 1.00 95.88 165 ILE A O 1
ATOM 1377 N N . ASP A 1 166 ? 29.027 -11.790 -43.714 1.00 95.44 166 ASP A N 1
ATOM 1378 C CA . ASP A 1 166 ? 29.134 -10.510 -44.423 1.00 95.44 166 ASP A CA 1
ATOM 1379 C C . ASP A 1 166 ? 30.599 -10.080 -44.607 1.00 95.44 166 ASP A C 1
ATOM 1381 O O . ASP A 1 166 ? 30.972 -9.514 -45.641 1.00 95.44 166 ASP A O 1
ATOM 1385 N N . LYS A 1 167 ? 31.461 -10.348 -43.618 1.00 97.00 167 LYS A N 1
ATOM 1386 C CA . LYS A 1 167 ? 32.901 -10.085 -43.718 1.00 97.00 167 LYS A CA 1
ATOM 1387 C C . LYS A 1 167 ? 33.549 -10.947 -44.802 1.00 97.00 167 LYS A C 1
ATOM 1389 O O . LYS A 1 167 ? 34.284 -10.394 -45.621 1.00 97.00 167 LYS A O 1
ATOM 1394 N N . TYR A 1 168 ? 33.280 -12.253 -44.825 1.00 96.75 168 TYR A N 1
ATOM 1395 C CA . TYR A 1 168 ? 33.809 -13.149 -45.857 1.00 96.75 168 TYR A CA 1
ATOM 1396 C C . TYR A 1 168 ? 33.279 -12.788 -47.246 1.00 96.75 168 TYR A C 1
ATOM 1398 O O . TYR A 1 168 ? 34.073 -12.644 -48.169 1.00 96.75 168 TYR A O 1
ATOM 1406 N N . ALA A 1 169 ? 31.987 -12.485 -47.377 1.00 95.31 169 ALA A N 1
ATOM 1407 C CA . ALA A 1 169 ? 31.395 -12.040 -48.636 1.00 95.31 169 ALA A CA 1
ATOM 1408 C C . ALA A 1 169 ? 32.083 -10.777 -49.185 1.00 95.31 169 ALA A C 1
ATOM 1410 O O . ALA A 1 169 ? 32.406 -10.701 -50.370 1.00 95.31 169 ALA A O 1
ATOM 1411 N N . ARG A 1 170 ? 32.389 -9.794 -48.323 1.00 95.19 170 ARG A N 1
ATOM 1412 C CA . ARG A 1 170 ? 33.148 -8.595 -48.728 1.00 95.19 170 ARG A CA 1
ATOM 1413 C C . ARG A 1 170 ? 34.573 -8.924 -49.168 1.00 95.19 170 ARG A C 1
ATOM 1415 O O . ARG A 1 170 ? 35.064 -8.301 -50.110 1.00 95.19 170 ARG A O 1
ATOM 1422 N N . GLN A 1 171 ? 35.247 -9.852 -48.487 1.00 96.19 171 GLN A N 1
ATOM 1423 C CA . GLN A 1 171 ? 36.592 -10.298 -48.866 1.00 96.19 171 GLN A CA 1
ATOM 1424 C C . GLN A 1 171 ? 36.577 -11.014 -50.221 1.00 96.19 171 GLN A C 1
ATOM 1426 O O . GLN A 1 171 ? 37.399 -10.705 -51.087 1.00 96.19 171 GLN A O 1
ATOM 1431 N N . ASP A 1 172 ? 35.611 -11.903 -50.437 1.00 95.69 172 ASP A N 1
ATOM 1432 C CA . ASP A 1 172 ? 35.432 -12.611 -51.701 1.00 95.69 172 ASP A CA 1
ATOM 1433 C C . ASP A 1 172 ? 35.108 -11.643 -52.835 1.00 95.69 172 ASP A C 1
ATOM 1435 O O . ASP A 1 172 ? 35.708 -11.723 -53.904 1.00 95.69 172 ASP A O 1
ATOM 1439 N N . GLU A 1 173 ? 34.254 -10.647 -52.600 1.00 96.25 173 GLU A N 1
ATOM 1440 C CA . GLU A 1 173 ? 33.931 -9.653 -53.619 1.00 96.25 173 GLU A CA 1
ATOM 1441 C C . GLU A 1 173 ? 35.139 -8.776 -53.991 1.00 96.25 173 GLU A C 1
ATOM 1443 O O . GLU A 1 173 ? 35.346 -8.454 -55.166 1.00 96.25 173 GLU A O 1
ATOM 1448 N N . GLN A 1 174 ? 35.990 -8.425 -53.021 1.00 95.56 174 GLN A N 1
ATOM 1449 C CA . GLN A 1 174 ? 37.276 -7.779 -53.306 1.00 95.56 174 GLN A CA 1
ATOM 1450 C C . GLN A 1 174 ? 38.182 -8.684 -54.149 1.00 95.56 174 GLN A C 1
ATOM 1452 O O . GLN A 1 174 ? 38.803 -8.216 -55.107 1.00 95.56 174 GLN A O 1
ATOM 1457 N N . ARG A 1 175 ? 38.240 -9.983 -53.840 1.00 97.25 175 ARG A N 1
ATOM 1458 C CA . ARG A 1 175 ? 39.054 -10.944 -54.592 1.00 97.25 175 ARG A CA 1
ATOM 1459 C C . ARG A 1 175 ? 38.532 -11.161 -56.012 1.00 97.25 175 ARG A C 1
ATOM 1461 O O . ARG A 1 175 ? 39.338 -11.188 -56.940 1.00 97.25 175 ARG A O 1
ATOM 1468 N N . ILE A 1 176 ? 37.214 -11.224 -56.202 1.00 95.38 176 ILE A N 1
ATOM 1469 C CA . ILE A 1 176 ? 36.566 -11.279 -57.520 1.00 95.38 176 ILE A CA 1
ATOM 1470 C C . ILE A 1 176 ? 36.927 -10.038 -58.339 1.00 95.38 176 ILE A C 1
ATOM 1472 O O . ILE A 1 176 ? 37.326 -10.174 -59.495 1.00 95.38 176 ILE A O 1
ATOM 1476 N N . LYS A 1 177 ? 36.869 -8.835 -57.749 1.00 96.69 177 LYS A N 1
ATOM 1477 C CA . LYS A 1 177 ? 37.262 -7.586 -58.427 1.00 96.69 177 LYS A CA 1
ATOM 1478 C C . LYS A 1 177 ? 38.724 -7.618 -58.878 1.00 96.69 177 LYS A C 1
ATOM 1480 O O . LYS A 1 177 ? 39.009 -7.300 -60.029 1.00 96.69 177 LYS A O 1
ATOM 1485 N N . LEU A 1 178 ? 39.643 -8.065 -58.018 1.00 96.25 178 LEU A N 1
ATOM 1486 C CA . LEU A 1 178 ? 41.064 -8.204 -58.370 1.00 96.25 178 LEU A CA 1
ATOM 1487 C C . LEU A 1 178 ? 41.297 -9.220 -59.498 1.00 96.25 178 LEU A C 1
ATOM 1489 O O . LEU A 1 178 ? 42.061 -8.944 -60.421 1.00 96.25 178 LEU A O 1
ATOM 1493 N N . LEU A 1 179 ? 40.638 -10.380 -59.441 1.00 95.44 179 LEU A N 1
ATOM 1494 C CA . LEU A 1 179 ? 40.736 -11.398 -60.489 1.00 95.44 179 LEU A CA 1
ATOM 1495 C C . LEU A 1 179 ? 40.140 -10.906 -61.814 1.00 95.44 179 LEU A C 1
ATOM 1497 O O . LEU A 1 179 ? 40.737 -11.133 -62.862 1.00 95.44 179 LEU A O 1
ATOM 1501 N N . THR A 1 180 ? 39.022 -10.179 -61.771 1.00 95.69 180 THR A N 1
ATOM 1502 C CA . THR A 1 180 ? 38.390 -9.578 -62.957 1.00 95.69 180 THR A CA 1
ATOM 1503 C C . THR A 1 180 ? 39.325 -8.567 -63.618 1.00 95.69 180 THR A C 1
ATOM 1505 O O . THR A 1 180 ? 39.585 -8.676 -64.812 1.00 95.69 180 THR A O 1
ATOM 1508 N N . LEU A 1 181 ? 39.940 -7.670 -62.838 1.00 95.75 181 LEU A N 1
ATOM 1509 C CA . LEU A 1 181 ? 40.949 -6.728 -63.340 1.00 95.75 181 LEU A CA 1
ATOM 1510 C C . LEU A 1 181 ? 42.169 -7.444 -63.945 1.00 95.75 181 LEU A C 1
ATOM 1512 O O . LEU A 1 181 ? 42.725 -7.002 -64.951 1.00 95.75 181 LEU A O 1
ATOM 1516 N N . ALA A 1 182 ? 42.604 -8.560 -63.352 1.00 95.88 182 ALA A N 1
ATOM 1517 C CA . ALA A 1 182 ? 43.701 -9.358 -63.895 1.00 95.88 182 ALA A CA 1
ATOM 1518 C C . ALA A 1 182 ? 43.324 -10.025 -65.230 1.00 95.88 182 ALA A C 1
ATOM 1520 O O . ALA A 1 182 ? 44.140 -10.029 -66.155 1.00 95.88 182 ALA A O 1
ATOM 1521 N N . ILE A 1 183 ? 42.095 -10.545 -65.346 1.00 93.44 183 ILE A N 1
ATOM 1522 C CA . ILE A 1 183 ? 41.546 -11.073 -66.600 1.00 93.44 183 ILE A CA 1
ATOM 1523 C C . ILE A 1 183 ? 41.497 -9.958 -67.644 1.00 93.44 183 ILE A C 1
ATOM 1525 O O . ILE A 1 183 ? 42.068 -10.129 -68.716 1.00 93.44 183 ILE A O 1
ATOM 1529 N N . GLU A 1 184 ? 40.917 -8.799 -67.329 1.00 94.75 184 GLU A N 1
ATOM 1530 C CA . GLU A 1 184 ? 40.860 -7.642 -68.229 1.00 94.75 184 GLU A CA 1
ATOM 1531 C C . GLU A 1 184 ? 42.256 -7.254 -68.723 1.00 94.75 184 GLU A C 1
ATOM 1533 O O . GLU A 1 184 ? 42.494 -7.197 -69.930 1.00 94.75 184 GLU A O 1
ATOM 1538 N N . LYS A 1 185 ? 43.231 -7.111 -67.818 1.00 95.38 185 LYS A N 1
ATOM 1539 C CA . LYS A 1 185 ? 44.623 -6.829 -68.188 1.00 95.38 185 LYS A CA 1
ATOM 1540 C C . LYS A 1 185 ? 45.181 -7.879 -69.150 1.00 95.38 185 LYS A C 1
ATOM 1542 O O . LYS A 1 185 ? 45.772 -7.523 -70.169 1.00 95.38 185 LYS A O 1
ATOM 1547 N N . LYS A 1 186 ? 44.976 -9.169 -68.867 1.00 93.31 186 LYS A N 1
ATOM 1548 C CA . LYS A 1 186 ? 45.441 -10.259 -69.737 1.00 93.31 186 LYS A CA 1
ATOM 1549 C C . LYS A 1 186 ? 44.714 -10.294 -71.080 1.00 93.31 186 LYS A C 1
ATOM 1551 O O . LYS A 1 186 ? 45.357 -10.572 -72.090 1.00 93.31 186 LYS A O 1
ATOM 1556 N N . THR A 1 187 ? 43.428 -9.955 -71.134 1.00 92.69 187 THR A N 1
ATOM 1557 C CA . THR A 1 187 ? 42.681 -9.835 -72.397 1.00 92.69 187 THR A CA 1
ATOM 1558 C C . THR A 1 187 ? 43.173 -8.657 -73.234 1.00 92.69 187 THR A C 1
ATOM 1560 O O . THR A 1 187 ? 43.353 -8.807 -74.443 1.00 92.69 187 THR A O 1
ATOM 1563 N N . VAL A 1 188 ? 43.495 -7.520 -72.607 1.00 94.69 188 VAL A N 1
ATOM 1564 C CA . VAL A 1 188 ? 44.103 -6.371 -73.286 1.00 94.69 188 VAL A CA 1
ATOM 1565 C C . VAL A 1 188 ? 45.491 -6.738 -73.806 1.00 94.69 188 VAL A C 1
ATOM 1567 O O . VAL A 1 188 ? 45.751 -6.525 -74.987 1.00 94.69 188 VAL A O 1
ATOM 1570 N N . GLU A 1 189 ? 46.349 -7.359 -72.991 1.00 93.50 189 GLU A N 1
ATOM 1571 C CA . GLU A 1 189 ? 47.661 -7.863 -73.425 1.00 93.50 189 GLU A CA 1
ATOM 1572 C C . GLU A 1 189 ? 47.530 -8.842 -74.606 1.00 93.50 189 GLU A C 1
ATOM 1574 O O . GLU A 1 189 ? 48.265 -8.728 -75.588 1.00 93.50 189 GLU A O 1
ATOM 1579 N N . ALA A 1 190 ? 46.570 -9.771 -74.565 1.00 91.75 190 ALA A N 1
ATOM 1580 C CA . ALA A 1 190 ? 46.299 -10.695 -75.666 1.00 91.75 190 ALA A CA 1
ATOM 1581 C C . ALA A 1 190 ? 45.811 -9.965 -76.929 1.00 91.75 190 ALA A C 1
ATOM 1583 O O . ALA A 1 190 ? 46.268 -10.276 -78.026 1.00 91.75 190 ALA A O 1
ATOM 1584 N N . SER A 1 191 ? 44.939 -8.961 -76.789 1.00 90.44 191 SER A N 1
ATOM 1585 C CA . SER A 1 191 ? 44.478 -8.125 -77.906 1.00 90.44 191 SER A CA 1
ATOM 1586 C C . SER A 1 191 ? 45.610 -7.292 -78.515 1.00 90.44 191 SER A C 1
ATOM 1588 O O . SER A 1 191 ? 45.641 -7.088 -79.725 1.00 90.44 191 SER A O 1
ATOM 1590 N N . MET A 1 192 ? 46.554 -6.814 -77.694 1.00 92.12 192 MET A N 1
ATOM 1591 C CA . MET A 1 192 ? 47.747 -6.102 -78.149 1.00 92.12 192 MET A CA 1
ATOM 1592 C C . MET A 1 192 ? 48.671 -7.045 -78.911 1.00 92.12 192 MET A C 1
ATOM 1594 O O . MET A 1 192 ? 49.107 -6.690 -79.997 1.00 92.12 192 MET A O 1
ATOM 1598 N N . LYS A 1 193 ? 48.917 -8.257 -78.393 1.00 91.25 193 LYS A N 1
ATOM 1599 C CA . LYS A 1 193 ? 49.703 -9.282 -79.097 1.00 91.25 193 LYS A CA 1
ATOM 1600 C C . LYS A 1 193 ? 49.046 -9.717 -80.405 1.00 91.25 193 LYS A C 1
ATOM 1602 O O . LYS A 1 193 ? 49.749 -9.878 -81.392 1.00 91.25 193 LYS A O 1
ATOM 1607 N N . ARG A 1 194 ? 47.715 -9.856 -80.435 1.00 89.56 194 ARG A N 1
ATOM 1608 C CA . ARG A 1 194 ? 46.963 -10.132 -81.667 1.00 89.56 194 ARG A CA 1
ATOM 1609 C C . ARG A 1 194 ? 47.109 -8.993 -82.667 1.00 89.56 194 ARG A C 1
ATOM 1611 O O . ARG A 1 194 ? 47.511 -9.255 -83.781 1.00 89.56 194 ARG A O 1
ATOM 1618 N N . ARG A 1 195 ? 46.905 -7.739 -82.246 1.00 89.19 195 ARG A N 1
ATOM 1619 C CA . ARG A 1 195 ? 47.140 -6.567 -83.105 1.00 89.19 195 ARG A CA 1
ATOM 1620 C C . ARG A 1 195 ? 48.584 -6.466 -83.585 1.00 89.19 195 ARG A C 1
ATOM 1622 O O . ARG A 1 195 ? 48.796 -6.019 -84.697 1.00 89.19 195 ARG A O 1
ATOM 1629 N N . ALA A 1 196 ? 49.565 -6.830 -82.761 1.00 88.06 196 ALA A N 1
ATOM 1630 C CA . ALA A 1 196 ? 50.961 -6.882 -83.178 1.00 88.06 196 ALA A CA 1
ATOM 1631 C C . ALA A 1 196 ? 51.169 -7.965 -84.243 1.00 88.06 196 ALA A C 1
ATOM 1633 O O . ALA A 1 196 ? 51.776 -7.686 -85.259 1.00 88.06 196 ALA A O 1
ATOM 1634 N N . LEU A 1 197 ? 50.597 -9.156 -84.065 1.00 86.75 197 LEU A N 1
ATOM 1635 C CA . LEU A 1 197 ? 50.638 -10.214 -85.075 1.00 86.75 197 LEU A CA 1
ATOM 1636 C C . LEU A 1 197 ? 49.899 -9.825 -86.363 1.00 86.75 197 LEU A C 1
ATOM 1638 O O . LEU A 1 197 ? 50.420 -10.066 -87.441 1.00 86.75 197 LEU A O 1
ATOM 1642 N N . ASP A 1 198 ? 48.729 -9.193 -86.264 1.00 84.88 198 ASP A N 1
ATOM 1643 C CA . ASP A 1 198 ? 47.996 -8.661 -87.414 1.00 84.88 198 ASP A CA 1
ATOM 1644 C C . ASP A 1 198 ? 48.814 -7.571 -88.110 1.00 84.88 198 ASP A C 1
ATOM 1646 O O . ASP A 1 198 ? 48.850 -7.540 -89.330 1.00 84.88 198 ASP A O 1
ATOM 1650 N N . LYS A 1 199 ? 49.516 -6.715 -87.353 1.00 86.69 199 LYS A N 1
ATOM 1651 C CA . LYS A 1 199 ? 50.461 -5.740 -87.906 1.00 86.69 199 LYS A CA 1
ATOM 1652 C C . LYS A 1 199 ? 51.592 -6.429 -88.645 1.00 86.69 199 LYS A C 1
ATOM 1654 O O . LYS A 1 199 ? 51.734 -6.158 -89.822 1.00 86.69 199 LYS A O 1
ATOM 1659 N N . GLU A 1 200 ? 52.307 -7.363 -88.025 1.00 81.38 200 GLU A N 1
ATOM 1660 C CA . GLU A 1 200 ? 53.373 -8.144 -88.670 1.00 81.38 200 GLU A CA 1
ATOM 1661 C C . GLU A 1 200 ? 52.856 -8.919 -89.895 1.00 81.38 200 GLU A C 1
ATOM 1663 O O . GLU A 1 200 ? 53.562 -9.038 -90.891 1.00 81.38 200 GLU A O 1
ATOM 1668 N N . LEU A 1 201 ? 51.607 -9.402 -89.876 1.00 81.81 201 LEU A N 1
ATOM 1669 C CA . LEU A 1 201 ? 50.939 -10.026 -91.021 1.00 81.81 201 LEU A CA 1
ATOM 1670 C C . LEU A 1 201 ? 50.658 -8.999 -92.122 1.00 81.81 201 LEU A C 1
ATOM 1672 O O . LEU A 1 201 ? 50.964 -9.243 -93.283 1.00 81.81 201 LEU A O 1
ATOM 1676 N N . THR A 1 202 ? 50.109 -7.835 -91.774 1.00 78.31 202 THR A N 1
ATOM 1677 C CA . THR A 1 202 ? 49.906 -6.732 -92.719 1.00 78.31 202 THR A CA 1
ATOM 1678 C C . THR A 1 202 ? 51.221 -6.117 -93.174 1.00 78.31 202 THR A C 1
ATOM 1680 O O . THR A 1 202 ? 51.252 -5.546 -94.248 1.00 78.31 202 THR A O 1
ATOM 1683 N N . GLU A 1 203 ? 52.308 -6.231 -92.415 1.00 77.00 203 GLU A N 1
ATOM 1684 C CA . GLU A 1 203 ? 53.666 -5.782 -92.731 1.00 77.00 203 GLU A CA 1
ATOM 1685 C C . GLU A 1 203 ? 54.402 -6.816 -93.577 1.00 77.00 203 GLU A C 1
ATOM 1687 O O . GLU A 1 203 ? 55.138 -6.431 -94.465 1.00 77.00 203 GLU A O 1
ATOM 1692 N N . THR A 1 204 ? 54.143 -8.116 -93.425 1.00 68.50 204 THR A N 1
ATOM 1693 C CA . THR A 1 204 ? 54.588 -9.135 -94.391 1.00 68.50 204 THR A CA 1
ATOM 1694 C C . THR A 1 204 ? 53.789 -9.045 -95.688 1.00 68.50 204 THR A C 1
ATOM 1696 O O . THR A 1 204 ? 54.383 -9.067 -96.762 1.00 68.50 204 THR A O 1
ATOM 1699 N N . GLN A 1 205 ? 52.470 -8.841 -95.615 1.00 66.94 205 GLN A N 1
ATOM 1700 C CA . GLN A 1 205 ? 51.613 -8.569 -96.776 1.00 66.94 205 GLN A CA 1
ATOM 1701 C C . GLN A 1 205 ? 51.957 -7.231 -97.436 1.00 66.94 205 GLN A C 1
ATOM 1703 O O . GLN A 1 205 ? 52.020 -7.145 -98.656 1.00 66.94 205 GLN A O 1
ATOM 1708 N N . SER A 1 206 ? 52.223 -6.181 -96.659 1.00 62.03 206 SER A N 1
ATOM 1709 C CA . SER A 1 206 ? 52.614 -4.882 -97.201 1.00 62.03 206 SER A CA 1
ATOM 1710 C C . SER A 1 206 ? 54.083 -4.820 -97.569 1.00 62.03 206 SER A C 1
ATOM 1712 O O . SER A 1 206 ? 54.364 -4.088 -98.483 1.00 62.03 206 SER A O 1
ATOM 1714 N N . ALA A 1 207 ? 55.011 -5.604 -97.015 1.00 55.03 207 ALA A N 1
ATOM 1715 C CA . ALA A 1 207 ? 56.362 -5.790 -97.563 1.00 55.03 207 ALA A CA 1
ATOM 1716 C C . ALA A 1 207 ? 56.317 -6.572 -98.884 1.00 55.03 207 ALA A C 1
ATOM 1718 O O . ALA A 1 207 ? 57.140 -6.347 -99.769 1.00 55.03 207 ALA A O 1
ATOM 1719 N N . GLN A 1 208 ? 55.313 -7.436 -99.054 1.00 52.25 208 GLN A N 1
ATOM 1720 C CA . GLN A 1 208 ? 54.991 -8.080 -100.324 1.00 52.25 208 GLN A CA 1
ATOM 1721 C C . GLN A 1 208 ? 54.389 -7.083 -101.341 1.00 52.25 208 GLN A C 1
ATOM 1723 O O . GLN A 1 208 ? 54.701 -7.197 -102.521 1.00 52.25 208 GLN A O 1
ATOM 1728 N N . VAL A 1 209 ? 53.652 -6.054 -100.891 1.00 48.62 209 VAL A N 1
ATOM 1729 C CA . VAL A 1 209 ? 53.118 -4.930 -101.709 1.00 48.62 209 VAL A CA 1
ATOM 1730 C C . VAL A 1 209 ? 54.087 -3.726 -101.831 1.00 48.62 209 VAL A C 1
ATOM 1732 O O . VAL A 1 209 ? 54.034 -2.967 -102.787 1.00 48.62 209 VAL A O 1
ATOM 1735 N N . LEU A 1 210 ? 55.035 -3.533 -100.914 1.00 47.38 210 LEU A N 1
ATOM 1736 C CA . LEU A 1 210 ? 56.052 -2.462 -100.882 1.00 47.38 210 LEU A CA 1
ATOM 1737 C C . LEU A 1 210 ? 57.336 -2.896 -101.590 1.00 47.38 210 LEU A C 1
ATOM 1739 O O . LEU A 1 210 ? 58.147 -2.052 -101.962 1.00 47.38 210 LEU A O 1
ATOM 1743 N N . LYS A 1 211 ? 57.479 -4.194 -101.889 1.00 47.34 211 LYS A N 1
ATOM 1744 C CA . LYS A 1 211 ? 58.272 -4.641 -103.039 1.00 47.34 211 LYS A CA 1
ATOM 1745 C C . LYS A 1 211 ? 57.686 -4.119 -104.369 1.00 47.34 211 LYS A C 1
ATOM 1747 O O . LYS A 1 211 ? 58.399 -4.133 -105.366 1.00 47.34 211 LYS A O 1
ATOM 1752 N N . GLU A 1 212 ? 56.443 -3.619 -104.384 1.00 37.78 212 GLU A N 1
ATOM 1753 C CA . GLU A 1 212 ? 55.755 -3.088 -105.572 1.00 37.78 212 GLU A CA 1
ATOM 1754 C C . GLU A 1 212 ? 55.502 -1.569 -105.571 1.00 37.78 212 GLU A C 1
ATOM 1756 O O . GLU A 1 212 ? 55.005 -1.079 -106.576 1.00 37.78 212 GLU A O 1
ATOM 1761 N N . ASN A 1 213 ? 55.860 -0.775 -104.550 1.00 36.94 213 ASN A N 1
ATOM 1762 C CA . ASN A 1 213 ? 55.704 0.689 -104.643 1.00 36.94 213 ASN A CA 1
ATOM 1763 C C . ASN A 1 213 ? 56.572 1.480 -103.650 1.00 36.94 213 ASN A C 1
ATOM 1765 O O . ASN A 1 213 ? 56.552 1.235 -102.448 1.00 36.94 213 ASN A O 1
ATOM 1769 N N . SER A 1 214 ? 57.295 2.482 -104.158 1.00 33.91 214 SER A N 1
ATOM 1770 C CA . SER A 1 214 ? 58.189 3.373 -103.407 1.00 33.91 214 SER A CA 1
ATOM 1771 C C . SER A 1 214 ? 57.783 4.847 -103.540 1.00 33.91 214 SER A C 1
ATOM 1773 O O . SER A 1 214 ? 57.631 5.331 -104.660 1.00 33.91 214 SER A O 1
ATOM 1775 N N . GLY A 1 215 ? 57.743 5.575 -102.416 1.00 33.12 215 GLY A N 1
ATOM 1776 C CA . GLY A 1 215 ? 57.736 7.049 -102.348 1.00 33.12 215 GLY A CA 1
ATOM 1777 C C . GLY A 1 215 ? 56.634 7.607 -101.435 1.00 33.12 215 GLY A C 1
ATOM 1778 O O . GLY A 1 215 ? 55.569 7.021 -101.345 1.00 33.12 215 GLY A O 1
ATOM 1779 N N . ALA A 1 216 ? 56.773 8.724 -100.721 1.00 37.78 216 ALA A N 1
ATOM 1780 C CA . ALA A 1 216 ? 57.903 9.599 -100.428 1.00 37.78 216 ALA A CA 1
ATOM 1781 C C . ALA A 1 216 ? 57.523 10.496 -99.219 1.00 37.78 216 ALA A C 1
ATOM 1783 O O . ALA A 1 216 ? 56.355 10.721 -98.917 1.00 37.78 216 ALA A O 1
ATOM 1784 N N . LEU A 1 217 ? 58.543 11.007 -98.534 1.00 51.88 217 LEU A N 1
ATOM 1785 C CA . LEU A 1 217 ? 58.575 11.679 -97.225 1.00 51.88 217 LEU A CA 1
ATOM 1786 C C . LEU A 1 217 ? 57.954 13.104 -97.125 1.00 51.88 217 LEU A C 1
ATOM 1788 O O . LEU A 1 217 ? 58.539 13.960 -96.467 1.00 51.88 217 LEU A O 1
ATOM 1792 N N . MET A 1 218 ? 56.781 13.394 -97.705 1.00 51.28 218 MET A N 1
ATOM 1793 C CA . MET A 1 218 ? 56.090 14.693 -97.477 1.00 51.28 218 MET A CA 1
ATOM 1794 C C . MET A 1 218 ? 54.854 14.634 -96.559 1.00 51.28 218 MET A C 1
ATOM 1796 O O . MET A 1 218 ? 54.474 15.663 -96.000 1.00 51.28 218 MET A O 1
ATOM 1800 N N . ASP A 1 219 ? 54.303 13.448 -96.286 1.00 55.38 219 ASP A N 1
ATOM 1801 C CA . ASP A 1 219 ? 53.149 13.284 -95.383 1.00 55.38 219 ASP A CA 1
ATOM 1802 C C . ASP A 1 219 ? 53.527 13.314 -93.893 1.00 55.38 219 ASP A C 1
ATOM 1804 O O . ASP A 1 219 ? 52.689 13.579 -93.032 1.00 55.38 219 ASP A O 1
ATOM 1808 N N . THR A 1 220 ? 54.799 13.079 -93.557 1.00 58.09 220 THR A N 1
ATOM 1809 C CA . THR A 1 220 ? 55.258 12.932 -92.167 1.00 58.09 220 THR A CA 1
ATOM 1810 C C . THR A 1 220 ? 55.166 14.234 -91.377 1.00 58.09 220 THR A C 1
ATOM 1812 O O . THR A 1 220 ? 54.795 14.208 -90.207 1.00 58.09 220 THR A O 1
ATOM 1815 N N . GLN A 1 221 ? 55.437 15.383 -91.998 1.00 58.25 221 GLN A N 1
ATOM 1816 C CA . GLN A 1 221 ? 55.464 16.666 -91.292 1.00 58.25 221 GLN A CA 1
ATOM 1817 C C . GLN A 1 221 ? 54.056 17.221 -91.025 1.00 58.25 221 GLN A C 1
ATOM 1819 O O . GLN A 1 221 ? 53.782 17.691 -89.921 1.00 58.25 221 GLN A O 1
ATOM 1824 N N . TYR A 1 222 ? 53.141 17.098 -91.996 1.00 62.81 222 TYR A N 1
ATOM 1825 C CA . TYR A 1 222 ? 51.722 17.431 -91.814 1.00 62.81 222 TYR A CA 1
ATOM 1826 C C . TYR A 1 222 ? 51.072 16.510 -90.776 1.00 62.81 222 TYR A C 1
ATOM 1828 O O . TYR A 1 222 ? 50.355 16.968 -89.885 1.00 62.81 222 TYR A O 1
ATOM 1836 N N . LEU A 1 223 ? 51.395 15.217 -90.834 1.00 76.31 223 LEU A N 1
ATOM 1837 C CA . LEU A 1 223 ? 50.918 14.232 -89.880 1.00 76.31 223 LEU A CA 1
ATOM 1838 C C . LEU A 1 223 ? 51.415 14.556 -88.463 1.00 76.31 223 LEU A C 1
ATOM 1840 O O . LEU A 1 223 ? 50.595 14.615 -87.552 1.00 76.31 223 LEU A O 1
ATOM 1844 N N . ILE A 1 224 ? 52.708 14.856 -88.266 1.00 76.50 224 ILE A N 1
ATOM 1845 C CA . ILE A 1 224 ? 53.259 15.263 -86.956 1.00 76.50 224 ILE A CA 1
ATOM 1846 C C . ILE A 1 224 ? 52.499 16.466 -86.382 1.00 76.50 224 ILE A C 1
ATOM 1848 O O . ILE A 1 224 ? 52.136 16.448 -85.209 1.00 76.50 224 ILE A O 1
ATOM 1852 N N . GLN A 1 225 ? 52.179 17.470 -87.200 1.00 74.44 225 GLN A N 1
ATOM 1853 C CA . GLN A 1 225 ? 51.411 18.634 -86.749 1.00 74.44 225 GLN A CA 1
ATOM 1854 C C . GLN A 1 225 ? 49.981 18.270 -86.310 1.00 74.44 225 GLN A C 1
ATOM 1856 O O . GLN A 1 225 ? 49.485 18.776 -85.299 1.00 74.44 225 GLN A O 1
ATOM 1861 N N . GLN A 1 226 ? 49.322 17.354 -87.025 1.00 81.88 226 GLN A N 1
ATOM 1862 C CA . GLN A 1 226 ? 48.018 16.813 -86.626 1.00 81.88 226 GLN A CA 1
ATOM 1863 C C . GLN A 1 226 ? 48.110 15.993 -85.326 1.00 81.88 226 GLN A C 1
ATOM 1865 O O . GLN A 1 226 ? 47.249 16.120 -84.449 1.00 81.88 226 GLN A O 1
ATOM 1870 N N . TRP A 1 227 ? 49.179 15.211 -85.139 1.00 82.62 227 TRP A N 1
ATOM 1871 C CA . TRP A 1 227 ? 49.440 14.479 -83.895 1.00 82.62 227 TRP A CA 1
ATOM 1872 C C . TRP A 1 227 ? 49.686 15.419 -82.716 1.00 82.62 227 TRP A C 1
ATOM 1874 O O . TRP A 1 227 ? 49.099 15.225 -81.654 1.00 82.62 227 TRP A O 1
ATOM 1884 N N . GLU A 1 228 ? 50.491 16.467 -82.890 1.00 82.06 228 GLU A N 1
ATOM 1885 C CA . GLU A 1 228 ? 50.742 17.461 -81.844 1.00 82.06 228 GLU A CA 1
ATOM 1886 C C . GLU A 1 228 ? 49.454 18.160 -81.399 1.00 82.06 228 GLU A C 1
ATOM 1888 O O . GLU A 1 228 ? 49.226 18.341 -80.199 1.00 82.06 228 GLU A O 1
ATOM 1893 N N . ASN A 1 229 ? 48.577 18.506 -82.344 1.00 84.50 229 ASN A N 1
ATOM 1894 C CA . ASN A 1 229 ? 47.271 19.082 -82.032 1.00 84.50 229 ASN A CA 1
ATOM 1895 C C . ASN A 1 229 ? 46.363 18.086 -81.299 1.00 84.50 229 ASN A C 1
ATOM 1897 O O . ASN A 1 229 ? 45.732 18.453 -80.306 1.00 84.50 229 ASN A O 1
ATOM 1901 N N . THR A 1 230 ? 46.352 16.820 -81.714 1.00 86.75 230 THR A N 1
ATOM 1902 C CA . THR A 1 230 ? 45.571 15.762 -81.053 1.00 86.75 230 THR A CA 1
ATOM 1903 C C . THR A 1 230 ? 46.062 15.516 -79.622 1.00 86.75 230 THR A C 1
ATOM 1905 O O . THR A 1 230 ? 45.258 15.396 -78.699 1.00 86.75 230 THR A O 1
ATOM 1908 N N . ILE A 1 231 ? 47.380 15.534 -79.396 1.00 85.00 231 ILE A N 1
ATOM 1909 C CA . ILE A 1 231 ? 47.983 15.398 -78.062 1.00 85.00 231 ILE A CA 1
ATOM 1910 C C . ILE A 1 231 ? 47.636 16.601 -77.177 1.00 85.00 231 ILE A C 1
ATOM 1912 O O . ILE A 1 231 ? 47.343 16.424 -75.994 1.00 85.00 231 ILE A O 1
ATOM 1916 N N . LYS A 1 232 ? 47.637 17.826 -77.718 1.00 86.56 232 LYS A N 1
ATOM 1917 C CA . LYS A 1 232 ? 47.213 19.021 -76.967 1.00 86.56 232 LYS A CA 1
ATOM 1918 C C . LYS A 1 232 ? 45.745 18.928 -76.546 1.00 86.56 232 LYS A C 1
ATOM 1920 O O . LYS A 1 232 ? 45.442 19.172 -75.380 1.00 86.56 232 LYS A O 1
ATOM 1925 N N . GLN A 1 233 ? 44.859 18.515 -77.451 1.00 88.31 233 GLN A N 1
ATOM 1926 C CA . GLN A 1 233 ? 43.442 18.302 -77.137 1.00 88.31 233 GLN A CA 1
ATOM 1927 C C . GLN A 1 233 ? 43.241 17.184 -76.107 1.00 88.31 233 GLN A C 1
ATOM 1929 O O . GLN A 1 233 ? 42.417 17.322 -75.205 1.00 88.31 233 GLN A O 1
ATOM 1934 N N . MET A 1 234 ? 44.018 16.102 -76.196 1.00 86.38 234 MET A N 1
ATOM 1935 C CA . MET A 1 234 ? 43.980 15.011 -75.224 1.00 86.38 234 MET A CA 1
ATOM 1936 C C . MET A 1 234 ? 44.410 15.485 -73.831 1.00 86.38 234 MET A C 1
ATOM 1938 O O . MET A 1 234 ? 43.698 15.238 -72.866 1.00 86.38 234 MET A O 1
ATOM 1942 N N . LYS A 1 235 ? 45.499 16.258 -73.726 1.00 85.38 235 LYS A N 1
ATOM 1943 C CA . LYS A 1 235 ? 45.934 16.846 -72.448 1.00 85.38 235 LYS A CA 1
ATOM 1944 C C . LYS A 1 235 ? 44.883 17.779 -71.848 1.00 85.38 235 LYS A C 1
ATOM 1946 O O . LYS A 1 235 ? 44.671 17.751 -70.641 1.00 85.38 235 LYS A O 1
ATOM 1951 N N . GLN A 1 236 ? 44.214 18.584 -72.674 1.00 91.00 236 GLN A N 1
ATOM 1952 C CA . GLN A 1 236 ? 43.125 19.442 -72.210 1.00 91.00 236 GLN A CA 1
ATOM 1953 C C . GLN A 1 236 ? 41.947 18.608 -71.678 1.00 91.00 236 GLN A C 1
ATOM 1955 O O . GLN A 1 236 ? 41.483 18.843 -70.563 1.00 91.00 236 GLN A O 1
ATOM 1960 N N . ARG A 1 237 ? 41.525 17.575 -72.414 1.00 89.81 237 ARG A N 1
ATOM 1961 C CA . ARG A 1 237 ? 40.485 16.635 -71.969 1.00 89.81 237 ARG A CA 1
ATOM 1962 C C . ARG A 1 237 ? 40.867 15.927 -70.670 1.00 89.81 237 ARG A C 1
ATOM 1964 O O . ARG A 1 237 ? 40.024 15.808 -69.792 1.00 89.81 237 ARG A O 1
ATOM 1971 N N . ASP A 1 238 ? 42.124 15.520 -70.506 1.00 92.00 238 ASP A N 1
ATOM 1972 C CA . ASP A 1 238 ? 42.606 14.905 -69.264 1.00 92.00 238 ASP A CA 1
ATOM 1973 C C . ASP A 1 238 ? 42.503 15.873 -68.079 1.00 92.00 238 ASP A C 1
ATOM 1975 O O . ASP A 1 238 ? 42.069 15.478 -66.995 1.00 92.00 238 ASP A O 1
ATOM 1979 N N . THR A 1 239 ? 42.830 17.156 -68.274 1.00 91.19 239 THR A N 1
ATOM 1980 C CA . THR A 1 239 ? 42.648 18.169 -67.221 1.00 91.19 239 THR A CA 1
ATOM 1981 C C . THR A 1 239 ? 41.175 18.417 -66.893 1.00 91.19 239 THR A C 1
ATOM 1983 O O . THR A 1 239 ? 40.825 18.525 -65.718 1.00 91.19 239 THR A O 1
ATOM 1986 N N . GLU A 1 240 ? 40.295 18.437 -67.897 1.00 92.12 240 GLU A N 1
ATOM 1987 C CA . GLU A 1 240 ? 38.844 18.558 -67.706 1.00 92.12 240 GLU A CA 1
ATOM 1988 C C . GLU A 1 240 ? 38.283 17.333 -66.960 1.00 92.12 240 GLU A C 1
ATOM 1990 O O . GLU A 1 240 ? 37.524 17.483 -66.003 1.00 92.12 240 GLU A O 1
ATOM 1995 N N . ILE A 1 241 ? 38.726 16.119 -67.307 1.00 92.44 241 ILE A N 1
ATOM 1996 C CA . ILE A 1 241 ? 38.357 14.877 -66.611 1.00 92.44 241 ILE A CA 1
ATOM 1997 C C . ILE A 1 241 ? 38.816 14.927 -65.151 1.00 92.44 241 ILE A C 1
ATOM 1999 O O . ILE A 1 241 ? 38.030 14.618 -64.255 1.00 92.44 241 ILE A O 1
ATOM 2003 N N . GLN A 1 242 ? 40.049 15.360 -64.878 1.00 92.25 242 GLN A N 1
ATOM 2004 C CA . GLN A 1 242 ? 40.543 15.516 -63.507 1.00 92.25 242 GLN A CA 1
ATOM 2005 C C . GLN A 1 242 ? 39.684 16.504 -62.707 1.00 92.25 242 GLN A C 1
ATOM 2007 O O . GLN A 1 242 ? 39.283 16.199 -61.581 1.00 92.25 242 GLN A O 1
ATOM 2012 N N . GLN A 1 243 ? 39.310 17.641 -63.297 1.00 92.38 243 GLN A N 1
ATOM 2013 C CA . GLN A 1 243 ? 38.402 18.598 -62.660 1.00 92.38 243 GLN A CA 1
ATOM 2014 C C . GLN A 1 243 ? 37.019 17.987 -62.386 1.00 92.38 243 GLN A C 1
ATOM 2016 O O . GLN A 1 243 ? 36.511 18.107 -61.268 1.00 92.38 243 GLN A O 1
ATOM 2021 N N . CYS A 1 244 ? 36.435 17.265 -63.346 1.00 91.25 244 CYS A N 1
ATOM 2022 C CA . CYS A 1 244 ? 35.165 16.562 -63.154 1.00 91.25 244 CYS A CA 1
ATOM 2023 C C . CYS A 1 244 ? 35.253 15.490 -62.055 1.00 91.25 244 CYS A C 1
ATOM 2025 O O . CYS A 1 244 ? 34.346 15.387 -61.229 1.00 91.25 244 CYS A O 1
ATOM 2027 N N . THR A 1 245 ? 36.345 14.719 -61.982 1.00 92.38 245 THR A N 1
ATOM 2028 C CA . THR A 1 245 ? 36.533 13.712 -60.920 1.00 92.38 245 THR A CA 1
ATOM 2029 C C . THR A 1 245 ? 36.643 14.345 -59.535 1.00 92.38 245 THR A C 1
ATOM 2031 O O . THR A 1 245 ? 36.053 13.832 -58.582 1.00 92.38 245 THR A O 1
ATOM 2034 N N . LEU A 1 246 ? 37.317 15.494 -59.418 1.00 94.19 246 LEU A N 1
ATOM 2035 C CA . LEU A 1 246 ? 37.400 16.241 -58.166 1.00 94.19 246 LEU A CA 1
ATOM 2036 C C . LEU A 1 246 ? 36.020 16.755 -57.734 1.00 94.19 246 LEU A C 1
ATOM 2038 O O . LEU A 1 246 ? 35.634 16.589 -56.575 1.00 94.19 246 LEU A O 1
ATOM 2042 N N . GLN A 1 247 ? 35.251 17.325 -58.664 1.00 93.50 247 GLN A N 1
ATOM 2043 C CA . GLN A 1 247 ? 33.888 17.796 -58.399 1.00 93.50 247 GLN A CA 1
ATOM 2044 C C . GLN A 1 247 ? 32.953 16.648 -57.993 1.00 93.50 247 GLN A C 1
ATOM 2046 O O . GLN A 1 247 ? 32.207 16.784 -57.021 1.00 93.50 247 GLN A O 1
ATOM 2051 N N . LEU A 1 248 ? 33.033 15.492 -58.662 1.00 92.19 248 LEU A N 1
ATOM 2052 C CA . LEU A 1 248 ? 32.300 14.281 -58.277 1.00 92.19 248 LEU A CA 1
ATOM 2053 C C . LEU A 1 248 ? 32.706 13.792 -56.881 1.00 92.19 248 LEU A C 1
ATOM 2055 O O . LEU A 1 248 ? 31.842 13.428 -56.085 1.00 92.19 248 LEU A O 1
ATOM 2059 N N . GLY A 1 249 ? 33.998 13.828 -56.545 1.00 92.94 249 GLY A N 1
ATOM 2060 C CA . GLY A 1 249 ? 34.499 13.496 -55.211 1.00 92.94 249 GLY A CA 1
ATOM 2061 C C . GLY A 1 249 ? 33.922 14.408 -54.126 1.00 92.94 249 GLY A C 1
ATOM 2062 O O . GLY A 1 249 ? 33.413 13.924 -53.113 1.00 92.94 249 GLY A O 1
ATOM 2063 N N . GLN A 1 250 ? 33.922 15.722 -54.363 1.00 93.81 250 GLN A N 1
ATOM 2064 C CA . GLN A 1 250 ? 33.328 16.709 -53.457 1.00 93.81 250 GLN A CA 1
ATOM 2065 C C . GLN A 1 250 ? 31.808 16.531 -53.323 1.00 93.81 250 GLN A C 1
ATOM 2067 O O . GLN A 1 250 ? 31.274 16.607 -52.215 1.00 93.81 250 GLN A O 1
ATOM 2072 N N . ALA A 1 251 ? 31.099 16.260 -54.422 1.00 91.00 251 ALA A N 1
ATOM 2073 C CA . ALA A 1 251 ? 29.663 15.991 -54.403 1.00 91.00 251 ALA A CA 1
ATOM 2074 C C . ALA A 1 251 ? 29.337 14.706 -53.622 1.00 91.00 251 ALA A C 1
ATOM 2076 O O . ALA A 1 251 ? 28.466 14.718 -52.752 1.00 91.00 251 ALA A O 1
ATOM 2077 N N . ASN A 1 252 ? 30.088 13.625 -53.849 1.00 93.31 252 ASN A N 1
ATOM 2078 C CA . ASN A 1 252 ? 29.950 12.365 -53.116 1.00 93.31 252 ASN A CA 1
ATOM 2079 C C . ASN A 1 252 ? 30.251 12.529 -51.621 1.00 93.31 252 ASN A C 1
ATOM 2081 O O . ASN A 1 252 ? 29.587 11.916 -50.785 1.00 93.31 252 ASN A O 1
ATOM 2085 N N . GLN A 1 253 ? 31.226 13.367 -51.261 1.00 94.06 253 GLN A N 1
ATOM 2086 C CA . GLN A 1 253 ? 31.513 13.689 -49.866 1.00 94.06 253 GLN A CA 1
ATOM 2087 C C . GLN A 1 253 ? 30.341 14.428 -49.206 1.00 94.06 253 GLN A C 1
ATOM 2089 O O . GLN A 1 253 ? 29.851 13.987 -48.167 1.00 94.06 253 GLN A O 1
ATOM 2094 N N . LYS A 1 254 ? 29.807 15.468 -49.861 1.00 94.12 254 LYS A N 1
ATOM 2095 C CA . LYS A 1 254 ? 28.611 16.185 -49.387 1.00 94.12 254 LYS A CA 1
ATOM 2096 C C . LYS A 1 254 ? 27.396 15.260 -49.269 1.00 94.12 254 LYS A C 1
ATOM 2098 O O . LYS A 1 254 ? 26.656 15.352 -48.292 1.00 94.12 254 LYS A O 1
ATOM 2103 N N . MET A 1 255 ? 27.188 14.345 -50.219 1.00 92.44 255 MET A N 1
ATOM 2104 C CA . MET A 1 255 ? 26.113 13.348 -50.132 1.00 92.44 255 MET A CA 1
ATOM 2105 C C . MET A 1 255 ? 26.292 12.418 -48.931 1.00 92.44 255 MET A C 1
ATOM 2107 O O . MET A 1 255 ? 25.320 12.164 -48.222 1.00 92.44 255 MET A O 1
ATOM 2111 N N . ARG A 1 256 ? 27.518 11.952 -48.657 1.00 93.88 256 ARG A N 1
ATOM 2112 C CA . ARG A 1 256 ? 27.809 11.118 -47.481 1.00 93.88 256 ARG A CA 1
ATOM 2113 C C . ARG A 1 256 ? 27.519 11.860 -46.182 1.00 93.88 256 ARG A C 1
ATOM 2115 O O . ARG A 1 256 ? 26.800 11.324 -45.344 1.00 93.88 256 ARG A O 1
ATOM 2122 N N . GLU A 1 257 ? 27.965 13.103 -46.051 1.00 94.31 257 GLU A N 1
ATOM 2123 C CA . GLU A 1 257 ? 27.675 13.945 -44.882 1.00 94.31 257 GLU A CA 1
ATOM 2124 C C . GLU A 1 257 ? 26.168 14.156 -44.693 1.00 94.31 257 GLU A C 1
ATOM 2126 O O . GLU A 1 257 ? 25.636 13.931 -43.606 1.00 94.31 257 GLU A O 1
ATOM 2131 N N . LYS A 1 258 ? 25.437 14.499 -45.763 1.00 94.50 258 LYS A N 1
ATOM 2132 C CA . LYS A 1 258 ? 23.975 14.630 -45.702 1.00 94.50 258 LYS A CA 1
ATOM 2133 C C . LYS A 1 258 ? 23.306 13.308 -45.330 1.00 94.50 258 LYS A C 1
ATOM 2135 O O . LYS A 1 258 ? 22.443 13.305 -44.456 1.00 94.50 258 LYS A O 1
ATOM 2140 N N . SER A 1 259 ? 23.734 12.185 -45.905 1.00 93.88 259 SER A N 1
ATOM 2141 C CA . SER A 1 259 ? 23.201 10.863 -45.559 1.00 93.88 259 SER A CA 1
ATOM 2142 C C . SER A 1 259 ? 23.443 10.514 -44.086 1.00 93.88 259 SER A C 1
ATOM 2144 O O . SER A 1 259 ? 22.513 10.070 -43.416 1.00 93.88 259 SER A O 1
ATOM 2146 N N . ALA A 1 260 ? 24.625 10.826 -43.543 1.00 92.56 260 ALA A N 1
ATOM 2147 C CA . ALA A 1 260 ? 24.947 10.632 -42.134 1.00 92.56 260 ALA A CA 1
ATOM 2148 C C . ALA A 1 260 ? 24.021 11.473 -41.242 1.00 92.56 260 ALA A C 1
ATOM 2150 O O . ALA A 1 260 ? 23.367 10.925 -40.352 1.00 92.56 260 ALA A O 1
ATOM 2151 N N . THR A 1 261 ? 23.847 12.765 -41.549 1.00 94.25 261 THR A N 1
ATOM 2152 C CA . THR A 1 261 ? 22.911 13.619 -40.794 1.00 94.25 261 THR A CA 1
ATOM 2153 C C . THR A 1 261 ? 21.467 13.116 -40.877 1.00 94.25 261 THR A C 1
ATOM 2155 O O . THR A 1 261 ? 20.760 13.120 -39.873 1.00 94.25 261 THR A O 1
ATOM 2158 N N . ILE A 1 262 ? 21.020 12.606 -42.031 1.00 93.31 262 ILE A N 1
ATOM 2159 C CA . ILE A 1 262 ? 19.685 12.010 -42.179 1.00 93.31 262 ILE A CA 1
ATOM 2160 C C . ILE A 1 262 ? 19.553 10.764 -41.300 1.00 93.31 262 ILE A C 1
ATOM 2162 O O . ILE A 1 262 ? 18.533 10.603 -40.632 1.00 93.31 262 ILE A O 1
ATOM 2166 N N . THR A 1 263 ? 20.563 9.889 -41.265 1.00 93.94 263 THR A N 1
ATOM 2167 C CA . THR A 1 263 ? 20.526 8.696 -40.403 1.00 93.94 263 THR A CA 1
ATOM 2168 C C . THR A 1 263 ? 20.490 9.053 -38.919 1.00 93.94 263 THR A C 1
ATOM 2170 O O . THR A 1 263 ? 19.728 8.443 -38.173 1.00 93.94 263 THR A O 1
ATOM 2173 N N . GLU A 1 264 ? 21.225 10.081 -38.493 1.00 93.31 264 GLU A N 1
ATOM 2174 C CA . GLU A 1 264 ? 21.188 10.578 -37.116 1.00 93.31 264 GLU A CA 1
ATOM 2175 C C . GLU A 1 264 ? 19.811 11.160 -36.767 1.00 93.31 264 GLU A C 1
ATOM 2177 O O . GLU A 1 264 ? 19.233 10.810 -35.740 1.00 93.31 264 GLU A O 1
ATOM 2182 N N . LYS A 1 265 ? 19.227 11.981 -37.653 1.00 93.94 265 LYS A N 1
ATOM 2183 C CA . LYS A 1 265 ? 17.875 12.529 -37.462 1.00 93.94 265 LYS A CA 1
ATOM 2184 C C . LYS A 1 265 ? 16.802 11.441 -37.432 1.00 93.94 265 LYS A C 1
ATOM 2186 O O . LYS A 1 265 ? 15.872 11.554 -36.638 1.00 93.94 265 LYS A O 1
ATOM 2191 N N . LYS A 1 266 ? 16.937 10.380 -38.236 1.00 94.25 266 LYS A N 1
ATOM 2192 C CA . LYS A 1 266 ? 16.049 9.206 -38.180 1.00 94.25 266 LYS A CA 1
ATOM 2193 C C . LYS A 1 266 ? 16.156 8.491 -36.833 1.00 94.25 266 LYS A C 1
ATOM 2195 O O . LYS A 1 266 ? 15.142 8.329 -36.168 1.00 94.25 266 LYS A O 1
ATOM 2200 N N . ARG A 1 267 ? 17.374 8.175 -36.376 1.00 94.00 267 ARG A N 1
ATOM 2201 C CA . ARG A 1 267 ? 17.601 7.557 -35.054 1.00 94.00 267 ARG A CA 1
ATOM 2202 C C . ARG A 1 267 ? 17.042 8.408 -33.913 1.00 94.00 267 ARG A C 1
ATOM 2204 O O . ARG A 1 267 ? 16.422 7.886 -32.988 1.00 94.00 267 ARG A O 1
ATOM 2211 N N . PHE A 1 268 ? 17.237 9.723 -33.981 1.00 91.94 268 PHE A N 1
ATOM 2212 C CA . PHE A 1 268 ? 16.669 10.657 -33.013 1.00 91.94 268 PHE A CA 1
ATOM 2213 C C . PHE A 1 268 ? 15.135 10.634 -33.024 1.00 91.94 268 PHE A C 1
ATOM 2215 O O . PHE A 1 268 ? 14.522 10.545 -31.962 1.00 91.94 268 PHE A O 1
ATOM 2222 N N . LEU A 1 269 ? 14.510 10.649 -34.205 1.00 93.50 269 LEU A N 1
ATOM 2223 C CA . LEU A 1 269 ? 13.057 10.540 -34.340 1.00 93.50 269 LEU A CA 1
ATOM 2224 C C . LEU A 1 269 ? 12.527 9.223 -33.758 1.00 93.50 269 LEU A C 1
ATOM 2226 O O . LEU A 1 269 ? 11.532 9.242 -33.039 1.00 93.50 269 LEU A O 1
ATOM 2230 N N . ASP A 1 270 ? 13.189 8.100 -34.026 1.00 95.12 270 ASP A N 1
ATOM 2231 C CA . ASP A 1 270 ? 12.787 6.791 -33.500 1.00 95.12 270 ASP A CA 1
ATOM 2232 C C . ASP A 1 270 ? 12.909 6.739 -31.970 1.00 95.12 270 ASP A C 1
ATOM 2234 O O . ASP A 1 270 ? 12.025 6.223 -31.285 1.00 95.12 270 ASP A O 1
ATOM 2238 N N . THR A 1 271 ? 13.944 7.378 -31.416 1.00 93.25 271 THR A N 1
ATOM 2239 C CA . THR A 1 271 ? 14.128 7.520 -29.964 1.00 93.25 271 THR A CA 1
ATOM 2240 C C . THR A 1 271 ? 13.019 8.379 -29.347 1.00 93.25 271 THR A C 1
ATOM 2242 O O . THR A 1 271 ? 12.465 8.026 -28.305 1.00 93.25 271 THR A O 1
ATOM 2245 N N . LEU A 1 272 ? 12.649 9.490 -29.997 1.00 91.38 272 LEU A N 1
ATOM 2246 C CA . LEU A 1 272 ? 11.534 10.333 -29.561 1.00 91.38 272 LEU A CA 1
ATOM 2247 C C . LEU A 1 272 ? 10.193 9.598 -29.634 1.00 91.38 272 LEU A C 1
ATOM 2249 O O . LEU A 1 272 ? 9.414 9.694 -28.690 1.00 91.38 272 LEU A O 1
ATOM 2253 N N . LYS A 1 273 ? 9.937 8.825 -30.696 1.00 94.19 273 LYS A N 1
ATOM 2254 C CA . LYS A 1 273 ? 8.735 7.985 -30.817 1.00 94.19 273 LYS A CA 1
ATOM 2255 C C . LYS A 1 273 ? 8.665 6.936 -29.709 1.00 94.19 273 LYS A C 1
ATOM 2257 O O . LYS A 1 273 ? 7.629 6.800 -29.069 1.00 94.19 273 LYS A O 1
ATOM 2262 N N . ALA A 1 274 ? 9.766 6.237 -29.431 1.00 93.81 274 ALA A N 1
ATOM 2263 C CA . ALA A 1 274 ? 9.820 5.252 -28.352 1.00 93.81 274 ALA A CA 1
ATOM 2264 C C . ALA A 1 274 ? 9.570 5.891 -26.976 1.00 93.81 274 ALA A C 1
ATOM 2266 O O . ALA A 1 274 ? 8.835 5.338 -26.155 1.00 93.81 274 ALA A O 1
ATOM 2267 N N . ASN A 1 275 ? 10.138 7.077 -26.730 1.00 92.50 275 ASN A N 1
ATOM 2268 C CA . ASN A 1 275 ? 9.881 7.823 -25.501 1.00 92.50 275 ASN A CA 1
ATOM 2269 C C . ASN A 1 275 ? 8.410 8.249 -25.403 1.00 92.50 275 ASN A C 1
ATOM 2271 O O . ASN A 1 275 ? 7.790 8.027 -24.366 1.00 92.50 275 ASN A O 1
ATOM 2275 N N . ASN A 1 276 ? 7.835 8.770 -26.492 1.00 93.31 276 ASN A N 1
ATOM 2276 C CA . ASN A 1 276 ? 6.435 9.180 -26.529 1.00 93.31 276 ASN A CA 1
ATOM 2277 C C . ASN A 1 276 ? 5.488 8.000 -26.246 1.00 93.31 276 ASN A C 1
ATOM 2279 O O . ASN A 1 276 ? 4.620 8.093 -25.381 1.00 93.31 276 ASN A O 1
ATOM 2283 N N . ASN A 1 277 ? 5.733 6.842 -26.864 1.00 94.12 277 ASN A N 1
ATOM 2284 C CA . ASN A 1 277 ? 4.964 5.622 -26.602 1.00 94.12 277 ASN A CA 1
ATOM 2285 C C . ASN A 1 277 ? 5.087 5.177 -25.134 1.00 94.12 277 ASN A C 1
ATOM 2287 O O . ASN A 1 277 ? 4.111 4.757 -24.513 1.00 94.12 277 ASN A O 1
ATOM 2291 N N . ARG A 1 278 ? 6.283 5.292 -24.538 1.00 91.56 278 ARG A N 1
ATOM 2292 C CA . ARG A 1 278 ? 6.499 4.971 -23.120 1.00 91.56 278 ARG A CA 1
ATOM 2293 C C . ARG A 1 278 ? 5.761 5.940 -22.199 1.00 91.56 278 ARG A C 1
ATOM 2295 O O . ARG A 1 278 ? 5.252 5.514 -21.161 1.00 91.56 278 ARG A O 1
ATOM 2302 N N . THR A 1 279 ? 5.714 7.227 -22.536 1.00 88.75 279 THR A N 1
ATOM 2303 C CA . THR A 1 279 ? 4.951 8.214 -21.767 1.00 88.75 279 THR A CA 1
ATOM 2304 C C . THR A 1 279 ? 3.452 7.999 -21.904 1.00 88.75 279 THR A C 1
ATOM 2306 O O . THR A 1 279 ? 2.769 8.010 -20.887 1.00 88.75 279 THR A O 1
ATOM 2309 N N . GLU A 1 280 ? 2.948 7.702 -23.101 1.00 91.56 280 GLU A N 1
ATOM 2310 C CA . GLU A 1 280 ? 1.539 7.359 -23.328 1.00 91.56 280 GLU A CA 1
ATOM 2311 C C . GLU A 1 280 ? 1.133 6.110 -22.542 1.00 91.56 280 GLU A C 1
ATOM 2313 O O . GLU A 1 280 ? 0.109 6.110 -21.864 1.00 91.56 280 GLU A O 1
ATOM 2318 N N . TRP A 1 281 ? 1.975 5.072 -22.531 1.00 94.88 281 TRP A N 1
ATOM 2319 C CA . TRP A 1 281 ? 1.735 3.885 -21.711 1.00 94.88 281 TRP A CA 1
ATOM 2320 C C . TRP A 1 281 ? 1.652 4.220 -20.214 1.00 94.88 281 TRP A C 1
ATOM 2322 O O . TRP A 1 281 ? 0.733 3.766 -19.529 1.00 94.88 281 TRP A O 1
ATOM 2332 N N . LYS A 1 282 ? 2.564 5.061 -19.701 1.00 94.12 282 LYS A N 1
ATOM 2333 C CA . LYS A 1 282 ? 2.518 5.523 -18.303 1.00 94.12 282 LYS A CA 1
ATOM 2334 C C . LYS A 1 282 ? 1.248 6.324 -18.014 1.00 94.12 282 LYS A C 1
ATOM 2336 O O . LYS A 1 282 ? 0.631 6.089 -16.981 1.00 94.12 282 LYS A O 1
ATOM 2341 N N . ILE A 1 283 ? 0.854 7.226 -18.915 1.00 88.88 283 ILE A N 1
ATOM 2342 C CA . ILE A 1 283 ? -0.377 8.022 -18.807 1.00 88.88 283 ILE A CA 1
ATOM 2343 C C . ILE A 1 283 ? -1.607 7.108 -18.785 1.00 88.88 283 ILE A C 1
ATOM 2345 O O . ILE A 1 283 ? -2.504 7.308 -17.972 1.00 88.88 283 ILE A O 1
ATOM 2349 N N . ASN A 1 284 ? -1.644 6.069 -19.618 1.00 93.25 284 ASN A N 1
ATOM 2350 C CA . ASN A 1 284 ? -2.750 5.113 -19.633 1.00 93.25 284 ASN A CA 1
ATOM 2351 C C . ASN A 1 284 ? -2.835 4.319 -18.326 1.00 93.25 284 ASN A C 1
ATOM 2353 O O . ASN A 1 284 ? -3.925 4.170 -17.775 1.00 93.25 284 ASN A O 1
ATOM 2357 N N . MET A 1 285 ? -1.702 3.864 -17.786 1.00 92.12 285 MET A N 1
ATOM 2358 C CA . MET A 1 285 ? -1.672 3.162 -16.499 1.00 92.12 285 MET A CA 1
ATOM 2359 C C . MET A 1 285 ? -2.127 4.054 -15.339 1.00 92.12 285 MET A C 1
ATOM 2361 O O . MET A 1 285 ? -2.958 3.633 -14.531 1.00 92.12 285 MET A O 1
ATOM 2365 N N . THR A 1 286 ? -1.640 5.296 -15.264 1.00 87.75 286 THR A N 1
ATOM 2366 C CA . THR A 1 286 ? -2.069 6.237 -14.218 1.00 87.75 286 THR A CA 1
ATOM 2367 C C . THR A 1 286 ? -3.530 6.652 -14.391 1.00 87.75 286 THR A C 1
ATOM 2369 O O . THR A 1 286 ? -4.245 6.763 -13.398 1.00 87.75 286 THR A O 1
ATOM 2372 N N . SER A 1 287 ? -4.014 6.802 -15.627 1.00 89.25 287 SER A N 1
ATOM 2373 C CA . SER A 1 287 ? -5.425 7.068 -15.932 1.00 89.25 287 SER A CA 1
ATOM 2374 C C . SER A 1 287 ? -6.331 5.920 -15.472 1.00 89.25 287 SER A C 1
ATOM 2376 O O . SER A 1 287 ? -7.315 6.151 -14.770 1.00 89.25 287 SER A O 1
ATOM 2378 N N . GLN A 1 288 ? -5.962 4.665 -15.755 1.00 93.31 288 GLN A N 1
ATOM 2379 C CA . GLN A 1 288 ? -6.699 3.493 -15.265 1.00 93.31 288 GLN A CA 1
ATOM 2380 C C . GLN A 1 288 ? -6.725 3.424 -13.733 1.00 93.31 288 GLN A C 1
ATOM 2382 O O . GLN A 1 288 ? -7.765 3.128 -13.144 1.00 93.31 288 GLN A O 1
ATOM 2387 N N . GLN A 1 289 ? -5.603 3.717 -13.070 1.00 90.19 289 GLN A N 1
ATOM 2388 C CA . GLN A 1 289 ? -5.552 3.792 -11.608 1.00 90.19 289 GLN A CA 1
ATOM 2389 C C . GLN A 1 289 ? -6.442 4.916 -11.064 1.00 90.19 289 GLN A C 1
ATOM 2391 O O . GLN A 1 289 ? -7.182 4.692 -10.109 1.00 90.19 289 GLN A O 1
ATOM 2396 N N . ALA A 1 290 ? -6.436 6.093 -11.692 1.00 90.25 290 ALA A N 1
ATOM 2397 C CA . ALA A 1 290 ? -7.293 7.210 -11.304 1.00 90.25 290 ALA A CA 1
ATOM 2398 C C . ALA A 1 290 ? -8.785 6.870 -11.447 1.00 90.25 290 ALA A C 1
ATOM 2400 O O . ALA A 1 290 ? -9.574 7.221 -10.572 1.00 90.25 290 ALA A O 1
ATOM 2401 N N . VAL A 1 291 ? -9.178 6.149 -12.504 1.00 95.12 291 VAL A N 1
ATOM 2402 C CA . VAL A 1 291 ? -10.559 5.668 -12.679 1.00 95.12 291 VAL A CA 1
ATOM 2403 C C . VAL A 1 291 ? -10.950 4.699 -11.562 1.00 95.12 291 VAL A C 1
ATOM 2405 O O . VAL A 1 291 ? -12.009 4.879 -10.965 1.00 95.12 291 VAL A O 1
ATOM 2408 N N . LYS A 1 292 ? -10.087 3.734 -11.217 1.00 94.38 292 LYS A N 1
ATOM 2409 C CA . LYS A 1 292 ? -10.331 2.805 -10.097 1.00 94.38 292 LYS A CA 1
ATOM 2410 C C . LYS A 1 292 ? -10.475 3.540 -8.764 1.00 94.38 292 LYS A C 1
ATOM 2412 O O . LYS A 1 292 ? -11.406 3.273 -8.018 1.00 94.38 292 LYS A O 1
ATOM 2417 N N . LEU A 1 293 ? -9.595 4.502 -8.481 1.00 90.50 293 LEU A N 1
ATOM 2418 C CA . LEU A 1 293 ? -9.675 5.299 -7.255 1.00 90.50 293 LEU A CA 1
ATOM 2419 C C . LEU A 1 293 ? -10.953 6.146 -7.196 1.00 90.50 293 LEU A C 1
ATOM 2421 O O . LEU A 1 293 ? -11.567 6.230 -6.139 1.00 90.50 293 LEU A O 1
ATOM 2425 N N . ARG A 1 294 ? -11.390 6.729 -8.320 1.00 94.19 294 ARG A N 1
ATOM 2426 C CA . ARG A 1 294 ? -12.672 7.454 -8.401 1.00 94.19 294 ARG A CA 1
ATOM 2427 C C . ARG A 1 294 ? -13.875 6.540 -8.197 1.00 94.19 294 ARG A C 1
ATOM 2429 O O . ARG A 1 294 ? -14.856 6.967 -7.602 1.00 94.19 294 ARG A O 1
ATOM 2436 N N . GLN A 1 295 ? -13.820 5.311 -8.704 1.00 94.50 295 GLN A N 1
ATOM 2437 C CA . GLN A 1 295 ? -14.871 4.329 -8.468 1.00 94.50 295 GLN A CA 1
ATOM 2438 C C . GLN A 1 295 ? -14.940 3.948 -6.988 1.00 94.50 295 GLN A C 1
ATOM 2440 O O . GLN A 1 295 ? -16.006 4.075 -6.400 1.00 94.50 295 GLN A O 1
ATOM 2445 N N . ASN A 1 296 ? -13.806 3.602 -6.375 1.00 91.69 296 ASN A N 1
ATOM 2446 C CA . ASN A 1 296 ? -13.755 3.293 -4.948 1.00 91.69 296 ASN A CA 1
ATOM 2447 C C . ASN A 1 296 ? -14.251 4.470 -4.099 1.00 91.69 296 ASN A C 1
ATOM 2449 O O . ASN A 1 296 ? -14.953 4.254 -3.121 1.00 91.69 296 ASN A O 1
ATOM 2453 N N . LEU A 1 297 ? -13.902 5.711 -4.462 1.00 92.38 297 LEU A N 1
ATOM 2454 C CA . LEU A 1 297 ? -14.397 6.895 -3.759 1.00 92.38 297 LEU A CA 1
ATOM 2455 C C . LEU A 1 297 ? -15.927 6.978 -3.815 1.00 92.38 297 LEU A C 1
ATOM 2457 O O . LEU A 1 297 ? -16.536 7.151 -2.769 1.00 92.38 297 LEU A O 1
ATOM 2461 N N . ARG A 1 298 ? -16.536 6.787 -4.994 1.00 95.00 298 ARG A N 1
ATOM 2462 C CA . ARG A 1 298 ? -18.003 6.762 -5.128 1.00 95.00 298 ARG A CA 1
ATOM 2463 C C . ARG A 1 298 ? -18.645 5.662 -4.293 1.00 95.00 298 ARG A C 1
ATOM 2465 O O . ARG A 1 298 ? -19.602 5.936 -3.591 1.00 95.00 298 ARG A O 1
ATOM 2472 N N . GLU A 1 299 ? -18.086 4.455 -4.309 1.00 94.19 299 GLU A N 1
ATOM 2473 C CA . GLU A 1 299 ? -18.592 3.341 -3.493 1.00 94.19 299 GLU A CA 1
ATOM 2474 C C . GLU A 1 299 ? -18.516 3.657 -1.986 1.00 94.19 299 GLU A C 1
ATOM 2476 O O . GLU A 1 299 ? -19.411 3.301 -1.225 1.00 94.19 299 GLU A O 1
ATOM 2481 N N . GLN A 1 300 ? -17.464 4.353 -1.536 1.00 90.38 300 GLN A N 1
ATOM 2482 C CA . GLN A 1 300 ? -17.362 4.809 -0.145 1.00 90.38 300 GLN A CA 1
ATOM 2483 C C . GLN A 1 300 ? -18.320 5.967 0.175 1.00 90.38 300 GLN A C 1
ATOM 2485 O O . GLN A 1 300 ? -18.833 6.029 1.289 1.00 90.38 300 GLN A O 1
ATOM 2490 N N . GLU A 1 301 ? -18.557 6.882 -0.768 1.00 94.12 301 GLU A N 1
ATOM 2491 C CA . GLU A 1 301 ? -19.537 7.965 -0.622 1.00 94.12 301 GLU A CA 1
ATOM 2492 C C . GLU A 1 301 ? -20.963 7.410 -0.517 1.00 94.12 301 GLU A C 1
ATOM 2494 O O . GLU A 1 301 ? -21.696 7.827 0.375 1.00 94.12 301 GLU A O 1
ATOM 2499 N N . GLU A 1 302 ? -21.319 6.428 -1.351 1.00 95.50 302 GLU A N 1
ATOM 2500 C CA . GLU A 1 302 ? -22.601 5.710 -1.297 1.00 95.50 302 GLU A CA 1
ATOM 2501 C C . GLU A 1 302 ? -22.768 4.968 0.041 1.00 95.50 302 GLU A C 1
ATOM 2503 O O . GLU A 1 302 ? -23.767 5.144 0.737 1.00 95.50 302 GLU A O 1
ATOM 2508 N N . ALA A 1 303 ? -21.745 4.230 0.487 1.00 94.25 303 ALA A N 1
ATOM 2509 C CA . ALA A 1 303 ? -21.781 3.568 1.793 1.00 94.25 303 ALA A CA 1
ATOM 2510 C C . ALA A 1 303 ? -21.913 4.566 2.961 1.00 94.25 303 ALA A C 1
ATOM 2512 O O . ALA A 1 303 ? -22.562 4.279 3.968 1.00 94.25 303 ALA A O 1
ATOM 2513 N N . TYR A 1 304 ? -21.299 5.748 2.849 1.00 93.75 304 TYR A N 1
ATOM 2514 C CA . TYR A 1 304 ? -21.447 6.810 3.841 1.00 93.75 304 TYR A CA 1
ATOM 2515 C C . TYR A 1 304 ? -22.864 7.394 3.848 1.00 93.75 304 TYR A C 1
ATOM 2517 O O . TYR A 1 304 ? -23.394 7.654 4.930 1.00 93.75 304 TYR A O 1
ATOM 2525 N N . THR A 1 305 ? -23.480 7.605 2.679 1.00 95.06 305 THR A N 1
ATOM 2526 C CA . THR A 1 305 ? -24.869 8.074 2.606 1.00 95.06 305 THR A CA 1
ATOM 2527 C C . THR A 1 305 ? -25.832 7.056 3.203 1.00 95.06 305 THR A C 1
ATOM 2529 O O . THR A 1 305 ? -26.653 7.449 4.024 1.00 95.06 305 THR A O 1
ATOM 2532 N N . ASP A 1 306 ? -25.649 5.764 2.923 1.00 94.06 306 ASP A N 1
ATOM 2533 C CA . ASP A 1 306 ? -26.487 4.700 3.489 1.00 94.06 306 ASP A CA 1
ATOM 2534 C C . ASP A 1 306 ? -26.387 4.665 5.022 1.00 94.06 306 ASP A C 1
ATOM 2536 O O . ASP A 1 306 ? -27.395 4.687 5.726 1.00 94.06 306 ASP A O 1
ATOM 2540 N N . LEU A 1 307 ? -25.164 4.710 5.568 1.00 93.12 307 LEU A N 1
ATOM 2541 C CA . LEU A 1 307 ? -24.944 4.759 7.019 1.00 93.12 307 LEU A CA 1
ATOM 2542 C C . LEU A 1 307 ? -25.515 6.028 7.662 1.00 93.12 307 LEU A C 1
ATOM 2544 O O . LEU A 1 307 ? -25.948 6.008 8.818 1.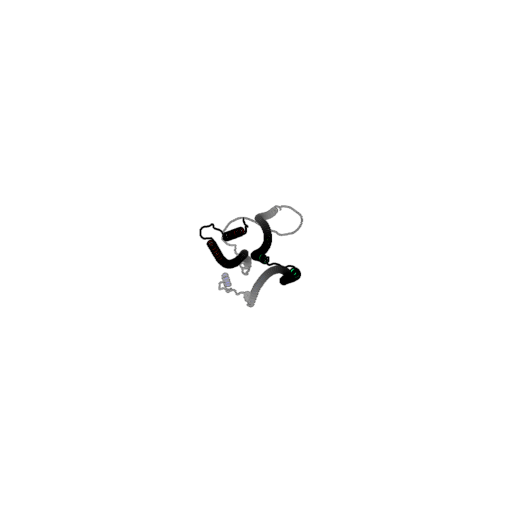00 93.12 307 LEU A O 1
ATOM 2548 N N . LYS A 1 308 ? -25.491 7.153 6.944 1.00 95.00 308 LYS A N 1
ATOM 2549 C CA . LYS A 1 308 ? -26.087 8.403 7.415 1.00 95.00 308 LYS A CA 1
ATOM 2550 C C . LYS A 1 308 ? -27.610 8.297 7.464 1.00 95.00 308 LYS A C 1
ATOM 2552 O O . LYS A 1 308 ? -28.195 8.702 8.467 1.00 95.00 308 LYS A O 1
ATOM 2557 N N . ASP A 1 309 ? -28.224 7.714 6.443 1.00 94.50 309 ASP A N 1
ATOM 2558 C CA . ASP A 1 309 ? -29.667 7.494 6.388 1.00 94.50 309 ASP A CA 1
ATOM 2559 C C . ASP A 1 309 ? -30.118 6.495 7.470 1.00 94.50 309 ASP A C 1
ATOM 2561 O O . ASP A 1 309 ? -31.126 6.720 8.145 1.00 94.50 309 ASP A O 1
ATOM 2565 N N . GLU A 1 310 ? -29.334 5.441 7.733 1.00 95.75 310 GLU A N 1
ATOM 2566 C CA . GLU A 1 310 ? -29.551 4.524 8.861 1.00 95.75 310 GLU A CA 1
ATOM 2567 C C . GLU A 1 310 ? -29.460 5.239 10.214 1.00 95.75 310 GLU A C 1
ATOM 2569 O O . GLU A 1 310 ? -30.301 5.026 11.095 1.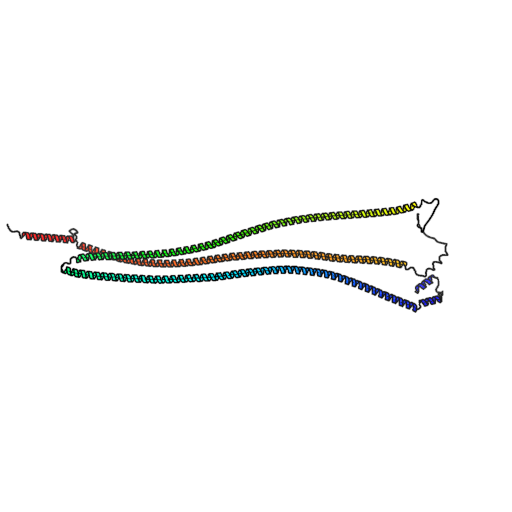00 95.75 310 GLU A O 1
ATOM 2574 N N . LEU A 1 311 ? -28.464 6.113 10.390 1.00 94.25 311 LEU A N 1
ATOM 2575 C CA . LEU A 1 311 ? -28.304 6.903 11.608 1.00 94.25 311 LEU A CA 1
ATOM 2576 C C . LEU A 1 311 ? -29.484 7.857 11.811 1.00 94.25 311 LEU A C 1
ATOM 2578 O O . LEU A 1 311 ? -29.994 7.967 12.926 1.00 94.25 311 LEU A O 1
ATOM 2582 N N . ASP A 1 312 ? -29.918 8.548 10.761 1.00 94.50 312 ASP A N 1
ATOM 2583 C CA . ASP A 1 312 ? -31.042 9.476 10.832 1.00 94.50 312 ASP A CA 1
ATOM 2584 C C . ASP A 1 312 ? -32.366 8.727 11.071 1.00 94.50 312 ASP A C 1
ATOM 2586 O O . ASP A 1 312 ? -33.172 9.165 11.894 1.00 94.50 312 ASP A O 1
ATOM 2590 N N . SER A 1 313 ? -32.546 7.534 10.495 1.00 94.88 313 SER A N 1
ATOM 2591 C CA . SER A 1 313 ? -33.649 6.625 10.841 1.00 94.88 313 SER A CA 1
ATOM 2592 C C . SER A 1 313 ? -33.614 6.221 12.322 1.00 94.88 313 SER A C 1
ATOM 2594 O O . SER A 1 313 ? -34.618 6.349 13.031 1.00 94.88 313 SER A O 1
ATOM 2596 N N . CYS A 1 314 ? -32.444 5.826 12.836 1.00 92.00 314 CYS A N 1
ATOM 2597 C CA . CYS A 1 314 ? -32.263 5.488 14.248 1.00 92.00 314 CYS A CA 1
ATOM 2598 C C . CYS A 1 314 ? -32.572 6.677 15.165 1.00 92.00 314 CYS A C 1
ATOM 2600 O O . CYS A 1 314 ? -33.262 6.498 16.169 1.00 92.00 314 CYS A O 1
ATOM 2602 N N . LYS A 1 315 ? -32.136 7.896 14.819 1.00 95.31 315 LYS A N 1
ATOM 2603 C CA . LYS A 1 315 ? -32.484 9.116 15.568 1.00 95.31 315 LYS A CA 1
ATOM 2604 C C . LYS A 1 315 ? -33.988 9.329 15.609 1.00 95.31 315 LYS A C 1
ATOM 2606 O O . LYS A 1 315 ? -34.533 9.509 16.688 1.00 95.31 315 LYS A O 1
ATOM 2611 N N . VAL A 1 316 ? -34.671 9.210 14.471 1.00 95.19 316 VAL A N 1
ATOM 2612 C CA . VAL A 1 316 ? -36.132 9.338 14.420 1.00 95.19 316 VAL A CA 1
ATOM 2613 C C . VAL A 1 316 ? -36.812 8.281 15.301 1.00 95.19 316 VAL A C 1
ATOM 2615 O O . VAL A 1 316 ? -37.780 8.592 15.994 1.00 95.19 316 VAL A O 1
ATOM 2618 N N . THR A 1 317 ? -36.325 7.035 15.323 1.00 93.81 317 THR A N 1
ATOM 2619 C CA . THR A 1 317 ? -36.865 6.014 16.242 1.00 93.81 317 THR A CA 1
ATOM 2620 C C . THR A 1 317 ? -36.574 6.331 17.708 1.00 93.81 317 THR A C 1
ATOM 2622 O O . THR A 1 317 ? -37.448 6.149 18.554 1.00 93.81 317 THR A O 1
ATOM 2625 N N . LEU A 1 318 ? -35.389 6.861 18.014 1.00 94.69 318 LEU A N 1
ATOM 2626 C CA . LEU A 1 318 ? -35.013 7.262 19.363 1.00 94.69 318 LEU A CA 1
ATOM 2627 C C . LEU A 1 318 ? -35.885 8.422 19.849 1.00 94.69 318 LEU A C 1
ATOM 2629 O O . LEU A 1 318 ? -36.427 8.336 20.944 1.00 94.69 318 LEU A O 1
ATOM 2633 N N . ASP A 1 319 ? -36.097 9.445 19.024 1.00 93.75 319 ASP A N 1
ATOM 2634 C CA . ASP A 1 319 ? -36.947 10.593 19.351 1.00 93.75 319 ASP A CA 1
ATOM 2635 C C . ASP A 1 319 ? -38.404 10.163 19.579 1.00 93.75 319 ASP A C 1
ATOM 2637 O O . ASP A 1 319 ? -39.043 10.613 20.531 1.00 93.75 319 ASP A O 1
ATOM 2641 N N . ARG A 1 320 ? -38.920 9.224 18.768 1.00 94.62 320 ARG A N 1
ATOM 2642 C CA . ARG A 1 320 ? -40.244 8.614 18.989 1.00 94.62 320 ARG A CA 1
ATOM 2643 C C . ARG A 1 320 ? -40.310 7.882 20.325 1.00 94.62 320 ARG A C 1
ATOM 2645 O O . ARG A 1 320 ? -41.190 8.175 21.123 1.00 94.62 320 ARG A O 1
ATOM 2652 N N . THR A 1 321 ? -39.359 6.990 20.607 1.00 92.38 321 THR A N 1
ATOM 2653 C CA . THR A 1 321 ? -39.344 6.251 21.883 1.00 92.38 321 THR A CA 1
ATOM 2654 C C . THR A 1 321 ? -39.141 7.168 23.091 1.00 92.38 321 THR A C 1
ATOM 2656 O O . THR A 1 321 ? -39.727 6.928 24.143 1.00 92.38 321 THR A O 1
ATOM 2659 N N . ALA A 1 322 ? -38.363 8.245 22.958 1.00 93.25 322 ALA A N 1
ATOM 2660 C CA . ALA A 1 322 ? -38.212 9.261 23.992 1.00 93.25 322 ALA A CA 1
ATOM 2661 C C . ALA A 1 322 ? -39.540 9.989 24.250 1.00 93.25 322 ALA A C 1
ATOM 2663 O O . ALA A 1 322 ? -39.948 10.109 25.406 1.00 93.25 322 ALA A O 1
ATOM 2664 N N . SER A 1 323 ? -40.246 10.391 23.187 1.00 94.06 323 SER A N 1
ATOM 2665 C CA . SER A 1 323 ? -41.578 10.996 23.281 1.00 94.06 323 SER A CA 1
ATOM 2666 C C . SER A 1 323 ? -42.606 10.038 23.899 1.00 94.06 323 SER A C 1
ATOM 2668 O O . SER A 1 323 ? -43.357 10.436 24.791 1.00 94.06 323 SER A O 1
ATOM 2670 N N . ASP A 1 324 ? -42.587 8.758 23.519 1.00 94.31 324 ASP A N 1
ATOM 2671 C CA . ASP A 1 324 ? -43.445 7.724 24.106 1.00 94.31 324 ASP A CA 1
ATOM 2672 C C . ASP A 1 324 ? -43.155 7.547 25.602 1.00 94.31 324 ASP A C 1
ATOM 2674 O O . ASP A 1 324 ? -44.077 7.497 26.416 1.00 94.31 324 ASP A O 1
ATOM 2678 N N . VAL A 1 325 ? -41.880 7.521 26.001 1.00 93.88 325 VAL A N 1
ATOM 2679 C CA . VAL A 1 325 ? -41.479 7.443 27.414 1.00 93.88 325 VAL A CA 1
ATOM 2680 C C . VAL A 1 325 ? -41.918 8.686 28.188 1.00 93.88 325 VAL A C 1
ATOM 2682 O O . VAL A 1 325 ? -42.367 8.558 29.328 1.00 93.88 325 VAL A O 1
ATOM 2685 N N . GLU A 1 326 ? -41.815 9.885 27.616 1.00 93.38 326 GLU A N 1
ATOM 2686 C CA . GLU A 1 326 ? -42.319 11.117 28.235 1.00 93.38 326 GLU A CA 1
ATOM 2687 C C . GLU A 1 326 ? -43.842 11.096 28.394 1.00 93.38 326 GLU A C 1
ATOM 2689 O O . GLU A 1 326 ? -44.353 11.387 29.480 1.00 93.38 326 GLU A O 1
ATOM 2694 N N . SER A 1 327 ? -44.566 10.653 27.364 1.00 94.88 327 SER A N 1
ATOM 2695 C CA . SER A 1 327 ? -46.011 10.420 27.413 1.00 94.88 327 SER A CA 1
ATOM 2696 C C . SER A 1 327 ? -46.373 9.417 28.513 1.00 94.88 327 SER A C 1
ATOM 2698 O O . SER A 1 327 ? -47.197 9.716 29.381 1.00 94.88 327 SER A O 1
ATOM 2700 N N . MET A 1 328 ? -45.699 8.265 28.577 1.00 92.75 328 MET A N 1
ATOM 2701 C CA . MET A 1 328 ? -45.912 7.263 29.624 1.00 92.75 328 MET A CA 1
ATOM 2702 C C . MET A 1 328 ? -45.590 7.807 31.018 1.00 92.75 328 MET A C 1
ATOM 2704 O O . MET A 1 328 ? -46.366 7.585 31.945 1.00 92.75 328 MET A O 1
ATOM 2708 N N . LYS A 1 329 ? -44.504 8.570 31.185 1.00 93.06 329 LYS A N 1
ATOM 2709 C CA . LYS A 1 329 ? -44.188 9.245 32.454 1.00 93.06 329 LYS A CA 1
ATOM 2710 C C . LYS A 1 329 ? -45.300 10.207 32.861 1.00 93.06 329 LYS A C 1
ATOM 2712 O O . LYS A 1 329 ? -45.698 10.185 34.022 1.00 93.06 329 LYS A O 1
ATOM 2717 N N . SER A 1 330 ? -45.829 11.002 31.930 1.00 92.44 330 SER A N 1
ATOM 2718 C CA . SER A 1 330 ? -46.948 11.915 32.197 1.00 92.44 330 SER A CA 1
ATOM 2719 C C . SER A 1 330 ? -48.241 11.171 32.571 1.00 92.44 330 SER A C 1
ATOM 2721 O O . SER A 1 330 ? -48.983 11.593 33.458 1.00 92.44 330 SER A O 1
ATOM 2723 N N . ASN A 1 331 ? -48.488 10.008 31.961 1.00 93.31 331 ASN A N 1
ATOM 2724 C CA . ASN A 1 331 ? -49.609 9.141 32.315 1.00 93.31 331 ASN A CA 1
ATOM 2725 C C . ASN A 1 331 ? -49.422 8.528 33.709 1.00 93.31 331 ASN A C 1
ATOM 2727 O O . ASN A 1 331 ? -50.369 8.501 34.489 1.00 93.31 331 ASN A O 1
ATOM 2731 N N . ILE A 1 332 ? -48.206 8.097 34.058 1.00 91.19 332 ILE A N 1
ATOM 2732 C CA . ILE A 1 332 ? -47.880 7.580 35.393 1.00 91.19 332 ILE A CA 1
ATOM 2733 C C . ILE A 1 332 ? -48.041 8.673 36.451 1.00 91.19 332 ILE A C 1
ATOM 2735 O O . ILE A 1 332 ? -48.582 8.399 37.519 1.00 91.19 332 ILE A O 1
ATOM 2739 N N . THR A 1 333 ? -47.597 9.908 36.195 1.00 91.88 333 THR A N 1
ATOM 2740 C CA . THR A 1 333 ? -47.792 11.008 37.153 1.00 91.88 333 THR A CA 1
ATOM 2741 C C . THR A 1 333 ? -49.267 11.365 37.313 1.00 91.88 333 THR A C 1
ATOM 2743 O O . THR A 1 333 ? -49.685 11.638 38.436 1.00 91.88 333 THR A O 1
ATOM 2746 N N . ARG A 1 334 ? -50.071 11.297 36.239 1.00 92.44 334 ARG A N 1
ATOM 2747 C CA . ARG A 1 334 ? -51.536 11.410 36.327 1.00 92.44 334 ARG A CA 1
ATOM 2748 C C . ARG A 1 334 ? -52.130 10.296 37.191 1.00 92.44 334 ARG A C 1
ATOM 2750 O O . ARG A 1 334 ? -52.747 10.608 38.196 1.00 92.44 334 ARG A O 1
ATOM 2757 N N . MET A 1 335 ? -51.842 9.030 36.888 1.00 90.38 335 MET A N 1
ATOM 2758 C CA . MET A 1 335 ? -52.335 7.887 37.669 1.00 90.38 335 MET A CA 1
ATOM 2759 C C . MET A 1 335 ? -51.913 7.944 39.141 1.00 90.38 335 MET A C 1
ATOM 2761 O O . MET A 1 335 ? -52.697 7.608 40.019 1.00 90.38 335 MET A O 1
ATOM 2765 N N . LYS A 1 336 ? -50.686 8.388 39.441 1.00 90.56 336 LYS A N 1
ATOM 2766 C CA . LYS A 1 336 ? -50.234 8.590 40.826 1.00 90.56 336 LYS A CA 1
ATOM 2767 C C . LYS A 1 336 ? -51.072 9.635 41.558 1.00 90.56 336 LYS A C 1
ATOM 2769 O O . LYS A 1 336 ? -51.348 9.440 42.736 1.00 90.56 336 LYS A O 1
ATOM 2774 N N . ARG A 1 337 ? -51.462 10.718 40.878 1.00 92.38 337 ARG A N 1
ATOM 2775 C CA . ARG A 1 337 ? -52.353 11.738 41.442 1.00 92.38 337 ARG A CA 1
ATOM 2776 C C . ARG A 1 337 ? -53.736 11.158 41.714 1.00 92.38 337 ARG A C 1
ATOM 2778 O O . ARG A 1 337 ? -54.208 11.288 42.831 1.00 92.38 337 ARG A O 1
ATOM 2785 N N . ASP A 1 338 ? -54.309 10.444 40.747 1.00 89.62 338 ASP A N 1
ATOM 2786 C CA . ASP A 1 338 ? -55.630 9.820 40.881 1.00 89.62 338 ASP A CA 1
ATOM 2787 C C . ASP A 1 338 ? -55.650 8.794 42.037 1.00 89.62 338 ASP A C 1
ATOM 2789 O O . ASP A 1 338 ? -56.605 8.726 42.806 1.00 89.62 338 ASP A O 1
ATOM 2793 N N . ILE A 1 339 ? -54.566 8.024 42.212 1.00 87.44 339 ILE A N 1
ATOM 2794 C CA . ILE A 1 339 ? -54.394 7.107 43.352 1.00 87.44 339 ILE A CA 1
ATOM 2795 C C . ILE A 1 339 ? -54.329 7.876 44.675 1.00 87.44 339 ILE A C 1
ATOM 2797 O O . ILE A 1 339 ? -54.904 7.430 45.664 1.00 87.44 339 ILE A O 1
ATOM 2801 N N . GLU A 1 340 ? -53.619 9.001 44.723 1.00 88.00 340 GLU A N 1
ATOM 2802 C CA . GLU A 1 340 ? -53.513 9.804 45.942 1.00 88.00 340 GLU A CA 1
ATOM 2803 C C . GLU A 1 340 ? -54.851 10.467 46.302 1.00 88.00 340 GLU A C 1
ATOM 2805 O O . GLU A 1 340 ? -55.267 10.424 47.456 1.00 88.00 340 GLU A O 1
ATOM 2810 N N . GLU A 1 341 ? -55.583 10.976 45.310 1.00 88.44 341 GLU A N 1
ATOM 2811 C CA . GLU A 1 341 ? -56.954 11.470 45.478 1.00 88.44 341 GLU A CA 1
ATOM 2812 C C . GLU A 1 341 ? -57.889 10.361 45.987 1.00 88.44 341 GLU A C 1
ATOM 2814 O O . GLU A 1 341 ? -58.648 10.578 46.933 1.00 88.44 341 GLU A O 1
ATOM 2819 N N . ALA A 1 342 ? -57.783 9.146 45.438 1.00 85.31 342 ALA A N 1
ATOM 2820 C CA . ALA A 1 342 ? -58.545 7.991 45.907 1.00 85.31 342 ALA A CA 1
ATOM 2821 C C . ALA A 1 342 ? -58.184 7.588 47.347 1.00 85.31 342 ALA A C 1
ATOM 2823 O O . ALA A 1 342 ? -59.073 7.223 48.115 1.00 85.31 342 ALA A O 1
ATOM 2824 N N . LYS A 1 343 ? -56.911 7.682 47.755 1.00 87.81 343 LYS A N 1
ATOM 2825 C CA . LYS A 1 343 ? -56.507 7.443 49.152 1.00 87.81 343 LYS A CA 1
ATOM 2826 C C . LYS A 1 343 ? -57.096 8.476 50.102 1.00 87.81 343 LYS A C 1
ATOM 2828 O O . LYS A 1 343 ? -57.595 8.092 51.153 1.00 87.81 343 LYS A O 1
ATOM 2833 N N . ILE A 1 344 ? -57.058 9.760 49.740 1.00 87.50 344 ILE A N 1
ATOM 2834 C CA . ILE A 1 344 ? -57.650 10.835 50.549 1.00 87.50 344 ILE A CA 1
ATOM 2835 C C . ILE A 1 344 ? -59.161 10.612 50.683 1.00 87.50 344 ILE A C 1
ATOM 2837 O O . ILE A 1 344 ? -59.711 10.721 51.777 1.00 87.50 344 ILE A O 1
ATOM 2841 N N . PHE A 1 345 ? -59.832 10.241 49.589 1.00 85.44 345 PHE A N 1
ATOM 2842 C CA . PHE A 1 345 ? -61.256 9.918 49.606 1.00 85.44 345 PHE A CA 1
ATOM 2843 C C . PHE A 1 345 ? -61.570 8.690 50.476 1.00 85.44 345 PHE A C 1
ATOM 2845 O O . PHE A 1 345 ? -62.504 8.736 51.275 1.00 85.44 345 PHE A O 1
ATOM 2852 N N . ASN A 1 346 ? -60.774 7.621 50.377 1.00 84.81 346 ASN A N 1
ATOM 2853 C CA . ASN A 1 346 ? -60.922 6.433 51.219 1.00 84.81 346 ASN A CA 1
ATOM 2854 C C . ASN A 1 346 ? -60.696 6.752 52.702 1.00 84.81 346 ASN A C 1
ATOM 2856 O O . ASN A 1 346 ? -61.498 6.329 53.525 1.00 84.81 346 ASN A O 1
ATOM 2860 N N . ALA A 1 347 ? -59.685 7.555 53.043 1.00 88.38 347 ALA A N 1
ATOM 2861 C CA . ALA A 1 347 ? -59.450 7.999 54.417 1.00 88.38 347 ALA A CA 1
ATOM 2862 C C . ALA A 1 347 ? -60.636 8.814 54.967 1.00 88.38 347 ALA A C 1
ATOM 2864 O O . ALA A 1 347 ? -61.076 8.593 56.092 1.00 88.38 347 ALA A O 1
ATOM 2865 N N . ALA A 1 348 ? -61.221 9.701 54.155 1.00 87.19 348 ALA A N 1
ATOM 2866 C CA . ALA A 1 348 ? -62.416 10.454 54.539 1.00 87.19 348 ALA A CA 1
ATOM 2867 C C . ALA A 1 348 ? -63.659 9.557 54.710 1.00 87.19 348 ALA A C 1
ATOM 2869 O O . ALA A 1 348 ? -64.527 9.840 55.538 1.00 87.19 348 ALA A O 1
ATOM 2870 N N . LEU A 1 349 ? -63.778 8.479 53.927 1.00 84.94 349 LEU A N 1
ATOM 2871 C CA . LEU A 1 349 ? -64.829 7.476 54.112 1.00 84.94 349 LEU A CA 1
ATOM 2872 C C . LEU A 1 349 ? -64.605 6.631 55.369 1.00 84.94 349 LEU A C 1
ATOM 2874 O O . LEU A 1 349 ? -65.572 6.363 56.077 1.00 84.94 349 LEU A O 1
ATOM 2878 N N . GLU A 1 350 ? -63.366 6.244 55.670 1.00 83.50 350 GLU A N 1
ATOM 2879 C CA . GLU A 1 350 ? -63.008 5.548 56.911 1.00 83.50 350 GLU A CA 1
ATOM 2880 C C . GLU A 1 350 ? -63.320 6.405 58.141 1.00 83.50 350 GLU A C 1
ATOM 2882 O O . GLU A 1 350 ? -63.905 5.906 59.098 1.00 83.50 350 GLU A O 1
ATOM 2887 N N . GLU A 1 351 ? -63.022 7.705 58.098 1.00 86.56 351 GLU A N 1
ATOM 2888 C CA . GLU A 1 351 ? -63.364 8.645 59.170 1.00 86.56 351 GLU A CA 1
ATOM 2889 C C . GLU A 1 351 ? -64.888 8.765 59.353 1.00 86.56 351 GLU A C 1
ATOM 2891 O O . GLU A 1 351 ? -65.397 8.694 60.474 1.00 86.56 351 GLU A O 1
ATOM 2896 N N . LYS A 1 352 ? -65.650 8.853 58.253 1.00 87.38 352 LYS A N 1
ATOM 2897 C CA . LYS A 1 352 ? -67.123 8.832 58.302 1.00 87.38 352 LYS A CA 1
ATOM 2898 C C . LYS A 1 352 ? -67.672 7.517 58.851 1.00 87.38 352 LYS A C 1
ATOM 2900 O O . LYS A 1 352 ? -68.649 7.537 59.597 1.00 87.38 352 LYS A O 1
ATOM 2905 N N . LEU A 1 353 ? -67.064 6.386 58.494 1.00 82.69 353 LEU A N 1
ATOM 2906 C CA . LEU A 1 353 ? -67.437 5.074 59.014 1.00 82.69 353 LEU A CA 1
ATOM 2907 C C . LEU A 1 353 ? -67.163 4.994 60.520 1.00 82.69 353 LEU A C 1
ATOM 2909 O O . LEU A 1 353 ? -68.036 4.558 61.263 1.00 82.69 353 LEU A O 1
ATOM 2913 N N . GLN A 1 354 ? -66.004 5.476 60.978 1.00 82.12 354 GLN A N 1
ATOM 2914 C CA . GLN A 1 354 ? -65.669 5.550 62.400 1.00 82.12 354 GLN A CA 1
ATOM 2915 C C . GLN A 1 354 ? -66.673 6.411 63.173 1.00 82.12 354 GLN A C 1
ATOM 2917 O O . GLN A 1 354 ? -67.191 5.969 64.199 1.00 82.12 354 GLN A O 1
ATOM 2922 N N . ALA A 1 355 ? -67.014 7.593 62.656 1.00 83.75 355 ALA A N 1
ATOM 2923 C CA . ALA A 1 355 ? -68.027 8.458 63.256 1.00 83.75 355 ALA A CA 1
ATOM 2924 C C . ALA A 1 355 ? -69.406 7.775 63.322 1.00 83.75 355 ALA A C 1
ATOM 2926 O O . ALA A 1 355 ? -70.075 7.832 64.353 1.00 83.75 355 ALA A O 1
ATOM 2927 N N . ALA A 1 356 ? -69.811 7.068 62.261 1.00 78.06 356 ALA A N 1
ATOM 2928 C CA . ALA A 1 356 ? -71.053 6.297 62.248 1.00 78.06 356 ALA A CA 1
ATOM 2929 C C . ALA A 1 356 ? -71.027 5.138 63.258 1.00 78.06 356 ALA A C 1
ATOM 2931 O O . ALA A 1 356 ? -72.006 4.943 63.972 1.00 78.06 356 ALA A O 1
ATOM 2932 N N . THR A 1 357 ? -69.911 4.410 63.387 1.00 77.00 357 THR A N 1
ATOM 2933 C CA . THR A 1 357 ? -69.769 3.355 64.406 1.00 77.00 357 THR A CA 1
ATOM 2934 C C . THR A 1 357 ? -69.782 3.908 65.828 1.00 77.00 357 THR A C 1
ATOM 2936 O O . THR A 1 357 ? -70.400 3.308 66.697 1.00 77.00 357 THR A O 1
ATOM 2939 N N . GLN A 1 358 ? -69.172 5.070 66.080 1.00 77.56 358 GLN A N 1
ATOM 2940 C CA . GLN A 1 358 ? -69.226 5.725 67.393 1.00 77.56 358 GLN A CA 1
ATOM 2941 C C . GLN A 1 358 ? -70.645 6.206 67.728 1.00 77.56 358 GLN A C 1
ATOM 2943 O O . GLN A 1 358 ? -71.093 6.047 68.860 1.00 77.56 358 GLN A O 1
ATOM 2948 N N . SER A 1 359 ? -71.374 6.744 66.745 1.00 77.38 359 SER A N 1
ATOM 2949 C CA . SER A 1 359 ? -72.785 7.110 66.910 1.00 77.38 359 SER A CA 1
ATOM 2950 C C . SER A 1 359 ? -73.665 5.886 67.164 1.00 77.38 359 SER A C 1
ATOM 2952 O O . SER A 1 359 ? -74.524 5.938 68.036 1.00 77.38 359 SER A O 1
ATOM 2954 N N . ALA A 1 360 ? -73.441 4.783 66.444 1.00 69.50 360 ALA A N 1
ATOM 2955 C CA . ALA A 1 360 ? -74.179 3.539 66.642 1.00 69.50 360 ALA A CA 1
ATOM 2956 C C . ALA A 1 360 ? -73.933 2.952 68.039 1.00 69.50 360 ALA A C 1
ATOM 2958 O O . ALA A 1 360 ? -74.894 2.616 68.717 1.00 69.50 360 ALA A O 1
ATOM 2959 N N . LEU A 1 361 ? -72.680 2.927 68.510 1.00 65.94 361 LEU A N 1
ATOM 2960 C CA . LEU A 1 361 ? -72.350 2.516 69.880 1.00 65.94 361 LEU A CA 1
ATOM 2961 C C . LEU A 1 361 ? -73.035 3.416 70.922 1.00 65.94 361 LEU A C 1
ATOM 2963 O O . LEU A 1 361 ? -73.561 2.919 71.909 1.00 65.94 361 LEU A O 1
ATOM 2967 N N . SER A 1 362 ? -73.121 4.728 70.677 1.00 73.94 362 SER A N 1
ATOM 2968 C CA . SER A 1 362 ? -73.854 5.643 71.561 1.00 73.94 362 SER A CA 1
ATOM 2969 C C . SER A 1 362 ? -75.369 5.408 71.557 1.00 73.94 362 SER A C 1
ATOM 2971 O O . SER A 1 362 ? -76.016 5.636 72.580 1.00 73.94 362 SER A O 1
ATOM 2973 N N . GLU A 1 363 ? -75.961 5.021 70.427 1.00 67.62 363 GLU A N 1
ATOM 2974 C CA . GLU A 1 363 ? -77.380 4.660 70.352 1.00 67.62 363 GLU A CA 1
ATOM 2975 C C . GLU A 1 363 ? -77.653 3.303 71.007 1.00 67.62 363 GLU A C 1
ATOM 2977 O O . GLU A 1 363 ? -78.677 3.152 71.672 1.00 67.62 363 GLU A O 1
ATOM 2982 N N . GLU A 1 364 ? -76.727 2.354 70.880 1.00 70.69 364 GLU A N 1
ATOM 2983 C CA . GLU A 1 364 ? -76.764 1.035 71.515 1.00 70.69 364 GLU A CA 1
ATOM 2984 C C . GLU A 1 364 ? -76.634 1.155 73.043 1.00 70.69 364 GLU A C 1
ATOM 2986 O O . GLU A 1 364 ? -77.446 0.591 73.775 1.00 70.69 364 GLU A O 1
ATOM 2991 N N . ASP A 1 365 ? -75.734 2.012 73.536 1.00 67.94 365 ASP A N 1
ATOM 2992 C CA . ASP A 1 365 ? -75.637 2.380 74.956 1.00 67.94 365 ASP A CA 1
ATOM 2993 C C . ASP A 1 365 ? -76.922 3.063 75.462 1.00 67.94 365 ASP A C 1
ATOM 2995 O O . ASP A 1 365 ? -77.374 2.825 76.588 1.00 67.94 365 ASP A O 1
ATOM 2999 N N . ARG A 1 366 ? -77.563 3.897 74.629 1.00 69.31 366 ARG A N 1
ATOM 3000 C CA . ARG A 1 366 ? -78.840 4.546 74.969 1.00 69.31 366 ARG A CA 1
ATOM 3001 C C . ARG A 1 366 ? -80.001 3.547 74.983 1.00 69.31 366 ARG A C 1
ATOM 3003 O O . ARG A 1 366 ? -80.890 3.665 75.823 1.00 69.31 366 ARG A O 1
ATOM 3010 N N . ALA A 1 367 ? -79.997 2.563 74.086 1.00 71.50 367 ALA A N 1
ATOM 3011 C CA . ALA A 1 367 ? -80.964 1.470 74.070 1.00 71.50 367 ALA A CA 1
ATOM 3012 C C . ALA A 1 367 ? -80.786 0.555 75.290 1.00 71.50 367 ALA A C 1
ATOM 3014 O O . ALA A 1 367 ? -81.777 0.232 75.939 1.00 71.50 367 ALA A O 1
ATOM 3015 N N . ALA A 1 368 ? -79.545 0.239 75.670 1.00 71.31 368 ALA A N 1
ATOM 3016 C CA . ALA A 1 368 ? -79.236 -0.513 76.884 1.00 71.31 368 ALA A CA 1
ATOM 3017 C C . ALA A 1 368 ? -79.701 0.225 78.152 1.00 71.31 368 ALA A C 1
ATOM 3019 O O . ALA A 1 368 ? -80.257 -0.394 79.057 1.00 71.31 368 ALA A O 1
ATOM 3020 N N . GLN A 1 369 ? -79.553 1.556 78.209 1.00 68.06 369 GLN A N 1
ATOM 3021 C CA . GLN A 1 369 ? -80.117 2.361 79.300 1.00 68.06 369 GLN A CA 1
ATOM 3022 C C . GLN A 1 369 ? -81.649 2.300 79.338 1.00 68.06 369 GLN A C 1
ATOM 3024 O O . GLN A 1 369 ? -82.217 2.122 80.411 1.00 68.06 369 GLN A O 1
ATOM 3029 N N . ILE A 1 370 ? -82.331 2.410 78.195 1.00 70.25 370 ILE A N 1
ATOM 3030 C CA . ILE A 1 370 ? -83.799 2.299 78.131 1.00 70.25 370 ILE A CA 1
ATOM 3031 C C . ILE A 1 370 ? -84.262 0.889 78.524 1.00 70.25 370 ILE A C 1
ATOM 3033 O O . ILE A 1 370 ? -85.253 0.746 79.230 1.00 70.25 370 ILE A O 1
ATOM 3037 N N . GLU A 1 371 ? -83.538 -0.155 78.128 1.00 73.31 371 GLU A N 1
ATOM 3038 C CA . GLU A 1 371 ? -83.835 -1.538 78.508 1.00 73.31 371 GLU A CA 1
ATOM 3039 C C . GLU A 1 371 ? -83.635 -1.780 80.014 1.00 73.31 371 GLU A C 1
ATOM 3041 O O . GLU A 1 371 ? -84.392 -2.528 80.634 1.00 73.31 371 GLU A O 1
ATOM 3046 N N . GLN A 1 372 ? -82.660 -1.100 80.627 1.00 71.62 372 GLN A N 1
ATOM 3047 C CA . GLN A 1 372 ? -82.487 -1.061 82.078 1.00 71.62 372 GLN A CA 1
ATOM 3048 C C . GLN A 1 372 ? -83.688 -0.379 82.760 1.00 71.62 372 GLN A C 1
ATOM 3050 O O . GLN A 1 372 ? -84.262 -0.951 83.682 1.00 71.62 372 GLN A O 1
ATOM 3055 N N . PHE A 1 373 ? -84.128 0.783 82.260 1.00 68.62 373 PHE A N 1
ATOM 3056 C CA . PHE A 1 373 ? -85.318 1.477 82.773 1.00 68.62 373 PHE A CA 1
ATOM 3057 C C . PHE A 1 373 ? -86.600 0.648 82.616 1.00 68.62 373 PHE A C 1
ATOM 3059 O O . PHE A 1 373 ? -87.408 0.603 83.537 1.00 68.62 373 PHE A O 1
ATOM 3066 N N . LEU A 1 374 ? -86.776 -0.060 81.497 1.00 70.56 374 LEU A N 1
ATOM 3067 C CA . LEU A 1 374 ? -87.924 -0.948 81.290 1.00 70.56 374 LEU A CA 1
ATOM 3068 C C . LEU A 1 374 ? -87.902 -2.153 82.239 1.00 70.56 374 LEU A C 1
ATOM 3070 O O . LEU A 1 374 ? -88.953 -2.547 82.735 1.00 70.56 374 LEU A O 1
ATOM 3074 N N . LYS A 1 375 ? -86.727 -2.718 82.550 1.00 71.81 375 LYS A N 1
ATOM 3075 C CA . LYS A 1 375 ? -86.598 -3.759 83.588 1.00 71.81 375 LYS A CA 1
ATOM 3076 C C . LYS A 1 375 ? -86.963 -3.226 84.974 1.00 71.81 375 LYS A C 1
ATOM 3078 O O . LYS A 1 375 ? -87.629 -3.929 85.733 1.00 71.81 375 LYS A O 1
ATOM 3083 N N . ASP A 1 376 ? -86.578 -1.994 85.291 1.00 69.94 376 ASP A N 1
ATOM 3084 C CA . ASP A 1 376 ? -86.929 -1.344 86.556 1.00 69.94 376 ASP A CA 1
ATOM 3085 C C . ASP A 1 376 ? -88.440 -1.022 86.634 1.00 69.94 376 ASP A C 1
ATOM 3087 O O . ASP A 1 376 ? -89.067 -1.220 87.678 1.00 69.94 376 ASP A O 1
ATOM 3091 N N . GLU A 1 377 ? -89.069 -0.626 85.522 1.00 66.88 377 GLU A N 1
ATOM 3092 C CA . GLU A 1 377 ? -90.524 -0.432 85.421 1.00 66.88 377 GLU A CA 1
ATOM 3093 C C . GLU A 1 377 ? -91.311 -1.755 85.457 1.00 66.88 377 GLU A C 1
ATOM 3095 O O . GLU A 1 377 ? -92.351 -1.831 86.112 1.00 66.88 377 GLU A O 1
ATOM 3100 N N . GLU A 1 378 ? -90.821 -2.837 84.841 1.00 64.88 378 GLU A N 1
ATOM 3101 C CA . GLU A 1 378 ? -91.418 -4.175 84.975 1.00 64.88 378 GLU A CA 1
ATOM 3102 C C . GLU A 1 378 ? -91.387 -4.671 86.429 1.00 64.88 378 GLU A C 1
ATOM 3104 O O . GLU A 1 378 ? -92.331 -5.324 86.891 1.00 64.88 378 GLU A O 1
ATOM 3109 N N . LEU A 1 379 ? -90.325 -4.348 87.175 1.00 58.28 379 LEU A N 1
ATOM 3110 C CA . LEU A 1 379 ? -90.250 -4.611 88.612 1.00 58.28 379 LEU A CA 1
ATOM 3111 C C . LEU A 1 379 ? -91.258 -3.750 89.392 1.00 58.28 379 LEU A C 1
ATOM 3113 O O . LEU A 1 379 ? -91.901 -4.268 90.306 1.00 58.28 379 LEU A O 1
ATOM 3117 N N . ALA A 1 380 ? -91.483 -2.494 88.997 1.00 56.56 380 ALA A N 1
ATOM 3118 C CA . ALA A 1 380 ? -92.501 -1.627 89.597 1.00 56.56 380 ALA A CA 1
ATOM 3119 C C . ALA A 1 380 ? -93.944 -2.106 89.317 1.00 56.56 380 ALA A C 1
ATOM 3121 O O . ALA A 1 380 ? -94.787 -2.101 90.216 1.00 56.56 380 ALA A O 1
ATOM 3122 N N . ILE A 1 381 ? -94.230 -2.611 88.112 1.00 57.03 381 ILE A N 1
ATOM 3123 C CA . ILE A 1 381 ? -95.536 -3.197 87.755 1.00 57.03 381 ILE A CA 1
ATOM 3124 C C . ILE A 1 381 ? -95.770 -4.518 88.509 1.00 57.03 381 ILE A C 1
ATOM 3126 O O . ILE A 1 381 ? -96.887 -4.788 88.955 1.00 57.03 381 ILE A O 1
ATOM 3130 N N . LYS A 1 382 ? -94.721 -5.323 88.738 1.00 54.53 382 LYS A N 1
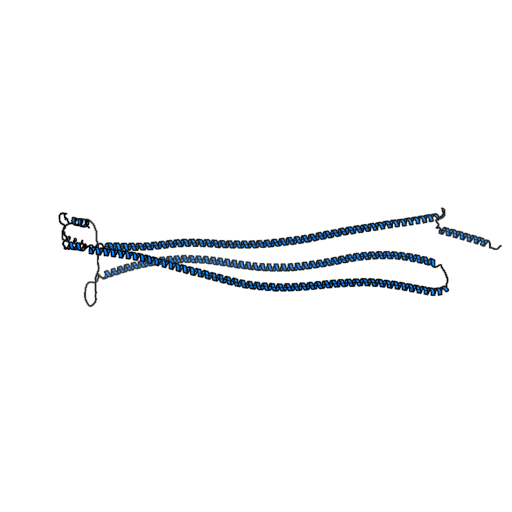ATOM 3131 C CA . LYS A 1 382 ? -94.808 -6.531 89.582 1.00 54.53 382 LYS A CA 1
ATOM 3132 C C . LYS A 1 382 ? -95.119 -6.221 91.051 1.00 54.53 382 LYS A C 1
ATOM 3134 O O . LYS A 1 382 ? -95.785 -7.032 91.691 1.00 54.53 382 LYS A O 1
ATOM 3139 N N . VAL A 1 383 ? -94.699 -5.066 91.571 1.00 54.16 383 VAL A N 1
ATOM 3140 C CA . VAL A 1 383 ? -95.053 -4.606 92.927 1.00 54.16 383 VAL A CA 1
ATOM 3141 C C . VAL A 1 383 ? -96.504 -4.093 92.982 1.00 54.16 383 VAL A C 1
ATOM 3143 O O . VAL A 1 383 ? -97.220 -4.413 93.926 1.00 54.16 383 VAL A O 1
ATOM 3146 N N . GLY A 1 384 ? -96.997 -3.420 91.934 1.00 52.16 384 GLY A N 1
ATOM 3147 C CA . GLY A 1 384 ? -98.381 -2.919 91.861 1.00 52.16 384 GLY A CA 1
ATOM 3148 C C . GLY A 1 384 ? -99.480 -3.982 91.675 1.00 52.16 384 GLY A C 1
ATOM 3149 O O . GLY A 1 384 ? -100.630 -3.749 92.040 1.00 52.16 384 GLY A O 1
ATOM 3150 N N . ILE A 1 385 ? -99.159 -5.171 91.153 1.00 50.59 385 ILE A N 1
ATOM 3151 C CA . ILE A 1 385 ? -100.130 -6.276 90.980 1.00 50.59 385 ILE A CA 1
ATOM 3152 C C . ILE A 1 385 ? -100.353 -7.068 92.292 1.00 50.59 385 ILE A C 1
ATOM 3154 O O . ILE A 1 385 ? -101.323 -7.818 92.411 1.00 50.59 385 ILE A O 1
ATOM 3158 N N . LEU A 1 386 ? -99.518 -6.864 93.318 1.00 44.50 386 LEU A N 1
ATOM 3159 C CA . LEU A 1 386 ? -99.555 -7.611 94.585 1.00 44.50 386 LEU A CA 1
ATOM 3160 C C . LEU A 1 386 ? -100.421 -6.971 95.695 1.00 44.50 386 LEU A C 1
ATOM 3162 O O . LEU A 1 386 ? -100.670 -7.627 96.704 1.00 44.50 386 LEU A O 1
ATOM 3166 N N . GLU A 1 387 ? -100.949 -5.755 95.505 1.00 42.97 387 GLU A N 1
ATOM 3167 C CA . GLU A 1 387 ? -101.756 -5.034 96.516 1.00 42.97 387 GLU A CA 1
ATOM 3168 C C . GLU A 1 387 ? -103.287 -5.049 96.279 1.00 42.97 387 GLU A C 1
ATOM 3170 O O . GLU A 1 387 ? -104.035 -4.531 97.106 1.00 42.97 387 GLU A O 1
ATOM 3175 N N . VAL A 1 388 ? -103.807 -5.682 95.212 1.00 42.97 388 VAL A N 1
ATOM 3176 C CA . VAL A 1 388 ? -105.241 -5.568 94.817 1.00 42.97 388 VAL A CA 1
ATOM 3177 C C . VAL A 1 388 ? -106.069 -6.869 94.935 1.00 42.97 388 VAL A C 1
ATOM 3179 O O . VAL A 1 388 ? -107.253 -6.883 94.611 1.00 42.97 388 VAL A O 1
ATOM 3182 N N . LEU A 1 389 ? -105.545 -7.974 95.476 1.00 37.88 389 LEU A N 1
ATOM 3183 C CA . LEU A 1 389 ? -106.302 -9.242 95.537 1.00 37.88 389 LEU A CA 1
ATOM 3184 C C . LEU A 1 389 ? -106.229 -9.950 96.898 1.00 37.88 389 LEU A C 1
ATOM 3186 O O . LEU A 1 389 ? -105.517 -10.936 97.060 1.00 37.88 389 LEU A O 1
ATOM 3190 N N . ASN A 1 390 ? -107.025 -9.485 97.875 1.00 34.19 390 ASN A N 1
ATOM 3191 C CA . ASN A 1 390 ? -107.454 -10.328 99.002 1.00 34.19 390 ASN A CA 1
ATOM 3192 C C . ASN A 1 390 ? -108.740 -9.833 99.708 1.00 34.19 390 ASN A C 1
ATOM 3194 O O . ASN A 1 390 ? -108.696 -9.261 100.791 1.00 34.19 390 ASN A O 1
ATOM 3198 N N . HIS A 1 391 ? -109.906 -10.130 99.120 1.00 34.75 391 HIS A N 1
ATOM 3199 C CA . HIS A 1 391 ? -111.154 -10.380 99.855 1.00 34.75 391 HIS A CA 1
ATOM 3200 C C . HIS A 1 391 ? -112.022 -11.428 99.114 1.00 34.75 391 HIS A C 1
ATOM 3202 O O . HIS A 1 391 ? -112.581 -11.151 98.061 1.00 34.75 391 HIS A O 1
ATOM 3208 N N . MET A 1 392 ? -112.164 -12.597 99.760 1.00 28.33 392 MET A N 1
ATOM 3209 C CA . MET A 1 392 ? -113.294 -13.556 99.759 1.00 28.33 392 MET A CA 1
ATOM 3210 C C . MET A 1 392 ? -113.523 -14.623 98.641 1.00 28.33 392 MET A C 1
ATOM 3212 O O . MET A 1 392 ? -114.100 -14.341 97.601 1.00 28.33 392 MET A O 1
ATOM 3216 N N . VAL A 1 393 ? -113.273 -15.894 99.052 1.00 32.06 393 VAL A N 1
ATOM 3217 C CA . VAL A 1 393 ? -114.164 -17.104 99.035 1.00 32.06 393 VAL A CA 1
ATOM 3218 C C . VAL A 1 393 ? -113.920 -18.256 98.010 1.00 32.06 393 VAL A C 1
ATOM 3220 O O . VAL A 1 393 ? -114.339 -18.171 96.867 1.00 32.06 393 VAL A O 1
ATOM 3223 N N . LEU A 1 394 ? -113.319 -19.358 98.535 1.00 31.17 394 LEU A N 1
ATOM 3224 C CA . LEU A 1 394 ? -113.593 -20.836 98.458 1.00 31.17 394 LEU A CA 1
ATOM 3225 C C . LEU A 1 394 ? -113.915 -21.565 97.112 1.00 31.17 394 LEU A C 1
ATOM 3227 O O . LEU A 1 394 ? -114.582 -21.002 96.258 1.00 31.17 394 LEU A O 1
ATOM 3231 N N . PRO A 1 395 ? -113.748 -22.913 97.015 1.00 43.44 395 PRO A N 1
ATOM 3232 C CA . PRO A 1 395 ? -112.562 -23.761 97.250 1.00 43.44 395 PRO A CA 1
ATOM 3233 C C . PRO A 1 395 ? -112.312 -24.784 96.094 1.00 43.44 395 PRO A C 1
ATOM 3235 O O . PRO A 1 395 ? -113.239 -25.107 95.362 1.00 43.44 395 PRO A O 1
ATOM 3238 N N . ALA A 1 396 ? -111.102 -25.366 95.978 1.00 25.06 396 ALA A N 1
ATOM 3239 C CA . ALA A 1 396 ? -110.844 -26.814 95.743 1.00 25.06 396 ALA A CA 1
ATOM 3240 C C . ALA A 1 396 ? -109.477 -27.142 95.082 1.00 25.06 396 ALA A C 1
ATOM 3242 O O . ALA A 1 396 ? -109.164 -26.678 93.997 1.00 25.06 396 ALA A O 1
ATOM 3243 N N . GLN A 1 397 ? -108.778 -28.087 95.732 1.00 28.16 397 GLN A N 1
ATOM 3244 C CA . GLN A 1 397 ? -107.842 -29.112 95.222 1.00 28.16 397 GLN A CA 1
ATOM 3245 C C . GLN A 1 397 ? -106.428 -28.763 94.689 1.00 28.16 397 GLN A C 1
ATOM 3247 O O . GLN A 1 397 ? -106.288 -28.273 93.582 1.00 28.16 397 GLN A O 1
ATOM 3252 N N . LYS A 1 398 ? -105.428 -29.278 95.452 1.00 29.38 398 LYS A N 1
ATOM 3253 C CA . LYS A 1 398 ? -104.180 -30.010 95.063 1.00 29.38 398 LYS A CA 1
ATOM 3254 C C . LYS A 1 398 ? -103.174 -29.235 94.174 1.00 29.38 398 LYS A C 1
ATOM 3256 O O . LYS A 1 398 ? -103.563 -28.684 93.168 1.00 29.38 398 LYS A O 1
ATOM 3261 N N . THR A 1 399 ? -101.855 -29.157 94.384 1.00 25.75 399 THR A N 1
ATOM 3262 C CA . THR A 1 399 ? -100.817 -29.952 95.083 1.00 25.75 399 THR A CA 1
ATOM 3263 C C . THR A 1 399 ? -99.470 -29.212 94.887 1.00 25.75 399 THR A C 1
ATOM 3265 O O . THR A 1 399 ? -99.286 -28.657 93.810 1.00 25.75 399 THR A O 1
ATOM 3268 N N . GLY A 1 400 ? -98.520 -29.290 95.838 1.00 28.19 400 GLY A N 1
ATOM 3269 C CA . GLY A 1 400 ? -97.063 -29.203 95.563 1.00 28.19 400 GLY A CA 1
ATOM 3270 C C . GLY A 1 400 ? -96.277 -27.950 96.015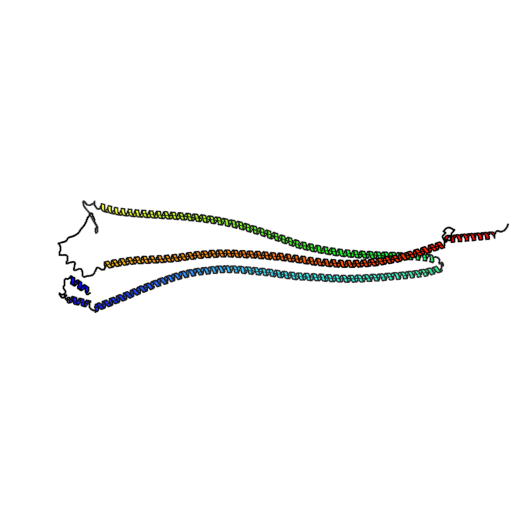 1.00 28.19 400 GLY A C 1
ATOM 3271 O O . GLY A 1 400 ? -96.376 -26.915 95.375 1.00 28.19 400 GLY A O 1
ATOM 3272 N N . GLU A 1 401 ? -95.515 -28.096 97.118 1.00 27.23 401 GLU A N 1
ATOM 3273 C CA . GLU A 1 401 ? -94.096 -27.704 97.396 1.00 27.23 401 GLU A CA 1
ATOM 3274 C C . GLU A 1 401 ? -93.483 -26.442 96.718 1.00 27.23 401 GLU A C 1
ATOM 3276 O O . GLU A 1 401 ? -93.588 -26.280 95.515 1.00 27.23 401 GLU A O 1
ATOM 3281 N N . GLY A 1 402 ? -92.719 -25.522 97.333 1.00 29.88 402 GLY A N 1
ATOM 3282 C CA . GLY A 1 402 ? -92.176 -25.336 98.681 1.00 29.88 402 GLY A CA 1
ATOM 3283 C C . GLY A 1 402 ? -91.226 -24.103 98.750 1.00 29.88 402 GLY A C 1
ATOM 3284 O O . GLY A 1 402 ? -90.348 -23.947 97.915 1.00 29.88 402 GLY A O 1
ATOM 3285 N N . THR A 1 403 ? -91.396 -23.288 99.804 1.00 28.83 403 THR A N 1
ATOM 3286 C CA . THR A 1 403 ? -90.378 -22.646 100.690 1.00 28.83 403 THR A CA 1
ATOM 3287 C C . THR A 1 403 ? -89.501 -21.403 100.312 1.00 28.83 403 THR A C 1
ATOM 3289 O O . THR A 1 403 ? -88.636 -21.463 99.451 1.00 28.83 403 THR A O 1
ATOM 3292 N N . ILE A 1 404 ? -89.623 -20.378 101.201 1.00 32.38 404 ILE A N 1
ATOM 3293 C CA . ILE A 1 404 ? -88.700 -19.295 101.700 1.00 32.38 404 ILE A CA 1
ATOM 3294 C C . ILE A 1 404 ? -88.526 -18.014 100.828 1.00 32.38 404 ILE A C 1
ATOM 3296 O O . ILE A 1 404 ? -87.865 -18.091 99.807 1.00 32.38 404 ILE A O 1
ATOM 3300 N N . LYS A 1 405 ? -89.132 -16.819 101.043 1.00 32.22 405 LYS A N 1
ATOM 3301 C CA . LYS A 1 405 ? -89.332 -15.827 102.157 1.00 32.22 405 LYS A CA 1
ATOM 3302 C C . LYS A 1 405 ? -88.189 -14.786 102.382 1.00 32.22 405 LYS A C 1
ATOM 3304 O O . LYS A 1 405 ? -87.036 -15.114 102.146 1.00 32.22 405 LYS A O 1
ATOM 3309 N N . PRO A 1 406 ? -88.532 -13.530 102.778 1.00 38.12 406 PRO A N 1
ATOM 3310 C CA . PRO A 1 406 ? -88.142 -12.244 102.151 1.00 38.12 406 PRO A CA 1
ATOM 3311 C C . PRO A 1 406 ? -87.292 -11.371 103.124 1.00 38.12 406 PRO A C 1
ATOM 3313 O O . PRO A 1 406 ? -86.940 -11.856 104.191 1.00 38.12 406 PRO A O 1
ATOM 3316 N N . GLY A 1 407 ? -86.840 -10.131 102.904 1.00 28.14 407 GLY A N 1
ATOM 3317 C CA . GLY A 1 407 ? -87.303 -8.971 102.136 1.00 28.14 407 GLY A CA 1
ATOM 3318 C C . GLY A 1 407 ? -87.809 -7.867 103.084 1.00 28.14 407 GLY A C 1
ATOM 3319 O O . GLY A 1 407 ? -88.557 -8.156 104.015 1.00 28.14 407 GLY A O 1
ATOM 3320 N N . GLY A 1 408 ? -87.426 -6.619 102.781 1.00 30.36 408 GLY A N 1
ATOM 3321 C CA . GLY A 1 408 ? -88.109 -5.385 103.193 1.00 30.36 408 GLY A CA 1
ATOM 3322 C C . GLY A 1 408 ? -87.684 -4.762 104.529 1.00 30.36 408 GLY A C 1
ATOM 3323 O O . GLY A 1 408 ? -87.260 -5.465 105.434 1.00 30.36 408 GLY A O 1
ATOM 3324 N N . HIS A 1 409 ? -87.812 -3.455 104.767 1.00 30.56 409 HIS A N 1
ATOM 3325 C CA . HIS A 1 409 ? -88.215 -2.293 103.958 1.00 30.56 409 HIS A CA 1
ATOM 3326 C C . HIS A 1 409 ? -88.064 -1.022 104.840 1.00 30.56 409 HIS A C 1
ATOM 3328 O O . HIS A 1 409 ? -88.106 -1.160 106.058 1.00 30.56 409 HIS A O 1
ATOM 3334 N N . HIS A 1 410 ? -87.923 0.150 104.189 1.00 30.77 410 HIS A N 1
ATOM 3335 C CA . HIS A 1 410 ? -88.518 1.493 104.454 1.00 30.77 410 HIS A CA 1
ATOM 3336 C C . HIS A 1 410 ? -88.553 2.080 105.896 1.00 30.77 410 HIS A C 1
ATOM 3338 O O . HIS A 1 410 ? -88.662 1.368 106.876 1.00 30.77 410 HIS A O 1
ATOM 3344 N N . GLU A 1 411 ? -88.537 3.387 106.179 1.00 27.70 411 GLU A N 1
ATOM 3345 C CA . GLU A 1 411 ? -88.571 4.639 105.415 1.00 27.70 411 GLU A CA 1
ATOM 3346 C C . GLU A 1 411 ? -88.296 5.826 106.367 1.00 27.70 411 GLU A C 1
ATOM 3348 O O . GLU A 1 411 ? -88.566 5.754 107.561 1.00 27.70 411 GLU A O 1
ATOM 3353 N N . CYS A 1 412 ? -87.843 6.930 105.770 1.00 24.75 412 CYS A N 1
ATOM 3354 C CA . CYS A 1 412 ? -88.177 8.337 106.036 1.00 24.75 412 CYS A CA 1
ATOM 3355 C C . CYS A 1 412 ? -87.995 9.062 107.396 1.00 24.75 412 CYS A C 1
ATOM 3357 O O . CYS A 1 412 ? -88.563 8.752 108.437 1.00 24.75 412 CYS A O 1
ATOM 3359 N N . THR A 1 413 ? -87.404 10.255 107.207 1.00 24.09 413 THR A N 1
ATOM 3360 C CA . THR A 1 413 ? -87.673 11.582 107.809 1.00 24.09 413 THR A CA 1
ATOM 3361 C C . THR A 1 413 ? -87.025 12.008 109.137 1.00 24.09 413 THR A C 1
ATOM 3363 O O . THR A 1 413 ? -87.387 11.557 110.212 1.00 24.09 413 THR A O 1
ATOM 3366 N N . GLY A 1 414 ? -86.193 13.064 109.042 1.00 25.48 414 GLY A N 1
ATOM 3367 C CA . GLY A 1 414 ? -86.454 14.301 109.798 1.00 25.48 414 GLY A CA 1
ATOM 3368 C C . GLY A 1 414 ? -85.538 14.697 110.968 1.00 25.48 414 GLY A C 1
ATOM 3369 O O . GLY A 1 414 ? -85.986 14.717 112.100 1.00 25.48 414 GLY A O 1
ATOM 3370 N N . THR A 1 415 ? -84.326 15.177 110.658 1.00 29.03 415 THR A N 1
ATOM 3371 C CA . THR A 1 415 ? -83.650 16.385 111.219 1.00 29.03 415 THR A CA 1
ATOM 3372 C C . THR A 1 415 ? -83.394 16.632 112.732 1.00 29.03 415 THR A C 1
ATOM 3374 O O . THR A 1 415 ? -84.306 16.761 113.535 1.00 29.03 415 THR A O 1
ATOM 3377 N N . LEU A 1 416 ? -82.123 17.027 112.980 1.00 27.83 416 LEU A N 1
ATOM 3378 C CA . LEU A 1 416 ? -81.596 18.117 113.845 1.00 27.83 416 LEU A CA 1
ATOM 3379 C C . LEU A 1 416 ? -81.125 17.855 115.305 1.00 27.83 416 LEU A C 1
ATOM 3381 O O . LEU A 1 416 ? -81.882 17.890 116.260 1.00 27.83 416 LEU A O 1
ATOM 3385 N N . SER A 1 417 ? -79.786 17.857 115.427 1.00 31.92 417 SER A N 1
ATOM 3386 C CA . SER A 1 417 ? -78.931 18.626 116.365 1.00 31.92 417 SER A CA 1
ATOM 3387 C C . SER A 1 417 ? -78.868 18.348 117.887 1.00 31.92 417 SER A C 1
ATOM 3389 O O . SER A 1 417 ? -79.699 18.796 118.660 1.00 31.92 417 SER A O 1
ATOM 3391 N N . ARG A 1 418 ? -77.662 17.890 118.283 1.00 32.72 418 ARG A N 1
ATOM 3392 C CA . ARG A 1 418 ? -76.670 18.563 119.169 1.00 32.72 418 ARG A CA 1
ATOM 3393 C C . ARG A 1 418 ? -76.774 18.452 120.716 1.00 32.72 418 ARG A C 1
ATOM 3395 O O . ARG A 1 418 ? -77.642 19.037 121.340 1.00 32.72 418 ARG A O 1
ATOM 3402 N N . LYS A 1 419 ? -75.643 17.958 121.270 1.00 30.42 419 LYS A N 1
ATOM 3403 C CA . LYS A 1 419 ? -74.966 18.204 122.579 1.00 30.42 419 LYS A CA 1
ATOM 3404 C C . LYS A 1 419 ? -75.412 17.449 123.855 1.00 30.42 419 LYS A C 1
ATOM 3406 O O . LYS A 1 419 ? -76.387 17.806 124.488 1.00 30.42 419 LYS A O 1
ATOM 3411 N N . HIS A 1 420 ? -74.515 16.539 124.265 1.00 28.97 420 HIS A N 1
ATOM 3412 C CA . HIS A 1 420 ? -73.763 16.472 125.538 1.00 28.97 420 HIS A CA 1
ATOM 3413 C C . HIS A 1 420 ? -74.471 16.523 126.917 1.00 28.97 420 HIS A C 1
ATOM 3415 O O . HIS A 1 420 ? -75.054 17.534 127.284 1.00 28.97 420 HIS A O 1
ATOM 3421 N N . ILE A 1 421 ? -74.099 15.505 127.720 1.00 29.36 421 ILE A N 1
ATOM 3422 C CA . ILE A 1 421 ? -73.796 15.499 129.173 1.00 29.36 421 ILE A CA 1
ATOM 3423 C C . ILE A 1 421 ? -75.001 15.521 130.127 1.00 29.36 421 ILE A C 1
ATOM 3425 O O . ILE A 1 421 ? -75.568 16.573 130.392 1.00 29.36 421 ILE A O 1
ATOM 3429 N N . CYS A 1 422 ? -75.342 14.367 130.709 1.00 30.67 422 CYS A N 1
ATOM 3430 C CA . CYS A 1 422 ? -74.894 13.929 132.046 1.00 30.67 422 CYS A CA 1
ATOM 3431 C C . CYS A 1 422 ? -75.742 12.727 132.504 1.00 30.67 422 CYS A C 1
ATOM 3433 O O . CYS A 1 422 ? -76.941 12.854 132.728 1.00 30.67 422 CYS A O 1
ATOM 3435 N N . ASP A 1 423 ? -75.096 11.568 132.596 1.00 31.84 423 ASP A N 1
ATOM 3436 C CA . ASP A 1 423 ? -75.047 10.681 133.760 1.00 31.84 423 ASP A CA 1
ATOM 3437 C C . ASP A 1 423 ? -76.208 10.673 134.773 1.00 31.84 423 ASP A C 1
ATOM 3439 O O . ASP A 1 423 ? -76.526 11.668 135.419 1.00 31.84 423 ASP A O 1
ATOM 3443 N N . LEU A 1 424 ? -76.678 9.454 135.057 1.00 33.84 424 LEU A N 1
ATOM 3444 C CA . LEU A 1 424 ? -76.375 8.700 136.289 1.00 33.84 424 LEU A CA 1
ATOM 3445 C C . LEU A 1 424 ? -77.620 7.941 136.795 1.00 33.84 424 LEU A C 1
ATOM 3447 O O . LEU A 1 424 ? -78.681 8.517 137.009 1.00 33.84 424 LEU A O 1
ATOM 3451 N N . LEU A 1 425 ? -77.401 6.656 137.108 1.00 37.88 425 LEU A N 1
ATOM 3452 C CA . LEU A 1 425 ? -78.223 5.768 137.953 1.00 37.88 425 LEU A CA 1
ATOM 3453 C C . LEU A 1 425 ? -79.244 4.833 137.269 1.00 37.88 425 LEU A C 1
ATOM 3455 O O . LEU A 1 425 ? -80.419 4.774 137.626 1.00 37.88 425 LEU A O 1
ATOM 3459 N N . HIS A 1 426 ? -78.725 3.933 136.428 1.00 36.88 426 HIS A N 1
ATOM 3460 C CA . HIS A 1 426 ? -79.091 2.509 136.539 1.00 36.88 426 HIS A CA 1
ATOM 3461 C C . HIS A 1 426 ? -77.850 1.620 136.403 1.00 36.88 426 HIS A C 1
ATOM 3463 O O . HIS A 1 426 ? -77.655 0.867 135.452 1.00 36.88 426 HIS A O 1
ATOM 3469 N N . GLY A 1 427 ? -76.942 1.808 137.360 1.00 39.00 427 GLY A N 1
ATOM 3470 C CA . GLY A 1 427 ? -75.753 0.993 137.500 1.00 39.00 427 GLY A CA 1
ATOM 3471 C C . GLY A 1 427 ? -76.045 -0.415 138.019 1.00 39.00 427 GLY A C 1
ATOM 3472 O O . GLY A 1 427 ? -77.121 -0.723 138.527 1.00 39.00 427 GLY A O 1
ATOM 3473 N N . HIS A 1 428 ? -74.965 -1.192 137.978 1.00 35.78 428 HIS A N 1
ATOM 3474 C CA . HIS A 1 428 ? -74.605 -2.225 138.953 1.00 35.78 428 HIS A CA 1
ATOM 3475 C C . HIS A 1 428 ? -74.818 -3.709 138.630 1.00 35.78 428 HIS A C 1
ATOM 3477 O O . HIS A 1 428 ? -74.582 -4.512 139.524 1.00 35.78 428 HIS A O 1
ATOM 3483 N N . LEU A 1 429 ? -75.083 -4.133 137.384 1.00 37.59 429 LEU A N 1
ATOM 3484 C CA . LEU A 1 429 ? -75.053 -5.584 137.088 1.00 37.59 429 LEU A CA 1
ATOM 3485 C C . LEU A 1 429 ? -74.484 -6.028 135.728 1.00 37.59 429 LEU A C 1
ATOM 3487 O O . LEU A 1 429 ? -74.725 -7.154 135.311 1.00 37.59 429 LEU A O 1
ATOM 3491 N N . CYS A 1 430 ? -73.687 -5.197 135.045 1.00 43.41 430 CYS A N 1
ATOM 3492 C CA . CYS A 1 430 ? -72.994 -5.618 133.813 1.00 43.41 430 CYS A CA 1
ATOM 3493 C C . CYS A 1 430 ? -71.510 -5.196 133.762 1.00 43.41 430 CYS A C 1
ATOM 3495 O O . CYS A 1 430 ? -70.924 -5.087 132.695 1.00 43.41 430 CYS A O 1
ATOM 3497 N N . SER A 1 431 ? -70.876 -4.945 134.917 1.00 40.97 431 SER A N 1
ATOM 3498 C CA . SER A 1 431 ? -69.415 -4.740 135.013 1.00 40.97 431 SER A CA 1
ATOM 3499 C C . SER A 1 431 ? -68.653 -6.008 135.420 1.00 40.97 431 SER A C 1
ATOM 3501 O O . SER A 1 431 ? -67.424 -6.006 135.468 1.00 40.97 431 SER A O 1
ATOM 3503 N N . THR A 1 432 ? -69.361 -7.111 135.671 1.00 47.59 432 THR A N 1
ATOM 3504 C CA . THR A 1 432 ? -68.780 -8.403 136.066 1.00 47.59 432 THR A CA 1
ATOM 3505 C C . THR A 1 432 ? -68.642 -9.399 134.912 1.00 47.59 432 THR A C 1
ATOM 3507 O O . THR A 1 432 ? -67.982 -10.415 135.087 1.00 47.59 432 THR A O 1
ATOM 3510 N N . CYS A 1 433 ? -69.160 -9.097 133.713 1.00 44.84 433 CYS A N 1
ATOM 3511 C CA . CYS A 1 433 ? -69.046 -9.983 132.540 1.00 44.84 433 CYS A CA 1
ATOM 3512 C C . CYS A 1 433 ? -68.019 -9.526 131.484 1.00 44.84 433 CYS A C 1
ATOM 3514 O O . CYS A 1 433 ? -67.776 -10.251 130.528 1.00 44.84 433 CYS A O 1
ATOM 3516 N N . GLN A 1 434 ? -67.370 -8.367 131.656 1.00 44.53 434 GLN A N 1
ATOM 3517 C CA . GLN A 1 434 ? -66.433 -7.803 130.664 1.00 44.53 434 GLN A CA 1
ATOM 3518 C C . GLN A 1 434 ? -64.958 -7.803 131.115 1.00 44.53 434 GLN A C 1
ATOM 3520 O O . GLN A 1 434 ? -64.091 -7.310 130.403 1.00 44.53 434 GLN A O 1
ATOM 3525 N N . LYS A 1 435 ? -64.655 -8.386 132.286 1.00 43.66 435 LYS A N 1
ATOM 3526 C CA . LYS A 1 435 ? -63.282 -8.574 132.805 1.00 43.66 435 LYS A CA 1
ATOM 3527 C C . LYS A 1 435 ? -62.772 -10.023 132.740 1.00 43.66 435 LYS A C 1
ATOM 3529 O O . LYS A 1 435 ? -61.645 -10.274 133.142 1.00 43.66 435 LYS A O 1
ATOM 3534 N N . LEU A 1 436 ? -63.563 -10.959 132.201 1.00 43.34 436 LEU A N 1
ATOM 3535 C CA . LEU A 1 436 ? -63.182 -12.375 132.040 1.00 43.34 436 LEU A CA 1
ATOM 3536 C C . LEU A 1 436 ? -62.841 -12.785 130.592 1.00 43.34 436 LEU A C 1
ATOM 3538 O O . LEU A 1 436 ? -62.542 -13.946 130.356 1.00 43.34 436 LEU A O 1
ATOM 3542 N N . ALA A 1 437 ? -62.822 -11.848 129.637 1.00 42.25 437 ALA A N 1
ATOM 3543 C CA . ALA A 1 437 ? -62.448 -12.095 128.235 1.00 42.25 437 ALA A CA 1
ATOM 3544 C C . ALA A 1 437 ? -61.197 -11.292 127.812 1.00 42.25 437 ALA A C 1
ATOM 3546 O O . ALA A 1 437 ? -61.107 -10.793 126.696 1.00 42.25 437 ALA A O 1
ATOM 3547 N N . LEU A 1 438 ? -60.256 -11.111 128.745 1.00 43.28 438 LEU A N 1
ATOM 3548 C CA . LEU A 1 438 ? -59.012 -10.344 128.576 1.00 43.28 438 LEU A CA 1
ATOM 3549 C C . LEU A 1 438 ? -57.761 -11.195 128.865 1.00 43.28 438 LEU A C 1
ATOM 3551 O O . LEU A 1 438 ? -56.742 -10.672 129.301 1.00 43.28 438 LEU A O 1
ATOM 3555 N N . MET A 1 439 ? -57.841 -12.510 128.646 1.00 41.03 439 MET A N 1
ATOM 3556 C CA . MET A 1 439 ? -56.734 -13.455 128.855 1.00 41.03 439 MET A CA 1
ATOM 3557 C C . MET A 1 439 ? -56.718 -14.569 127.789 1.00 41.03 439 MET A C 1
ATOM 3559 O O . MET A 1 439 ? -56.536 -15.725 128.134 1.00 41.03 439 MET A O 1
ATOM 3563 N N . GLU A 1 440 ? -56.898 -14.243 126.504 1.00 38.75 440 GLU A N 1
ATOM 3564 C CA . GLU A 1 440 ? -56.498 -15.110 125.375 1.00 38.75 440 GLU A CA 1
ATOM 3565 C C . GLU A 1 440 ? -56.409 -14.269 124.084 1.00 38.75 440 GLU A C 1
ATOM 3567 O O . GLU A 1 440 ? -57.298 -13.481 123.766 1.00 38.75 440 GLU A O 1
ATOM 3572 N N . GLY A 1 441 ? -55.260 -14.326 123.404 1.00 48.38 441 GLY A N 1
ATOM 3573 C CA . GLY A 1 441 ? -54.873 -13.386 122.353 1.00 48.38 441 GLY A CA 1
ATOM 3574 C C . GLY A 1 441 ? -55.286 -13.805 120.945 1.00 48.38 441 GLY A C 1
ATOM 3575 O O . GLY A 1 441 ? -54.509 -14.473 120.276 1.00 48.38 441 GLY A O 1
ATOM 3576 N N . ASP A 1 442 ? -56.421 -13.291 120.466 1.00 45.94 442 ASP A N 1
ATOM 3577 C CA . ASP A 1 442 ? -56.919 -13.510 119.096 1.00 45.94 442 ASP A CA 1
ATOM 3578 C C . ASP A 1 442 ? -57.392 -12.211 118.408 1.00 45.94 442 ASP A C 1
ATOM 3580 O O . ASP A 1 442 ? -58.503 -12.113 117.898 1.00 45.94 442 ASP A O 1
ATOM 3584 N N . LEU A 1 443 ? -56.544 -11.174 118.362 1.00 43.78 443 LEU A N 1
ATOM 3585 C CA . LEU A 1 443 ? -56.850 -9.926 117.628 1.00 43.78 443 LEU A CA 1
ATOM 3586 C C . LEU A 1 443 ? -55.741 -9.456 116.662 1.00 43.78 443 LEU A C 1
ATOM 3588 O O . LEU A 1 443 ? -55.672 -8.285 116.315 1.00 43.78 443 LEU A O 1
ATOM 3592 N N . LEU A 1 444 ? -54.885 -10.362 116.171 1.00 53.34 444 LEU A N 1
ATOM 3593 C CA . LEU A 1 444 ? -53.837 -10.045 115.175 1.00 53.34 444 LEU A CA 1
ATOM 3594 C C . LEU A 1 444 ? -54.034 -10.716 113.801 1.00 53.34 444 LEU A C 1
ATOM 3596 O O . LEU A 1 444 ? -53.164 -10.589 112.938 1.00 53.34 444 LEU A O 1
ATOM 3600 N N . SER A 1 445 ? -55.132 -11.442 113.568 1.00 57.62 445 SER A N 1
ATOM 3601 C CA . SER A 1 445 ? -55.357 -12.142 112.290 1.00 57.62 445 SER A CA 1
ATOM 3602 C C . SER A 1 445 ? -55.930 -11.220 111.210 1.00 57.62 445 SER A C 1
ATOM 3604 O O . SER A 1 445 ? -55.379 -11.158 110.110 1.00 57.62 445 SER A O 1
ATOM 3606 N N . ASP A 1 446 ? -56.967 -10.444 111.525 1.00 57.56 446 ASP A N 1
ATOM 3607 C CA . ASP A 1 446 ? -57.732 -9.713 110.505 1.00 57.56 446 ASP A CA 1
ATOM 3608 C C . ASP A 1 446 ? -56.998 -8.461 109.996 1.00 57.56 446 ASP A C 1
ATOM 3610 O O . ASP A 1 446 ? -56.914 -8.232 108.788 1.00 57.56 446 ASP A O 1
ATOM 3614 N N . GLU A 1 447 ? -56.334 -7.707 110.879 1.00 60.12 447 GLU A N 1
ATOM 3615 C CA . GLU A 1 447 ? -55.473 -6.585 110.467 1.00 60.12 447 GLU A CA 1
ATOM 3616 C C . GLU A 1 447 ? -54.244 -7.060 109.671 1.00 60.12 447 GLU A C 1
ATOM 3618 O O . GLU A 1 447 ? -53.827 -6.418 108.704 1.00 60.12 447 GLU A O 1
ATOM 3623 N N . LYS A 1 448 ? -53.689 -8.230 110.012 1.00 68.06 448 LYS A N 1
ATOM 3624 C CA . LYS A 1 448 ? -52.557 -8.835 109.296 1.00 68.06 448 LYS A CA 1
ATOM 3625 C C . LYS A 1 448 ? -52.965 -9.369 107.924 1.00 68.06 448 LYS A C 1
ATOM 3627 O O . LYS A 1 448 ? -52.181 -9.265 106.983 1.00 68.06 448 LYS A O 1
ATOM 3632 N N . GLN A 1 449 ? -54.171 -9.917 107.779 1.00 71.19 449 GLN A N 1
ATOM 3633 C CA . GLN A 1 449 ? -54.719 -10.323 106.482 1.00 71.19 449 GLN A CA 1
ATOM 3634 C C . GLN A 1 449 ? -54.977 -9.114 105.577 1.00 71.19 449 GLN A C 1
ATOM 3636 O O . GLN A 1 449 ? -54.576 -9.141 104.414 1.00 71.19 449 GLN A O 1
ATOM 3641 N N . MET A 1 450 ? -55.524 -8.023 106.119 1.00 70.88 450 MET A N 1
ATOM 3642 C CA . MET A 1 450 ? -55.725 -6.772 105.379 1.00 70.88 450 MET A CA 1
ATOM 3643 C C . MET A 1 450 ? -54.401 -6.128 104.943 1.00 70.88 450 MET A C 1
ATOM 3645 O O . MET A 1 450 ? -54.264 -5.735 103.781 1.00 70.88 450 MET A O 1
ATOM 3649 N N . LEU A 1 451 ? -53.386 -6.083 105.817 1.00 75.38 451 LEU A N 1
ATOM 3650 C CA . LEU A 1 451 ? -52.046 -5.627 105.427 1.00 75.38 451 LEU A CA 1
ATOM 3651 C C . LEU A 1 451 ? -51.408 -6.550 104.379 1.00 75.38 451 LEU A C 1
ATOM 3653 O O . LEU A 1 451 ? -50.810 -6.055 103.426 1.00 75.38 451 LEU A O 1
ATOM 3657 N N . ASN A 1 452 ? -51.556 -7.871 104.505 1.00 76.50 452 ASN A N 1
ATOM 3658 C CA . ASN A 1 452 ? -51.027 -8.824 103.526 1.00 76.50 452 ASN A CA 1
ATOM 3659 C C . ASN A 1 452 ? -51.716 -8.700 102.158 1.00 76.50 452 ASN A C 1
ATOM 3661 O O . ASN A 1 452 ? -51.033 -8.762 101.136 1.00 76.50 452 ASN A O 1
ATOM 3665 N N . MET A 1 453 ? -53.031 -8.466 102.117 1.00 79.00 453 MET A N 1
ATOM 3666 C CA . MET A 1 453 ? -53.758 -8.161 100.878 1.00 79.00 453 MET A CA 1
ATOM 3667 C C . MET A 1 453 ? -53.275 -6.849 100.256 1.00 79.00 453 MET A C 1
ATOM 3669 O O . MET A 1 453 ? -53.023 -6.802 99.053 1.00 79.00 453 MET A O 1
ATOM 3673 N N . LYS A 1 454 ? -53.048 -5.803 101.063 1.00 80.38 454 LYS A N 1
ATOM 3674 C CA . LYS A 1 454 ? -52.522 -4.524 100.564 1.00 80.38 454 LYS A CA 1
ATOM 3675 C C . LYS A 1 454 ? -51.092 -4.641 100.036 1.00 80.38 454 LYS A C 1
ATOM 3677 O O . LYS A 1 454 ? -50.762 -4.047 99.013 1.00 80.38 454 LYS A O 1
ATOM 3682 N N . VAL A 1 455 ? -50.249 -5.438 100.689 1.00 80.44 455 VAL A N 1
ATOM 3683 C CA . VAL A 1 455 ? -48.891 -5.751 100.222 1.00 80.44 455 VAL A CA 1
ATOM 3684 C C . VAL A 1 455 ? -48.929 -6.574 98.931 1.00 80.44 455 VAL A C 1
ATOM 3686 O O . VAL A 1 455 ? -48.126 -6.325 98.034 1.00 80.44 455 VAL A O 1
ATOM 3689 N N . ALA A 1 456 ? -49.867 -7.514 98.787 1.00 82.06 456 ALA A N 1
ATOM 3690 C CA . ALA A 1 456 ? -50.054 -8.275 97.553 1.00 82.06 456 ALA A CA 1
ATOM 3691 C C . ALA A 1 456 ? -50.515 -7.384 96.384 1.00 82.06 456 ALA A C 1
ATOM 3693 O O . ALA A 1 456 ? -49.935 -7.471 95.302 1.00 82.06 456 ALA A O 1
ATOM 3694 N N . GLU A 1 457 ? -51.474 -6.479 96.609 1.00 80.94 457 GLU A N 1
ATOM 3695 C CA . GLU A 1 457 ? -51.886 -5.470 95.619 1.00 80.94 457 GLU A CA 1
ATOM 3696 C C . GLU A 1 457 ? -50.720 -4.559 95.215 1.00 80.94 457 GLU A C 1
ATOM 3698 O O . GLU A 1 457 ? -50.457 -4.377 94.027 1.00 80.94 457 GLU A O 1
ATOM 3703 N N . LEU A 1 458 ? -49.981 -4.011 96.185 1.00 81.94 458 LEU A N 1
ATOM 3704 C CA . LEU A 1 458 ? -48.845 -3.127 95.906 1.00 81.94 458 LEU A CA 1
ATOM 3705 C C . LEU A 1 458 ? -47.718 -3.852 95.156 1.00 81.94 458 LEU A C 1
ATOM 3707 O O . LEU A 1 458 ? -47.100 -3.264 94.269 1.00 81.94 458 LEU A O 1
ATOM 3711 N N . ASN A 1 459 ? -47.480 -5.132 95.452 1.00 83.81 459 ASN A N 1
ATOM 3712 C CA . ASN A 1 459 ? -46.523 -5.956 94.714 1.00 83.81 459 ASN A CA 1
ATOM 3713 C C . ASN A 1 459 ? -47.001 -6.276 93.291 1.00 83.81 459 ASN A C 1
ATOM 3715 O O . ASN A 1 459 ? -46.188 -6.260 92.366 1.00 83.81 459 ASN A O 1
ATOM 3719 N N . ALA A 1 460 ? -48.299 -6.520 93.094 1.00 85.31 460 ALA A N 1
ATOM 3720 C CA . ALA A 1 460 ? -48.874 -6.720 91.766 1.00 85.31 460 ALA A CA 1
ATOM 3721 C C . ALA A 1 460 ? -48.730 -5.456 90.902 1.00 85.31 460 ALA A C 1
ATOM 3723 O O . ALA A 1 460 ? -48.244 -5.536 89.773 1.00 85.31 460 ALA A O 1
ATOM 3724 N N . VAL A 1 461 ? -49.040 -4.282 91.464 1.00 82.81 461 VAL A N 1
ATOM 3725 C CA . VAL A 1 461 ? -48.860 -2.982 90.796 1.00 82.81 461 VAL A CA 1
ATOM 3726 C C . VAL A 1 461 ? -47.380 -2.705 90.503 1.00 82.81 461 VAL A C 1
ATOM 3728 O O . VAL A 1 461 ? -47.044 -2.229 89.418 1.00 82.81 461 VAL A O 1
ATOM 3731 N N . LEU A 1 462 ? -46.466 -3.027 91.425 1.00 80.56 462 LEU A N 1
ATOM 3732 C CA . LEU A 1 462 ? -45.026 -2.871 91.199 1.00 80.56 462 LEU A CA 1
ATOM 3733 C C . LEU A 1 462 ? -44.506 -3.771 90.077 1.00 80.56 462 LEU A C 1
ATOM 3735 O O . LEU A 1 462 ? -43.706 -3.307 89.263 1.00 80.56 462 LEU A O 1
ATOM 3739 N N . GLU A 1 463 ? -44.956 -5.024 89.993 1.00 79.56 463 GLU A N 1
ATOM 3740 C CA . GLU A 1 463 ? -44.560 -5.894 88.885 1.00 79.56 463 GLU A CA 1
ATOM 3741 C C . GLU A 1 463 ? -45.157 -5.460 87.550 1.00 79.56 463 GLU A C 1
ATOM 3743 O O . GLU A 1 463 ? -44.495 -5.508 86.512 1.00 79.56 463 GLU A O 1
ATOM 3748 N N . GLU A 1 464 ? -46.383 -4.951 87.551 1.00 79.31 464 GLU A N 1
ATOM 3749 C CA . GLU A 1 464 ? -46.981 -4.389 86.349 1.00 79.31 464 GLU A CA 1
ATOM 3750 C C . GLU A 1 464 ? -46.209 -3.149 85.871 1.00 79.31 464 GLU A C 1
ATOM 3752 O O . GLU A 1 464 ? -45.888 -3.023 84.684 1.00 79.31 464 GLU A O 1
ATOM 3757 N N . LYS A 1 465 ? -45.782 -2.275 86.790 1.00 79.38 465 LYS A N 1
ATOM 3758 C CA . LYS A 1 465 ? -44.910 -1.134 86.475 1.00 79.38 465 LYS A CA 1
ATOM 3759 C C . LYS A 1 465 ? -43.513 -1.569 86.026 1.00 79.38 465 LYS A C 1
ATOM 3761 O O . LYS A 1 465 ? -42.992 -0.983 85.081 1.00 79.38 465 LYS A O 1
ATOM 3766 N N . ARG A 1 466 ? -42.918 -2.618 86.602 1.00 81.56 466 ARG A N 1
ATOM 3767 C CA . ARG A 1 466 ? -41.633 -3.179 86.131 1.00 81.56 466 ARG A CA 1
ATOM 3768 C C . ARG A 1 466 ? -41.735 -3.753 84.720 1.00 81.56 466 ARG A C 1
ATOM 3770 O O . ARG A 1 466 ? -40.890 -3.462 83.870 1.00 81.56 466 ARG A O 1
ATOM 3777 N N . LYS A 1 467 ? -42.800 -4.499 84.423 1.00 80.81 467 LYS A N 1
ATOM 3778 C CA . LYS A 1 467 ? -43.103 -4.977 83.062 1.00 80.81 467 LYS A CA 1
ATOM 3779 C C . LYS A 1 467 ? -43.316 -3.818 82.087 1.00 80.81 467 LYS A C 1
ATOM 3781 O O . LYS A 1 467 ? -42.850 -3.876 80.956 1.00 80.81 467 LYS A O 1
ATOM 3786 N N . SER A 1 468 ? -43.961 -2.744 82.531 1.00 72.62 468 SER A N 1
ATOM 3787 C CA . SER A 1 468 ? -44.154 -1.525 81.739 1.00 72.62 468 SER A CA 1
ATOM 3788 C C . SER A 1 468 ? -42.823 -0.820 81.437 1.00 72.62 468 SER A C 1
ATOM 3790 O O . SER A 1 468 ? -42.567 -0.453 80.294 1.00 72.62 468 SER A O 1
ATOM 3792 N N . VAL A 1 469 ? -41.941 -0.679 82.434 1.00 78.31 469 VAL A N 1
ATOM 3793 C CA . VAL A 1 469 ? -40.622 -0.036 82.296 1.00 78.31 469 VAL A CA 1
ATOM 3794 C C . VAL A 1 469 ? -39.679 -0.856 81.411 1.00 78.31 469 VAL A C 1
ATOM 3796 O O . VAL A 1 469 ? -39.006 -0.284 80.559 1.00 78.31 469 VAL A O 1
ATOM 3799 N N . SER A 1 470 ? -39.657 -2.184 81.550 1.00 72.19 470 SER A N 1
ATOM 3800 C CA . SER A 1 470 ? -38.844 -3.055 80.681 1.00 72.19 470 SER A CA 1
ATOM 3801 C C . SER A 1 470 ? -39.291 -3.000 79.216 1.00 72.19 470 SER A C 1
ATOM 3803 O O . SER A 1 470 ? -38.453 -2.860 78.329 1.00 72.19 470 SER A O 1
ATOM 3805 N N . LYS A 1 471 ? -40.606 -2.999 78.952 1.00 80.19 471 LYS A N 1
ATOM 3806 C CA . LYS A 1 471 ? -41.151 -2.779 77.602 1.00 80.19 471 LYS A CA 1
ATOM 3807 C C . LYS A 1 471 ? -40.742 -1.415 77.043 1.00 80.19 471 LYS A C 1
ATOM 3809 O O . LYS A 1 471 ? -40.290 -1.342 75.907 1.00 80.19 471 LYS A O 1
ATOM 3814 N N . LEU A 1 472 ? -40.837 -0.354 77.846 1.00 75.00 472 LEU A N 1
ATOM 3815 C CA . LEU A 1 472 ? -40.409 0.997 77.464 1.00 75.00 472 LEU A CA 1
ATOM 3816 C C . LEU A 1 472 ? -38.907 1.087 77.156 1.00 75.00 472 LEU A C 1
ATOM 3818 O O . LEU A 1 472 ? -38.526 1.767 76.206 1.00 75.00 472 LEU A O 1
ATOM 3822 N N . ASN A 1 473 ? -38.053 0.398 77.918 1.00 78.38 473 ASN A N 1
ATOM 3823 C CA . ASN A 1 473 ? -36.617 0.344 77.636 1.00 78.38 473 ASN A CA 1
ATOM 3824 C C . ASN A 1 473 ? -36.315 -0.400 76.331 1.00 78.38 473 ASN A C 1
ATOM 3826 O O . ASN A 1 473 ? -35.543 0.107 75.521 1.00 78.38 473 ASN A O 1
ATOM 3830 N N . ASN A 1 474 ? -36.972 -1.535 76.084 1.00 75.69 474 ASN A N 1
ATOM 3831 C CA . ASN A 1 474 ? -36.806 -2.283 74.837 1.00 75.69 474 ASN A CA 1
ATOM 3832 C C . ASN A 1 474 ? -37.270 -1.472 73.616 1.00 75.69 474 ASN A C 1
ATOM 3834 O O . ASN A 1 474 ? -36.618 -1.502 72.576 1.00 75.69 474 ASN A O 1
ATOM 3838 N N . ILE A 1 475 ? -38.362 -0.708 73.747 1.00 77.06 475 ILE A N 1
ATOM 3839 C CA . ILE A 1 475 ? -38.838 0.206 72.696 1.00 77.06 475 ILE A CA 1
ATOM 3840 C C . ILE A 1 475 ? -37.798 1.302 72.430 1.00 77.06 475 ILE A C 1
ATOM 3842 O O . ILE A 1 475 ? -37.446 1.537 71.280 1.00 77.06 475 ILE A O 1
ATOM 3846 N N . LYS A 1 476 ? -37.226 1.915 73.475 1.00 78.06 476 LYS A N 1
ATOM 3847 C CA . LYS A 1 476 ? -36.175 2.935 73.315 1.00 78.06 476 LYS A CA 1
ATOM 3848 C C . LYS A 1 476 ? -34.894 2.394 72.676 1.00 78.06 476 LYS A C 1
ATOM 3850 O O . LYS A 1 476 ? -34.243 3.115 71.923 1.00 78.06 476 LYS A O 1
ATOM 3855 N N . GLU A 1 477 ? -34.488 1.163 72.982 1.00 77.69 477 GLU A N 1
ATOM 3856 C CA . GLU A 1 477 ? -33.328 0.534 72.334 1.00 77.69 477 GLU A CA 1
ATOM 3857 C C . GLU A 1 477 ? -33.607 0.181 70.870 1.00 77.69 477 GLU A C 1
ATOM 3859 O O . GLU A 1 477 ? -32.763 0.442 70.010 1.00 77.69 477 GLU A O 1
ATOM 3864 N N . MET A 1 478 ? -34.806 -0.323 70.570 1.00 75.31 478 MET A N 1
ATOM 3865 C CA . MET A 1 478 ? -35.264 -0.543 69.198 1.00 75.31 478 MET A CA 1
ATOM 3866 C C . MET A 1 478 ? -35.265 0.759 68.394 1.00 75.31 478 MET A C 1
ATOM 3868 O O . MET A 1 478 ? -34.647 0.794 67.333 1.00 75.31 478 MET A O 1
ATOM 3872 N N . GLU A 1 479 ? -35.852 1.836 68.926 1.00 79.62 479 GLU A N 1
ATOM 3873 C CA . GLU A 1 479 ? -35.884 3.163 68.295 1.00 79.62 479 GLU A CA 1
ATOM 3874 C C . GLU A 1 479 ? -34.475 3.718 68.042 1.00 79.62 479 GLU A C 1
ATOM 3876 O O . GLU A 1 479 ? -34.204 4.254 66.966 1.00 79.62 479 GLU A O 1
ATOM 3881 N N . LYS A 1 480 ? -33.543 3.555 68.996 1.00 83.75 480 LYS A N 1
ATOM 3882 C CA . LYS A 1 480 ? -32.130 3.933 68.810 1.00 83.75 480 LYS A CA 1
ATOM 3883 C C . LYS A 1 480 ? -31.453 3.105 67.717 1.00 83.75 480 LYS A C 1
ATOM 3885 O O . LYS A 1 480 ? -30.722 3.666 66.904 1.00 83.75 480 LYS A O 1
ATOM 3890 N N . SER A 1 481 ? -31.698 1.794 67.675 1.00 78.31 481 SER A N 1
ATOM 3891 C CA . SER A 1 481 ? -31.144 0.916 66.637 1.00 78.31 481 SER A CA 1
ATOM 3892 C C . SER A 1 481 ? -31.738 1.212 65.255 1.00 78.31 481 SER A C 1
ATOM 3894 O O . SER A 1 481 ? -31.028 1.174 64.253 1.00 78.31 481 SER A O 1
ATOM 3896 N N . GLU A 1 482 ? -33.023 1.567 65.188 1.00 83.06 482 GLU A N 1
ATOM 3897 C CA . GLU A 1 482 ? -33.701 1.973 63.959 1.00 83.06 482 GLU A CA 1
ATOM 3898 C C . GLU A 1 482 ? -33.214 3.331 63.467 1.00 83.06 482 GLU A C 1
ATOM 3900 O O . GLU A 1 482 ? -33.060 3.509 62.262 1.00 83.06 482 GLU A O 1
ATOM 3905 N N . ALA A 1 483 ? -32.945 4.277 64.370 1.00 86.06 483 ALA A N 1
ATOM 3906 C CA . ALA A 1 483 ? -32.327 5.552 64.019 1.00 86.06 483 ALA A CA 1
ATOM 3907 C C . ALA A 1 483 ? -30.916 5.342 63.444 1.00 86.06 483 ALA A C 1
ATOM 3909 O O . ALA A 1 483 ? -30.616 5.849 62.368 1.00 86.06 483 ALA A O 1
ATOM 3910 N N . GLN A 1 484 ? -30.088 4.508 64.085 1.00 88.75 484 GLN A N 1
ATOM 3911 C CA . GLN A 1 484 ? -28.761 4.153 63.566 1.00 88.75 484 GLN A CA 1
ATOM 3912 C C . GLN A 1 484 ? -28.831 3.426 62.220 1.00 88.75 484 GLN A C 1
ATOM 3914 O O . GLN A 1 484 ? -28.036 3.710 61.327 1.00 88.75 484 GLN A O 1
ATOM 3919 N N . LYS A 1 485 ? -29.786 2.503 62.044 1.00 87.31 485 LYS A N 1
ATOM 3920 C CA . LYS A 1 485 ? -30.018 1.850 60.751 1.00 87.31 485 LYS A CA 1
ATOM 3921 C C . LYS A 1 485 ? -30.398 2.867 59.687 1.00 87.31 485 LYS A C 1
ATOM 3923 O O . LYS A 1 485 ? -29.798 2.813 58.625 1.00 87.31 485 LYS A O 1
ATOM 3928 N N . ARG A 1 486 ? -31.322 3.791 59.986 1.00 89.94 486 ARG A N 1
ATOM 3929 C CA . ARG A 1 486 ? -31.741 4.870 59.076 1.00 89.94 486 ARG A CA 1
ATOM 3930 C C . ARG A 1 486 ? -30.561 5.743 58.649 1.00 89.94 486 ARG A C 1
ATOM 3932 O O . ARG A 1 486 ? -30.383 5.947 57.448 1.00 89.94 486 ARG A O 1
ATOM 3939 N N . ASP A 1 487 ? -29.722 6.160 59.595 1.00 90.69 487 ASP A N 1
ATOM 3940 C CA . ASP A 1 487 ? -28.507 6.937 59.318 1.00 90.69 487 ASP A CA 1
ATOM 3941 C C . ASP A 1 487 ? -27.506 6.154 58.456 1.00 90.69 487 ASP A C 1
ATOM 3943 O O . ASP A 1 487 ? -26.971 6.688 57.483 1.00 90.69 487 ASP A O 1
ATOM 3947 N N . LEU A 1 488 ? -27.283 4.869 58.755 1.00 91.00 488 LEU A N 1
ATOM 3948 C CA . LEU A 1 488 ? -26.418 4.006 57.949 1.00 91.00 488 LEU A CA 1
ATOM 3949 C C . LEU A 1 488 ? -26.979 3.784 56.539 1.00 91.00 488 LEU A C 1
ATOM 3951 O O . LEU A 1 488 ? -26.208 3.839 55.585 1.00 91.00 488 LEU A O 1
ATOM 3955 N N . THR A 1 489 ? -28.291 3.584 56.370 1.00 91.75 489 THR A N 1
ATOM 3956 C CA . THR A 1 489 ? -28.916 3.490 55.037 1.00 91.75 489 THR A CA 1
ATOM 3957 C C . THR A 1 489 ? -28.778 4.787 54.255 1.00 91.75 489 THR A C 1
ATOM 3959 O O . THR A 1 489 ? -28.358 4.734 53.104 1.00 91.75 489 THR A O 1
ATOM 3962 N N . SER A 1 490 ? -29.020 5.942 54.884 1.00 93.75 490 SER A N 1
ATOM 3963 C CA . SER A 1 490 ? -28.802 7.252 54.257 1.00 93.75 490 SER A CA 1
ATOM 3964 C C . SER A 1 490 ? -27.346 7.404 53.801 1.00 93.75 490 SER A C 1
ATOM 3966 O O . SER A 1 490 ? -27.064 7.767 52.659 1.00 93.75 490 SER A O 1
ATOM 3968 N N . ARG A 1 491 ? -26.388 7.001 54.647 1.00 94.44 491 ARG A N 1
ATOM 3969 C CA . ARG A 1 491 ? -24.965 7.042 54.302 1.00 94.44 491 ARG A CA 1
ATOM 3970 C C . ARG A 1 491 ? -24.594 6.084 53.168 1.00 94.44 491 ARG A C 1
ATOM 3972 O O . ARG A 1 491 ? -23.750 6.420 52.338 1.00 94.44 491 ARG A O 1
ATOM 3979 N N . VAL A 1 492 ? -25.198 4.898 53.119 1.00 92.75 492 VAL A N 1
ATOM 3980 C CA . VAL A 1 492 ? -25.020 3.941 52.017 1.00 92.75 492 VAL A CA 1
ATOM 3981 C C . VAL A 1 492 ? -25.584 4.512 50.717 1.00 92.75 492 VAL A C 1
ATOM 3983 O O . VAL A 1 492 ? -24.920 4.424 49.687 1.00 92.75 492 VAL A O 1
ATOM 3986 N N . GLU A 1 493 ? -26.754 5.147 50.752 1.00 94.06 493 GLU A N 1
ATOM 3987 C CA . GLU A 1 493 ? -27.357 5.815 49.594 1.00 94.06 493 GLU A CA 1
ATOM 3988 C C . GLU A 1 493 ? -26.481 6.961 49.072 1.00 94.06 493 GLU A C 1
ATOM 3990 O O . GLU A 1 493 ? -26.217 7.028 47.869 1.00 94.06 493 GLU A O 1
ATOM 3995 N N . GLU A 1 494 ? -25.935 7.800 49.958 1.00 94.00 494 GLU A N 1
ATOM 3996 C CA . GLU A 1 494 ? -24.954 8.829 49.591 1.00 94.00 494 GLU A CA 1
ATOM 3997 C C . GLU A 1 494 ? -23.710 8.226 48.923 1.00 94.00 494 GLU A C 1
ATOM 3999 O O . GLU A 1 494 ? -23.267 8.703 47.874 1.00 94.00 494 GLU A O 1
ATOM 4004 N N . LEU A 1 495 ? -23.146 7.159 49.499 1.00 93.81 495 LEU A N 1
ATOM 4005 C CA . LEU A 1 495 ? -21.977 6.483 48.934 1.00 93.81 495 LEU A CA 1
ATOM 4006 C C . LEU A 1 495 ? -22.289 5.844 47.576 1.00 93.81 495 LEU A C 1
ATOM 4008 O O . LEU A 1 495 ? -21.467 5.938 46.666 1.00 93.81 495 LEU A O 1
ATOM 4012 N N . MET A 1 496 ? -23.473 5.258 47.388 1.00 94.38 496 MET A N 1
ATOM 4013 C CA . MET A 1 496 ? -23.907 4.739 46.086 1.00 94.38 496 MET A CA 1
ATOM 4014 C C . MET A 1 496 ? -24.043 5.855 45.046 1.00 94.38 496 MET A C 1
ATOM 4016 O O . MET A 1 496 ? -23.595 5.699 43.907 1.00 94.38 496 MET A O 1
ATOM 4020 N N . LEU A 1 497 ? -24.613 7.004 45.418 1.00 94.62 497 LEU A N 1
ATOM 4021 C CA . LEU A 1 497 ? -24.696 8.165 44.530 1.00 94.62 497 LEU A CA 1
ATOM 4022 C C . LEU A 1 497 ? -23.301 8.669 44.137 1.00 94.62 497 LEU A C 1
ATOM 4024 O O . LEU A 1 497 ? -23.054 8.932 42.960 1.00 94.62 497 LEU A O 1
ATOM 4028 N N . LEU A 1 498 ? -22.359 8.720 45.081 1.00 93.06 498 LEU A N 1
ATOM 4029 C CA . LEU A 1 498 ? -20.968 9.075 44.794 1.00 93.06 498 LEU A CA 1
ATOM 4030 C C . LEU A 1 498 ? -20.279 8.047 43.886 1.00 93.06 498 LEU A C 1
ATOM 4032 O O . LEU A 1 498 ? -19.609 8.436 42.929 1.00 93.06 498 LEU A O 1
ATOM 4036 N N . CYS A 1 499 ? -20.470 6.747 44.123 1.00 92.75 499 CYS A N 1
ATOM 4037 C CA . CYS A 1 499 ? -19.934 5.688 43.266 1.00 92.75 499 CYS A CA 1
ATOM 4038 C C . CYS A 1 499 ? -20.471 5.803 41.834 1.00 92.75 499 CYS A C 1
ATOM 4040 O O . CYS A 1 499 ? -19.688 5.830 40.885 1.00 92.75 499 CYS A O 1
ATOM 4042 N N . THR A 1 500 ? -21.784 5.967 41.663 1.00 95.44 500 THR A N 1
ATOM 4043 C CA . THR A 1 500 ? -22.394 6.119 40.331 1.00 95.44 500 THR A CA 1
ATOM 4044 C C . THR A 1 500 ? -21.960 7.412 39.628 1.00 95.44 500 THR A C 1
ATOM 4046 O O . THR A 1 500 ? -21.764 7.414 38.409 1.00 95.44 500 THR A O 1
ATOM 4049 N N . ALA A 1 501 ? -21.760 8.512 40.362 1.00 95.00 501 ALA A N 1
ATOM 4050 C CA . ALA A 1 501 ? -21.211 9.754 39.817 1.00 95.00 501 ALA A CA 1
ATOM 4051 C C . ALA A 1 501 ? -19.753 9.579 39.355 1.00 95.00 501 ALA A C 1
ATOM 4053 O O . ALA A 1 501 ? -19.410 9.956 38.231 1.00 95.00 501 ALA A O 1
ATOM 4054 N N . ASN A 1 502 ? -18.918 8.933 40.172 1.00 93.06 502 ASN A N 1
ATOM 4055 C CA . ASN A 1 502 ? -17.523 8.640 39.844 1.00 93.06 502 ASN A CA 1
ATOM 4056 C C . ASN A 1 502 ? -17.398 7.686 38.649 1.00 93.06 502 ASN A C 1
ATOM 4058 O O . ASN A 1 502 ? -16.553 7.898 37.781 1.00 93.06 502 ASN A O 1
ATOM 4062 N N . GLU A 1 503 ? -18.258 6.672 38.543 1.00 93.81 503 GLU A N 1
ATOM 4063 C CA . GLU A 1 503 ? -18.314 5.788 37.375 1.00 93.81 503 GLU A CA 1
ATOM 4064 C C . GLU A 1 503 ? -18.674 6.546 36.093 1.00 93.81 503 GLU A C 1
ATOM 4066 O O . GLU A 1 503 ? -18.077 6.305 35.039 1.00 93.81 503 GLU A O 1
ATOM 4071 N N . LYS A 1 504 ? -19.627 7.485 36.164 1.00 95.12 504 LYS A N 1
ATOM 4072 C CA . LYS A 1 504 ? -19.979 8.350 35.029 1.00 95.12 504 LYS A CA 1
ATOM 4073 C C . LYS A 1 504 ? -18.805 9.238 34.623 1.00 95.12 504 LYS A C 1
ATOM 4075 O O . LYS A 1 504 ? -18.512 9.329 33.430 1.00 95.12 504 LYS A O 1
ATOM 4080 N N . GLU A 1 505 ? -18.102 9.851 35.574 1.00 93.12 505 GLU A N 1
ATOM 4081 C CA . GLU A 1 505 ? -16.907 10.649 35.272 1.00 93.12 505 GLU A CA 1
ATOM 4082 C C . GLU A 1 505 ? -15.765 9.798 34.702 1.00 93.12 505 GLU A C 1
ATOM 4084 O O . GLU A 1 505 ? -15.158 10.177 33.699 1.00 93.12 505 GLU A O 1
ATOM 4089 N N . LEU A 1 506 ? -15.532 8.594 35.231 1.00 94.38 506 LEU A N 1
ATOM 4090 C CA . LEU A 1 506 ? -14.569 7.645 34.666 1.00 94.38 506 LEU A CA 1
ATOM 4091 C C . LEU A 1 506 ? -14.915 7.267 33.223 1.00 94.38 506 LEU A C 1
ATOM 4093 O O . LEU A 1 506 ? -14.024 7.239 32.371 1.00 94.38 506 LEU A O 1
ATOM 4097 N N . LYS A 1 507 ? -16.195 7.019 32.916 1.00 96.56 507 LYS A N 1
ATOM 4098 C CA . LYS A 1 507 ? -16.656 6.768 31.540 1.00 96.56 507 LYS A CA 1
ATOM 4099 C C . LYS A 1 507 ? -16.386 7.975 30.635 1.00 96.56 507 LYS A C 1
ATOM 4101 O O . LYS A 1 507 ? -15.807 7.797 29.565 1.00 96.56 507 LYS A O 1
ATOM 4106 N N . LYS A 1 508 ? -16.694 9.201 31.078 1.00 96.69 508 LYS A N 1
ATOM 4107 C CA . LYS A 1 508 ? -16.385 10.433 30.324 1.00 96.69 508 LYS A CA 1
ATOM 4108 C C . LYS A 1 508 ? -14.885 10.615 30.086 1.00 96.69 508 LYS A C 1
ATOM 4110 O O . LYS A 1 508 ? -14.486 11.046 29.008 1.00 96.69 508 LYS A O 1
ATOM 4115 N N . ILE A 1 509 ? -14.041 10.323 31.076 1.00 93.50 509 ILE A N 1
ATOM 4116 C CA . ILE A 1 509 ? -12.579 10.420 30.940 1.00 93.50 509 ILE A CA 1
ATOM 4117 C C . ILE A 1 509 ? -12.057 9.359 29.962 1.00 93.50 509 ILE A C 1
ATOM 4119 O O . ILE A 1 509 ? -11.193 9.666 29.141 1.00 93.50 509 ILE A O 1
ATOM 4123 N N . ARG A 1 510 ? -12.592 8.130 30.000 1.00 95.00 510 ARG A N 1
ATOM 4124 C CA . ARG A 1 510 ? -12.239 7.068 29.041 1.00 95.00 510 ARG A CA 1
ATOM 4125 C C . ARG A 1 510 ? -12.587 7.457 27.606 1.00 95.00 510 ARG A C 1
ATOM 4127 O O . ARG A 1 510 ? -11.725 7.306 26.746 1.00 95.00 510 ARG A O 1
ATOM 4134 N N . LEU A 1 511 ? -13.781 8.005 27.373 1.00 96.38 511 LEU A N 1
ATOM 4135 C CA . LEU A 1 511 ? -14.188 8.509 26.056 1.00 96.38 511 LEU A CA 1
ATOM 4136 C C . LEU A 1 511 ? -13.259 9.635 25.588 1.00 96.38 511 LEU A C 1
ATOM 4138 O O . LEU A 1 511 ? -12.625 9.507 24.549 1.00 96.38 511 LEU A O 1
ATOM 4142 N N . ARG A 1 512 ? -13.017 10.650 26.431 1.00 95.25 512 ARG A N 1
ATOM 4143 C CA . ARG A 1 512 ? -12.066 11.734 26.117 1.00 95.25 512 ARG A CA 1
ATOM 4144 C C . ARG A 1 512 ? -10.654 11.229 25.800 1.00 95.25 512 ARG A C 1
ATOM 4146 O O . ARG A 1 512 ? -9.952 11.824 24.987 1.00 95.25 512 ARG A O 1
ATOM 4153 N N . LYS A 1 513 ? -10.199 10.151 26.448 1.00 96.44 513 LYS A N 1
ATOM 4154 C CA . LYS A 1 513 ? -8.909 9.513 26.139 1.00 96.44 513 LYS A CA 1
ATOM 4155 C C . LYS A 1 513 ? -8.934 8.821 24.774 1.00 96.44 513 LYS A C 1
ATOM 4157 O O . LYS A 1 513 ? -7.934 8.890 24.063 1.00 96.44 513 LYS A O 1
ATOM 4162 N N . GLN A 1 514 ? -10.029 8.145 24.428 1.00 92.75 514 GLN A N 1
ATOM 4163 C CA . GLN A 1 514 ? -10.207 7.516 23.118 1.00 92.75 514 GLN A CA 1
ATOM 4164 C C . GLN A 1 514 ? -10.234 8.572 22.007 1.00 92.75 514 GLN A C 1
ATOM 4166 O O . GLN A 1 514 ? -9.464 8.442 21.059 1.00 92.75 514 GLN A O 1
ATOM 4171 N N . ASP A 1 515 ? -10.988 9.659 22.181 1.00 93.94 515 ASP A N 1
ATOM 4172 C CA . ASP A 1 515 ? -11.057 10.770 21.222 1.00 93.94 515 ASP A CA 1
ATOM 4173 C C . ASP A 1 515 ? -9.673 11.384 20.975 1.00 93.94 515 ASP A C 1
ATOM 4175 O O . ASP A 1 515 ? -9.213 11.467 19.838 1.00 93.94 515 ASP A O 1
ATOM 4179 N N . LYS A 1 516 ? -8.930 11.694 22.047 1.00 95.62 516 LYS A N 1
ATOM 4180 C CA . LYS A 1 516 ? -7.550 12.201 21.939 1.00 95.62 516 LYS A CA 1
ATOM 4181 C C . LYS A 1 516 ? -6.604 11.223 21.241 1.00 95.62 516 LYS A C 1
ATOM 4183 O O . LYS A 1 516 ? -5.675 11.644 20.557 1.00 95.62 516 LYS A O 1
ATOM 4188 N N . MET A 1 517 ? -6.796 9.917 21.426 1.00 92.75 517 MET A N 1
ATOM 4189 C CA . MET A 1 517 ? -5.989 8.902 20.747 1.00 92.75 517 MET A CA 1
ATOM 4190 C C . MET A 1 517 ? -6.296 8.864 19.246 1.00 92.75 517 MET A C 1
ATOM 4192 O O . MET A 1 517 ? -5.371 8.740 18.442 1.00 92.75 517 MET A O 1
ATOM 4196 N N . LEU A 1 518 ? -7.570 9.003 18.868 1.00 95.56 518 LEU A N 1
ATOM 4197 C CA . LEU A 1 518 ? -7.989 9.117 17.472 1.00 95.56 518 LEU A CA 1
ATOM 4198 C C . LEU A 1 518 ? -7.420 10.386 16.834 1.00 95.56 518 LEU A C 1
ATOM 4200 O O . LEU A 1 518 ? -6.770 10.285 15.796 1.00 95.56 518 LEU A O 1
ATOM 4204 N N . GLU A 1 519 ? -7.546 11.544 17.486 1.00 94.88 519 GLU A N 1
ATOM 4205 C CA . GLU A 1 519 ? -6.931 12.802 17.039 1.00 94.88 519 GLU A CA 1
ATOM 4206 C C . GLU A 1 519 ? -5.414 12.659 16.861 1.00 94.88 519 GLU A C 1
ATOM 4208 O O . GLU A 1 519 ? -4.866 13.030 15.823 1.00 94.88 519 GLU A O 1
ATOM 4213 N N . GLN A 1 520 ? -4.718 12.054 17.830 1.00 94.69 520 GLN A N 1
ATOM 4214 C CA . GLN A 1 520 ? -3.278 11.819 17.731 1.00 94.69 520 GLN A CA 1
ATOM 4215 C C . GLN A 1 520 ? -2.926 10.905 16.549 1.00 94.69 520 GLN A C 1
ATOM 4217 O O . GLN A 1 520 ? -1.910 11.120 15.885 1.00 94.69 520 GLN A O 1
ATOM 4222 N N . ASN A 1 521 ? -3.731 9.877 16.280 1.00 95.06 521 ASN A N 1
ATOM 4223 C CA . ASN A 1 521 ? -3.515 8.982 15.147 1.00 95.06 521 ASN A CA 1
ATOM 4224 C C . ASN A 1 521 ? -3.774 9.688 13.810 1.00 95.06 521 ASN A C 1
ATOM 4226 O O . ASN A 1 521 ? -2.964 9.534 12.898 1.00 95.06 521 ASN A O 1
ATOM 4230 N N . ILE A 1 522 ? -4.820 10.513 13.717 1.00 94.81 522 ILE A N 1
ATOM 4231 C CA . ILE A 1 522 ? -5.103 11.355 12.545 1.00 94.81 522 ILE A CA 1
ATOM 4232 C C . ILE A 1 522 ? -3.926 12.303 12.287 1.00 94.81 522 ILE A C 1
ATOM 4234 O O . ILE A 1 522 ? -3.382 12.326 11.183 1.00 94.81 522 ILE A O 1
ATOM 4238 N N . LEU A 1 523 ? -3.447 13.004 13.319 1.00 95.94 523 LEU A N 1
ATOM 4239 C CA . LEU A 1 523 ? -2.285 13.890 13.212 1.00 95.94 523 LEU A CA 1
ATOM 4240 C C . LEU A 1 523 ? -1.017 13.132 12.797 1.00 95.94 523 LEU A C 1
ATOM 4242 O O . LEU A 1 523 ? -0.255 13.615 11.964 1.00 95.94 523 LEU A O 1
ATOM 4246 N N . LYS A 1 524 ? -0.781 11.923 13.323 1.00 96.38 524 LYS A N 1
ATOM 4247 C CA . LYS A 1 524 ? 0.352 11.080 12.901 1.00 96.38 524 LYS A CA 1
ATOM 4248 C C . LYS A 1 524 ? 0.267 10.692 11.425 1.00 96.38 524 LYS A C 1
ATOM 4250 O O . LYS A 1 524 ? 1.305 10.650 10.765 1.00 96.38 524 LYS A O 1
ATOM 4255 N N . VAL A 1 525 ? -0.926 10.381 10.919 1.00 95.94 525 VAL A N 1
ATOM 4256 C CA . VAL A 1 525 ? -1.138 10.072 9.497 1.00 95.94 525 VAL A CA 1
ATOM 4257 C C . VAL A 1 525 ? -0.873 11.309 8.644 1.00 95.94 525 VAL A C 1
ATOM 4259 O O . VAL A 1 525 ? -0.134 11.213 7.667 1.00 95.94 525 VAL A O 1
ATOM 4262 N N . GLU A 1 526 ? -1.368 12.476 9.052 1.00 91.88 526 GLU A N 1
ATOM 4263 C CA . GLU A 1 526 ? -1.156 13.722 8.312 1.00 91.88 526 GLU A CA 1
ATOM 4264 C C . GLU A 1 526 ? 0.323 14.136 8.286 1.00 91.88 526 GLU A C 1
ATOM 4266 O O . GLU A 1 526 ? 0.860 14.492 7.238 1.00 91.88 526 GLU A O 1
ATOM 4271 N N . VAL A 1 527 ? 1.037 13.979 9.405 1.00 95.88 527 VAL A N 1
ATOM 4272 C CA . VAL A 1 527 ? 2.491 14.197 9.467 1.00 95.88 527 VAL A CA 1
ATOM 4273 C C . VAL A 1 527 ? 3.244 13.248 8.533 1.00 95.88 527 VAL A C 1
ATOM 4275 O O . VAL A 1 527 ? 4.202 13.670 7.886 1.00 95.88 527 VAL A O 1
ATOM 4278 N N . LYS A 1 528 ? 2.839 11.974 8.440 1.00 96.50 528 LYS A N 1
ATOM 4279 C CA . LYS A 1 528 ? 3.436 11.027 7.484 1.00 96.50 528 LYS A CA 1
ATOM 4280 C C . LYS A 1 528 ? 3.160 11.452 6.045 1.00 96.50 528 LYS A C 1
ATOM 4282 O O . LYS A 1 528 ? 4.101 11.563 5.273 1.00 96.50 528 LYS A O 1
ATOM 4287 N N . ARG A 1 529 ? 1.912 11.797 5.716 1.00 97.38 529 ARG A N 1
ATOM 4288 C CA . ARG A 1 529 ? 1.517 12.272 4.382 1.00 97.38 529 ARG A CA 1
ATOM 4289 C C . ARG A 1 529 ? 2.330 13.494 3.947 1.00 97.38 529 ARG A C 1
ATOM 4291 O O . ARG A 1 529 ? 2.849 13.525 2.835 1.00 97.38 529 ARG A O 1
ATOM 4298 N N . MET A 1 530 ? 2.477 14.479 4.834 1.00 94.50 530 MET A N 1
ATOM 4299 C CA . MET A 1 530 ? 3.271 15.684 4.575 1.00 94.50 530 MET A CA 1
ATOM 4300 C C . MET A 1 530 ? 4.761 15.375 4.422 1.00 94.50 530 MET A C 1
ATOM 4302 O O . MET A 1 530 ? 5.420 15.942 3.553 1.00 94.50 530 MET A O 1
ATOM 4306 N N . ARG A 1 531 ? 5.295 14.452 5.226 1.00 96.31 531 ARG A N 1
ATOM 4307 C CA . ARG A 1 531 ? 6.684 13.994 5.116 1.00 96.31 531 ARG A CA 1
ATOM 4308 C C . ARG A 1 531 ? 6.948 13.291 3.788 1.00 96.31 531 ARG A C 1
ATOM 4310 O O . ARG A 1 531 ? 7.935 13.604 3.132 1.00 96.31 531 ARG A O 1
ATOM 4317 N N . ASP A 1 532 ? 6.068 12.384 3.385 1.00 96.31 532 ASP A N 1
ATOM 4318 C CA . ASP A 1 532 ? 6.205 11.643 2.132 1.00 96.31 532 ASP A CA 1
ATOM 4319 C C . ASP A 1 532 ? 6.102 12.592 0.933 1.00 96.31 532 ASP A C 1
ATOM 4321 O O . ASP A 1 532 ? 6.886 12.493 -0.010 1.00 96.31 532 ASP A O 1
ATOM 4325 N N . LEU A 1 533 ? 5.194 13.575 0.987 1.00 97.25 533 LEU A N 1
ATOM 4326 C CA . LEU A 1 533 ? 5.114 14.630 -0.022 1.00 97.25 533 LEU A CA 1
ATOM 4327 C C . LEU A 1 533 ? 6.418 15.438 -0.095 1.00 97.25 533 LEU A C 1
ATOM 4329 O O . LEU A 1 533 ? 6.942 15.646 -1.188 1.00 97.25 533 LEU A O 1
ATOM 4333 N N . LEU A 1 534 ? 6.970 15.849 1.050 1.00 95.38 534 LEU A N 1
ATOM 4334 C CA . LEU A 1 534 ? 8.244 16.567 1.104 1.00 95.38 534 LEU A CA 1
ATOM 4335 C C . LEU A 1 534 ? 9.386 15.743 0.502 1.00 95.38 534 LEU A C 1
ATOM 4337 O O . LEU A 1 534 ? 10.102 16.256 -0.359 1.00 95.38 534 LEU A O 1
ATOM 4341 N N . TYR A 1 535 ? 9.524 14.469 0.872 1.00 95.06 535 TYR A N 1
ATOM 4342 C CA . TYR A 1 535 ? 10.556 13.603 0.300 1.00 95.06 535 TYR A CA 1
ATOM 4343 C C . TYR A 1 535 ? 10.390 13.421 -1.207 1.00 95.06 535 TYR A C 1
ATOM 4345 O O . TYR A 1 535 ? 11.350 13.634 -1.940 1.00 95.06 535 TYR A O 1
ATOM 4353 N N . ASN A 1 536 ? 9.172 13.171 -1.691 1.00 95.56 536 ASN A N 1
ATOM 4354 C CA . ASN A 1 536 ? 8.911 13.068 -3.128 1.00 95.56 536 ASN A CA 1
ATOM 4355 C C . ASN A 1 536 ? 9.276 14.362 -3.874 1.00 95.56 536 ASN A C 1
ATOM 4357 O O . ASN A 1 536 ? 9.885 14.318 -4.945 1.00 95.56 536 ASN A O 1
ATOM 4361 N N . THR A 1 537 ? 8.938 15.530 -3.313 1.00 95.94 537 THR A N 1
ATOM 4362 C CA . THR A 1 537 ? 9.314 16.816 -3.922 1.00 95.94 537 THR A CA 1
ATOM 4363 C C . THR A 1 537 ? 10.825 17.032 -3.909 1.00 95.94 537 THR A C 1
ATOM 4365 O O . THR A 1 537 ? 11.378 17.457 -4.923 1.00 95.94 537 THR A O 1
ATOM 4368 N N . THR A 1 538 ? 11.508 16.662 -2.826 1.00 94.31 538 THR A N 1
ATOM 4369 C CA . THR A 1 538 ? 12.968 16.779 -2.703 1.00 94.31 538 THR A CA 1
ATOM 4370 C C . THR A 1 538 ? 13.681 15.856 -3.687 1.00 94.31 538 THR A C 1
ATOM 4372 O O . THR A 1 538 ? 14.581 16.306 -4.392 1.00 94.31 538 THR A O 1
ATOM 4375 N N . ASP A 1 539 ? 13.232 14.609 -3.830 1.00 94.75 539 ASP A N 1
ATOM 4376 C CA . ASP A 1 539 ? 13.777 13.664 -4.807 1.00 94.75 539 ASP A CA 1
ATOM 4377 C C . ASP A 1 539 ? 13.562 14.154 -6.242 1.00 94.75 539 ASP A C 1
ATOM 4379 O O . ASP A 1 539 ? 14.475 14.095 -7.073 1.00 94.75 539 ASP A O 1
ATOM 4383 N N . SER A 1 540 ? 12.379 14.708 -6.535 1.00 94.50 540 SER A N 1
ATOM 4384 C CA . SER A 1 540 ? 12.101 15.299 -7.845 1.00 94.50 540 SER A CA 1
ATOM 4385 C C . SER A 1 540 ? 13.014 16.498 -8.132 1.00 94.50 540 SER A C 1
ATOM 4387 O O . SER A 1 540 ? 13.616 16.551 -9.207 1.00 94.50 540 SER A O 1
ATOM 4389 N N . MET A 1 541 ? 13.215 17.402 -7.165 1.00 95.19 541 MET A N 1
ATOM 4390 C CA . MET A 1 541 ? 14.134 18.537 -7.287 1.00 95.19 541 MET A CA 1
ATOM 4391 C C . MET A 1 541 ? 15.573 18.071 -7.500 1.00 95.19 541 MET A C 1
ATOM 4393 O O . MET A 1 541 ? 16.227 18.533 -8.431 1.00 95.19 541 MET A O 1
ATOM 4397 N N . LEU A 1 542 ? 16.040 17.103 -6.712 1.00 93.94 542 LEU A N 1
ATOM 4398 C CA . LEU A 1 542 ? 17.387 16.552 -6.829 1.00 93.94 542 LEU A CA 1
ATOM 4399 C C . LEU A 1 542 ? 17.604 15.877 -8.192 1.00 93.94 542 LEU A C 1
ATOM 4401 O O . LEU A 1 542 ? 18.668 16.009 -8.796 1.00 93.94 542 LEU A O 1
ATOM 4405 N N . SER A 1 543 ? 16.590 15.181 -8.714 1.00 94.12 543 SER A N 1
ATOM 4406 C CA . SER A 1 543 ? 16.643 14.582 -10.052 1.00 94.12 543 SER A CA 1
ATOM 4407 C C . SER A 1 543 ? 16.714 15.637 -11.164 1.00 94.12 543 SER A C 1
ATOM 4409 O O . SER A 1 543 ? 17.496 15.492 -12.108 1.00 94.12 543 SER A O 1
ATOM 4411 N N . LEU A 1 544 ? 15.954 16.730 -11.034 1.00 95.31 544 LEU A N 1
ATOM 4412 C CA . LEU A 1 544 ? 15.979 17.852 -11.971 1.00 95.31 544 LEU A CA 1
ATOM 4413 C C . LEU A 1 544 ? 17.316 18.592 -11.917 1.00 95.31 544 LEU A C 1
ATOM 4415 O O . LEU A 1 544 ? 17.853 18.959 -12.961 1.00 95.31 544 LEU A O 1
ATOM 4419 N N . GLU A 1 545 ? 17.882 18.770 -10.727 1.00 95.19 545 GLU A N 1
ATOM 4420 C CA . GLU A 1 545 ? 19.171 19.425 -10.535 1.00 95.19 545 GLU A CA 1
ATOM 4421 C C . GLU A 1 545 ? 20.323 18.599 -11.117 1.00 95.19 545 GLU A C 1
ATOM 4423 O O . GLU A 1 545 ? 21.152 19.138 -11.852 1.00 95.19 545 GLU A O 1
ATOM 4428 N N . LYS A 1 546 ? 20.313 17.272 -10.923 1.00 95.12 546 LYS A N 1
ATOM 4429 C CA . LYS A 1 546 ? 21.240 16.357 -11.610 1.00 95.12 546 LYS A CA 1
ATOM 4430 C C . LYS A 1 546 ? 21.143 16.494 -13.130 1.00 95.12 546 LYS A C 1
ATOM 4432 O O . LYS A 1 546 ? 22.156 16.725 -13.788 1.00 95.12 546 LYS A O 1
ATOM 4437 N N . ARG A 1 547 ? 19.925 16.450 -13.685 1.00 94.94 547 ARG A N 1
ATOM 4438 C CA . ARG A 1 547 ? 19.707 16.581 -15.135 1.00 94.94 547 ARG A CA 1
ATOM 4439 C C . ARG A 1 547 ? 20.143 17.949 -15.667 1.00 94.94 547 ARG A C 1
ATOM 4441 O O . ARG A 1 547 ? 20.702 18.034 -16.757 1.00 94.94 547 ARG A O 1
ATOM 4448 N N . LYS A 1 548 ? 19.921 19.026 -14.909 1.00 96.44 548 LYS A N 1
ATOM 4449 C CA . LYS A 1 548 ? 20.401 20.375 -15.246 1.00 96.44 548 LYS A CA 1
ATOM 4450 C C . LYS A 1 548 ? 21.928 20.412 -15.324 1.00 96.44 548 LYS A C 1
ATOM 4452 O O . LYS A 1 548 ? 22.458 20.949 -16.294 1.00 96.44 548 LYS A O 1
ATOM 4457 N N . LEU A 1 549 ? 22.627 19.833 -14.346 1.00 94.88 549 LEU A N 1
ATOM 4458 C CA . LEU A 1 549 ? 24.093 19.784 -14.326 1.00 94.88 549 LEU A CA 1
ATOM 4459 C C . LEU A 1 549 ? 24.662 18.934 -15.471 1.00 94.88 549 LEU A C 1
ATOM 4461 O O . LEU A 1 549 ? 25.651 19.322 -16.091 1.00 94.88 549 LEU A O 1
ATOM 4465 N N . GLU A 1 550 ? 24.030 17.805 -15.794 1.00 92.81 550 GLU A N 1
ATOM 4466 C CA . GLU A 1 550 ? 24.386 16.980 -16.956 1.00 92.81 550 GLU A CA 1
ATOM 4467 C C . GLU A 1 550 ? 24.235 17.756 -18.269 1.00 92.81 550 GLU A C 1
ATOM 4469 O O . GLU A 1 550 ? 25.154 17.771 -19.087 1.00 92.81 550 GLU A O 1
ATOM 4474 N N . LEU A 1 551 ? 23.114 18.463 -18.450 1.00 95.12 551 LEU A N 1
ATOM 4475 C CA . LEU A 1 551 ? 22.890 19.297 -19.630 1.00 95.12 551 LEU A CA 1
ATOM 4476 C C . LEU A 1 551 ? 23.889 20.454 -19.715 1.00 95.12 551 LEU A C 1
ATOM 4478 O O . LEU A 1 551 ? 24.399 20.732 -20.796 1.00 95.12 551 LEU A O 1
ATOM 4482 N N . GLN A 1 552 ? 24.210 21.112 -18.598 1.00 96.00 552 GLN A N 1
ATOM 4483 C CA . GLN A 1 552 ? 25.224 22.170 -18.572 1.00 96.00 552 GLN A CA 1
ATOM 4484 C C . GLN A 1 552 ? 26.609 21.647 -18.962 1.00 96.00 552 GLN A C 1
ATOM 4486 O O . GLN A 1 552 ? 27.311 22.306 -19.728 1.00 96.00 552 GLN A O 1
ATOM 4491 N N . ARG A 1 553 ? 26.986 20.454 -18.487 1.00 95.00 553 ARG A N 1
ATOM 4492 C CA . ARG A 1 553 ? 28.235 19.790 -18.880 1.00 95.00 553 ARG A CA 1
ATOM 4493 C C . ARG A 1 553 ? 28.256 19.490 -20.377 1.00 95.00 553 ARG A C 1
ATOM 4495 O O . ARG A 1 553 ? 29.191 19.904 -21.051 1.00 95.00 553 ARG A O 1
ATOM 4502 N N . ALA A 1 554 ? 27.199 18.869 -20.899 1.00 93.88 554 ALA A N 1
ATOM 4503 C CA . ALA A 1 554 ? 27.093 18.540 -22.319 1.00 93.88 554 ALA A CA 1
ATOM 4504 C C . ALA A 1 554 ? 27.118 19.796 -23.210 1.00 93.88 554 ALA A C 1
ATOM 4506 O O . ALA A 1 554 ? 27.754 19.801 -24.260 1.00 93.88 554 ALA A O 1
ATOM 4507 N N . ILE A 1 555 ? 26.461 20.885 -22.792 1.00 93.56 555 ILE A N 1
ATOM 4508 C CA . ILE A 1 555 ? 26.519 22.171 -23.504 1.00 93.56 555 ILE A CA 1
ATOM 4509 C C . ILE A 1 555 ? 27.949 22.713 -23.518 1.00 93.56 555 ILE A C 1
ATOM 4511 O O . ILE A 1 555 ? 28.402 23.161 -24.569 1.00 93.56 555 ILE A O 1
ATOM 4515 N N . LYS A 1 556 ? 28.662 22.661 -22.388 1.00 95.69 556 LYS A N 1
ATOM 4516 C CA . LYS A 1 556 ? 30.048 23.130 -22.301 1.00 95.69 556 LYS A CA 1
ATOM 4517 C C . LYS A 1 556 ? 30.979 22.310 -23.199 1.00 95.69 556 LYS A C 1
ATOM 4519 O O . LYS A 1 556 ? 31.710 22.893 -23.987 1.00 95.69 556 LYS A O 1
ATOM 4524 N N . GLU A 1 557 ? 30.871 20.984 -23.172 1.00 94.38 557 GLU A N 1
ATOM 4525 C CA . GLU A 1 557 ? 31.635 20.092 -24.058 1.00 94.38 557 GLU A CA 1
ATOM 4526 C C . GLU A 1 557 ? 31.372 20.411 -25.538 1.00 94.38 557 GLU A C 1
ATOM 4528 O O . GLU A 1 557 ? 32.306 20.566 -26.321 1.00 94.38 557 GLU A O 1
ATOM 4533 N N . ARG A 1 558 ? 30.105 20.619 -25.926 1.00 95.69 558 ARG A N 1
ATOM 4534 C CA . ARG A 1 558 ? 29.753 21.026 -27.297 1.00 95.69 558 ARG A CA 1
ATOM 4535 C C . ARG A 1 558 ? 30.271 22.414 -27.673 1.00 95.69 558 ARG A C 1
ATOM 4537 O O . ARG A 1 558 ? 30.610 22.643 -28.837 1.00 95.69 558 ARG A O 1
ATOM 4544 N N . GLN A 1 559 ? 30.307 23.352 -26.730 1.00 95.38 559 GLN A N 1
ATOM 4545 C CA . GLN A 1 559 ? 30.898 24.672 -26.948 1.00 95.38 559 GLN A CA 1
ATOM 4546 C C . GLN A 1 559 ? 32.404 24.556 -27.185 1.00 95.38 559 GLN A C 1
ATOM 4548 O O . GLN A 1 559 ? 32.890 25.120 -28.165 1.00 95.38 559 GLN A O 1
ATOM 4553 N N . ASP A 1 560 ? 33.104 23.776 -26.363 1.00 93.00 560 ASP A N 1
ATOM 4554 C CA . ASP A 1 560 ? 34.542 23.534 -26.490 1.00 93.00 560 ASP A CA 1
ATOM 4555 C C . ASP A 1 560 ? 34.866 22.844 -27.832 1.00 93.00 560 ASP A C 1
ATOM 4557 O O . ASP A 1 560 ? 35.727 23.315 -28.576 1.00 93.00 560 ASP A O 1
ATOM 4561 N N . GLU A 1 561 ? 34.096 21.821 -28.231 1.00 95.00 561 GLU A N 1
ATOM 4562 C CA . GLU A 1 561 ? 34.187 21.203 -29.567 1.00 95.00 561 GLU A CA 1
ATOM 4563 C C . GLU A 1 561 ? 34.012 22.239 -30.689 1.00 95.00 561 GLU A C 1
ATOM 4565 O O . GLU A 1 561 ? 34.788 22.286 -31.645 1.00 95.00 561 GLU A O 1
ATOM 4570 N N . THR A 1 562 ? 32.999 23.103 -30.576 1.00 95.00 562 THR A N 1
ATOM 4571 C CA . THR A 1 562 ? 32.714 24.140 -31.579 1.00 95.00 562 THR A CA 1
ATOM 4572 C C . THR A 1 562 ? 33.858 25.150 -31.691 1.00 95.00 562 THR A C 1
ATOM 4574 O O . THR A 1 562 ? 34.155 25.616 -32.795 1.00 95.00 562 THR A O 1
ATOM 4577 N N . VAL A 1 563 ? 34.508 25.495 -30.575 1.00 96.69 563 VAL A N 1
ATOM 4578 C CA . VAL A 1 563 ? 35.692 26.366 -30.566 1.00 96.69 563 VAL A CA 1
ATOM 4579 C C . VAL A 1 563 ? 36.842 25.702 -31.320 1.00 96.69 563 VAL A C 1
ATOM 4581 O O . VAL A 1 563 ? 37.387 26.327 -32.230 1.00 96.69 563 VAL A O 1
ATOM 4584 N N . VAL A 1 564 ? 37.131 24.426 -31.048 1.00 96.25 564 VAL A N 1
ATOM 4585 C CA . VAL A 1 564 ? 38.179 23.668 -31.754 1.00 96.25 564 VAL A CA 1
ATOM 4586 C C . VAL A 1 564 ? 37.896 23.591 -33.259 1.00 96.25 564 VAL A C 1
ATOM 4588 O O . VAL A 1 564 ? 38.772 23.895 -34.071 1.00 96.25 564 VAL A O 1
ATOM 4591 N N . TYR A 1 565 ? 36.661 23.273 -33.668 1.00 94.31 565 TYR A N 1
ATOM 4592 C CA . TYR A 1 565 ? 36.290 23.260 -35.091 1.00 94.31 565 TYR A CA 1
ATOM 4593 C C . TYR A 1 565 ? 36.444 24.635 -35.746 1.00 94.31 565 TYR A C 1
ATOM 4595 O O . TYR A 1 565 ? 36.903 24.738 -36.885 1.00 94.31 565 TYR A O 1
ATOM 4603 N N . ARG A 1 566 ? 36.087 25.709 -35.034 1.00 96.69 566 ARG A N 1
ATOM 4604 C CA . ARG A 1 566 ? 36.251 27.080 -35.526 1.00 96.69 566 ARG A CA 1
ATOM 4605 C C . ARG A 1 566 ? 37.725 27.430 -35.718 1.00 96.69 566 ARG A C 1
ATOM 4607 O O . ARG A 1 566 ? 38.061 28.078 -36.706 1.00 96.69 566 ARG A O 1
ATOM 4614 N N . GLU A 1 567 ? 38.597 27.027 -34.801 1.00 96.06 567 GLU A N 1
ATOM 4615 C CA . GLU A 1 567 ? 40.043 27.241 -34.911 1.00 96.06 567 GLU A CA 1
ATOM 4616 C C . GLU A 1 567 ? 40.649 26.455 -36.075 1.00 96.06 567 GLU A C 1
ATOM 4618 O O . GLU A 1 567 ? 41.383 27.032 -36.878 1.00 96.06 567 GLU A O 1
ATOM 4623 N N . MET A 1 568 ? 40.264 25.189 -36.239 1.00 95.88 568 MET A N 1
ATOM 4624 C CA . MET A 1 568 ? 40.672 24.367 -37.379 1.00 95.88 568 MET A CA 1
ATOM 4625 C C . MET A 1 568 ? 40.249 25.003 -38.713 1.00 95.88 568 MET A C 1
ATOM 4627 O O . MET A 1 568 ? 41.062 25.127 -39.630 1.00 95.88 568 MET A O 1
ATOM 4631 N N . LEU A 1 569 ? 39.000 25.468 -38.825 1.00 94.88 569 LEU A N 1
ATOM 4632 C CA . LEU A 1 569 ? 38.512 26.149 -40.029 1.00 94.88 569 LEU A CA 1
ATOM 4633 C C . LEU A 1 569 ? 39.254 27.466 -40.292 1.00 94.88 569 LEU A C 1
ATOM 4635 O O . LEU A 1 569 ? 39.582 27.762 -41.439 1.00 94.88 569 LEU A O 1
ATOM 4639 N N . LYS A 1 570 ? 39.575 28.241 -39.248 1.00 95.69 570 LYS A N 1
ATOM 4640 C CA . LYS A 1 570 ? 40.411 29.447 -39.380 1.00 95.69 570 LYS A CA 1
ATOM 4641 C C . LYS A 1 570 ? 41.809 29.115 -39.904 1.00 95.69 570 LYS A C 1
ATOM 4643 O O . LYS A 1 570 ? 42.330 29.857 -40.734 1.00 95.69 570 LYS A O 1
ATOM 4648 N N . GLN A 1 571 ? 42.415 28.022 -39.440 1.00 95.94 571 GLN A N 1
ATOM 4649 C CA . GLN A 1 571 ? 43.717 27.572 -39.934 1.00 95.94 571 GLN A CA 1
ATOM 4650 C C . GLN A 1 571 ? 43.643 27.151 -41.405 1.00 95.94 571 GLN A C 1
ATOM 4652 O O . GLN A 1 571 ? 44.467 27.603 -42.197 1.00 95.94 571 GLN A O 1
ATOM 4657 N N . GLN A 1 572 ? 42.628 26.373 -41.797 1.00 93.62 572 GLN A N 1
ATOM 4658 C CA . GLN A 1 572 ? 42.422 26.006 -43.203 1.00 93.62 572 GLN A CA 1
ATOM 4659 C C . GLN A 1 572 ? 42.208 27.231 -44.095 1.00 93.62 572 GLN A C 1
ATOM 4661 O O . GLN A 1 572 ? 42.814 27.327 -45.160 1.00 93.62 572 GLN A O 1
ATOM 4666 N N . PHE A 1 573 ? 41.406 28.198 -43.640 1.00 92.81 573 PHE A N 1
ATOM 4667 C CA . PHE A 1 573 ? 41.211 29.457 -44.354 1.00 92.81 573 PHE A CA 1
ATOM 4668 C C . PHE A 1 573 ? 42.535 30.208 -44.544 1.00 92.81 573 PHE A C 1
ATOM 4670 O O . PHE A 1 573 ? 42.831 30.655 -45.647 1.00 92.81 573 PHE A O 1
ATOM 4677 N N . LYS A 1 574 ? 43.370 30.294 -43.500 1.00 96.94 574 LYS A N 1
ATOM 4678 C CA . LYS A 1 574 ? 44.683 30.949 -43.581 1.00 96.94 574 LYS A CA 1
ATOM 4679 C C . LYS A 1 574 ? 45.615 30.263 -44.585 1.00 96.94 574 LYS A C 1
ATOM 4681 O O . LYS A 1 574 ? 46.287 30.961 -45.336 1.00 96.94 574 LYS A O 1
ATOM 4686 N N . ILE A 1 575 ? 45.645 28.930 -44.612 1.00 94.19 575 ILE A N 1
ATOM 4687 C CA . ILE A 1 575 ? 46.451 28.159 -45.574 1.00 94.19 575 ILE A CA 1
ATOM 4688 C C . ILE A 1 575 ? 45.959 28.417 -47.003 1.00 94.19 575 ILE A C 1
ATOM 4690 O O . ILE A 1 575 ? 46.752 28.760 -47.874 1.00 94.19 575 ILE A O 1
ATOM 4694 N N . SER A 1 576 ? 44.646 28.336 -47.231 1.00 93.69 576 SER A N 1
ATOM 4695 C CA . SER A 1 576 ? 44.058 28.590 -48.551 1.00 93.69 576 SER A CA 1
ATOM 4696 C C . SER A 1 576 ? 44.311 30.024 -49.033 1.00 93.69 576 SER A C 1
ATOM 4698 O O . SER A 1 576 ? 44.621 30.248 -50.201 1.00 93.69 576 SER A O 1
ATOM 4700 N N . GLU A 1 577 ? 44.254 31.003 -48.131 1.00 95.69 577 GLU A N 1
ATOM 4701 C CA . GLU A 1 577 ? 44.554 32.399 -48.443 1.00 95.69 577 GLU A CA 1
ATOM 4702 C C . GLU A 1 577 ? 46.038 32.604 -48.798 1.00 95.69 577 GLU A C 1
ATOM 4704 O O . GLU A 1 577 ? 46.353 33.351 -49.725 1.00 95.69 577 GLU A O 1
ATOM 4709 N N . GLN A 1 578 ? 46.956 31.898 -48.128 1.00 96.19 578 GLN A N 1
ATOM 4710 C CA . GLN A 1 578 ? 48.380 31.891 -48.485 1.00 96.19 578 GLN A CA 1
ATOM 4711 C C . GLN A 1 578 ? 48.620 31.269 -49.868 1.00 96.19 578 GLN A C 1
ATOM 4713 O O . GLN A 1 578 ? 49.391 31.815 -50.658 1.00 96.19 578 GLN A O 1
ATOM 4718 N N . GLU A 1 579 ? 47.940 30.170 -50.201 1.00 94.62 579 GLU A N 1
ATOM 4719 C CA . GLU A 1 579 ? 48.000 29.565 -51.538 1.00 94.62 579 GLU A CA 1
ATOM 4720 C C . GLU A 1 579 ? 47.461 30.515 -52.612 1.00 94.62 579 GLU A C 1
ATOM 4722 O O . GLU A 1 579 ? 48.097 30.702 -53.651 1.00 94.62 579 GLU A O 1
ATOM 4727 N N . ARG A 1 580 ? 46.331 31.182 -52.345 1.00 96.69 580 ARG A N 1
ATOM 4728 C CA . ARG A 1 580 ? 45.754 32.197 -53.236 1.00 96.69 580 ARG A CA 1
ATOM 4729 C C . ARG A 1 580 ? 46.734 33.345 -53.486 1.00 96.69 580 ARG A C 1
ATOM 4731 O O . ARG A 1 580 ? 46.902 33.768 -54.628 1.00 96.69 580 ARG A O 1
ATOM 4738 N N . GLN A 1 581 ? 47.391 33.844 -52.437 1.00 95.06 581 GLN A N 1
ATOM 4739 C CA . GLN A 1 581 ? 48.413 34.888 -52.551 1.00 95.06 581 GLN A CA 1
ATOM 4740 C C . GLN A 1 581 ? 49.616 34.411 -53.369 1.00 95.06 581 GLN A C 1
ATOM 4742 O O . GLN A 1 581 ? 50.047 35.120 -54.276 1.00 95.06 581 GLN A O 1
ATOM 4747 N N . ARG A 1 582 ? 50.111 33.193 -53.117 1.00 96.69 582 ARG A N 1
ATOM 4748 C CA . ARG A 1 582 ? 51.206 32.594 -53.890 1.00 96.69 582 ARG A CA 1
ATOM 4749 C C . ARG A 1 582 ? 50.862 32.502 -55.379 1.00 96.69 582 ARG A C 1
ATOM 4751 O O . ARG A 1 582 ? 51.642 32.962 -56.207 1.00 96.69 582 ARG A O 1
ATOM 4758 N N . LEU A 1 583 ? 49.689 31.966 -55.718 1.00 94.62 583 LEU A N 1
ATOM 4759 C CA . LEU A 1 583 ? 49.227 31.871 -57.107 1.00 94.62 583 LEU A CA 1
ATOM 4760 C C . LEU A 1 583 ? 49.065 33.252 -57.755 1.00 94.62 583 LEU A C 1
ATOM 4762 O O . LEU A 1 583 ? 49.370 33.416 -58.932 1.00 94.62 583 LEU A O 1
ATOM 4766 N N . SER A 1 584 ? 48.626 34.260 -56.996 1.00 96.25 584 SER A N 1
ATOM 4767 C CA . SER A 1 584 ? 48.539 35.640 -57.486 1.00 96.25 584 SER A CA 1
ATOM 4768 C C . SER A 1 584 ? 49.912 36.231 -57.818 1.00 96.25 584 SER A C 1
ATOM 4770 O O . SER A 1 584 ? 50.027 36.965 -58.798 1.00 96.25 584 SER A O 1
ATOM 4772 N N . VAL A 1 585 ? 50.945 35.930 -57.023 1.00 96.19 585 VAL A N 1
ATOM 4773 C CA . VAL A 1 585 ? 52.325 36.348 -57.316 1.00 96.19 585 VAL A CA 1
ATOM 4774 C C . VAL A 1 585 ? 52.831 35.646 -58.574 1.00 96.19 585 VAL A C 1
ATOM 4776 O O . VAL A 1 585 ? 53.288 36.321 -59.492 1.00 96.19 585 VAL A O 1
ATOM 4779 N N . GLU A 1 586 ? 52.662 34.323 -58.666 1.00 95.75 586 GLU A N 1
ATOM 4780 C CA . GLU A 1 586 ? 53.048 33.552 -59.856 1.00 95.75 586 GLU A CA 1
ATOM 4781 C C . GLU A 1 586 ? 52.342 34.079 -61.120 1.00 95.75 586 GLU A C 1
ATOM 4783 O O . GLU A 1 586 ? 52.973 34.227 -62.167 1.00 95.75 586 GLU A O 1
ATOM 4788 N N . LEU A 1 587 ? 51.053 34.430 -61.029 1.00 94.12 587 LEU A N 1
ATOM 4789 C CA . LEU A 1 587 ? 50.302 35.043 -62.127 1.00 94.12 587 LEU A CA 1
ATOM 4790 C C . LEU A 1 587 ? 50.896 36.395 -62.543 1.00 94.12 587 LEU A C 1
ATOM 4792 O O . LEU A 1 587 ? 51.118 36.613 -63.733 1.00 94.12 587 LEU A O 1
ATOM 4796 N N . ASN A 1 588 ? 51.192 37.280 -61.588 1.00 94.44 588 ASN A N 1
ATOM 4797 C CA . ASN A 1 588 ? 51.789 38.587 -61.872 1.00 94.44 588 ASN A CA 1
ATOM 4798 C C . ASN A 1 588 ? 53.185 38.467 -62.505 1.00 94.44 588 ASN A C 1
ATOM 4800 O O . ASN A 1 588 ? 53.522 39.241 -63.399 1.00 94.44 588 ASN A O 1
ATOM 4804 N N . GLU A 1 589 ? 53.986 37.476 -62.107 1.00 95.06 589 GLU A N 1
ATOM 4805 C CA . GLU A 1 589 ? 55.264 37.168 -62.761 1.00 95.06 589 GLU A CA 1
ATOM 4806 C C . GLU A 1 589 ? 55.081 36.685 -64.206 1.00 95.06 589 GLU A C 1
ATOM 4808 O O . GLU A 1 589 ? 55.863 37.036 -65.092 1.00 95.06 589 GLU A O 1
ATOM 4813 N N . LYS A 1 590 ? 54.047 35.875 -64.483 1.00 94.31 590 LYS A N 1
ATOM 4814 C CA . LYS A 1 590 ? 53.736 35.477 -65.865 1.00 94.31 590 LYS A CA 1
ATOM 4815 C C . LYS A 1 590 ? 53.261 36.666 -66.690 1.00 94.31 590 LYS A C 1
ATOM 4817 O O . LYS A 1 590 ? 53.713 36.797 -67.824 1.00 94.31 590 LYS A O 1
ATOM 4822 N N . LEU A 1 591 ? 52.402 37.519 -66.132 1.00 93.56 591 LEU A N 1
ATOM 4823 C CA . LEU A 1 591 ? 51.922 38.730 -66.798 1.00 93.56 591 LEU A CA 1
ATOM 4824 C C . LEU A 1 591 ? 53.081 39.674 -67.128 1.00 93.56 591 LEU A C 1
ATOM 4826 O O . LEU A 1 591 ? 53.236 40.040 -68.287 1.00 93.56 591 LEU A O 1
ATOM 4830 N N . SER A 1 592 ? 53.976 39.958 -66.177 1.00 93.19 592 SER A N 1
ATOM 4831 C CA . SER A 1 592 ? 55.141 40.816 -66.436 1.00 93.19 592 SER A CA 1
ATOM 4832 C C . SER A 1 592 ? 56.095 40.223 -67.478 1.00 93.19 592 SER A C 1
ATOM 4834 O O . SER A 1 592 ? 56.651 40.950 -68.301 1.00 93.19 592 SER A O 1
ATOM 4836 N N . LYS A 1 593 ? 56.257 38.892 -67.515 1.00 95.25 593 LYS A N 1
ATOM 4837 C CA . LYS A 1 593 ? 57.022 38.215 -68.572 1.00 95.25 593 LYS A CA 1
ATOM 4838 C C . LYS A 1 593 ? 56.350 38.342 -69.940 1.00 95.25 593 LYS A C 1
ATOM 4840 O O . LYS A 1 593 ? 57.053 38.505 -70.936 1.00 95.25 593 LYS A O 1
ATOM 4845 N N . VAL A 1 594 ? 55.021 38.252 -70.002 1.00 94.19 594 VAL A N 1
ATOM 4846 C CA . VAL A 1 594 ? 54.253 38.484 -71.234 1.00 94.19 594 VAL A CA 1
ATOM 4847 C C . VAL A 1 594 ? 54.413 39.930 -71.688 1.00 94.19 594 VAL A C 1
ATOM 4849 O O . VAL A 1 594 ? 54.755 40.138 -72.848 1.00 94.19 594 VAL A O 1
ATOM 4852 N N . ASP A 1 595 ? 54.277 40.903 -70.787 1.00 92.62 595 ASP A N 1
ATOM 4853 C CA . ASP A 1 595 ? 54.477 42.323 -71.095 1.00 92.62 595 ASP A CA 1
ATOM 4854 C C . ASP A 1 595 ? 55.901 42.598 -71.585 1.00 92.62 595 ASP A C 1
ATOM 4856 O O . ASP A 1 595 ? 56.090 43.294 -72.578 1.00 92.62 595 ASP A O 1
ATOM 4860 N N . LEU A 1 596 ? 56.921 41.981 -70.979 1.00 94.50 596 LEU A N 1
ATOM 4861 C CA . LEU A 1 596 ? 58.299 42.087 -71.462 1.00 94.50 596 LEU A CA 1
ATOM 4862 C C . LEU A 1 596 ? 58.452 41.534 -72.886 1.00 94.50 596 LEU A C 1
ATOM 4864 O O . LEU A 1 596 ? 59.142 42.136 -73.709 1.00 94.50 596 LEU A O 1
ATOM 4868 N N . MET A 1 597 ? 57.837 40.387 -73.189 1.00 92.19 597 MET A N 1
ATOM 4869 C CA . MET A 1 597 ? 57.870 39.803 -74.535 1.00 92.19 597 MET A CA 1
ATOM 4870 C C . MET A 1 597 ? 57.086 40.654 -75.536 1.00 92.19 597 MET A C 1
ATOM 4872 O O . MET A 1 597 ? 57.540 40.811 -76.667 1.00 92.19 597 MET A O 1
ATOM 4876 N N . LYS A 1 598 ? 55.963 41.242 -75.114 1.00 91.50 598 LYS A N 1
ATOM 4877 C CA . LYS A 1 598 ? 55.174 42.181 -75.910 1.00 91.50 598 LYS A CA 1
ATOM 4878 C C . LYS A 1 598 ? 55.987 43.435 -76.232 1.00 91.50 598 LYS A C 1
ATOM 4880 O O . LYS A 1 598 ? 56.153 43.742 -77.403 1.00 91.50 598 LYS A O 1
ATOM 4885 N N . ASN A 1 599 ? 56.609 44.060 -75.232 1.00 90.88 599 ASN A N 1
ATOM 4886 C CA . ASN A 1 599 ? 57.486 45.219 -75.418 1.00 90.88 599 ASN A CA 1
ATOM 4887 C C . ASN A 1 599 ? 58.686 44.884 -76.318 1.00 90.88 599 ASN A C 1
ATOM 4889 O O . ASN A 1 599 ? 59.050 45.671 -77.183 1.00 90.88 599 ASN A O 1
ATOM 4893 N N . ARG A 1 600 ? 59.302 43.701 -76.163 1.00 88.56 600 ARG A N 1
ATOM 4894 C CA . ARG A 1 600 ? 60.379 43.242 -77.062 1.00 88.56 600 ARG A CA 1
ATOM 4895 C C . ARG A 1 600 ? 59.899 43.083 -78.500 1.00 88.56 600 ARG A C 1
ATOM 4897 O O . ARG A 1 600 ? 60.631 43.442 -79.415 1.00 88.56 600 ARG A O 1
ATOM 4904 N N . PHE A 1 601 ? 58.705 42.530 -78.694 1.00 85.75 601 PHE A N 1
ATOM 4905 C CA . PHE A 1 601 ? 58.100 42.401 -80.013 1.00 85.75 601 PHE A CA 1
ATOM 4906 C C . PHE A 1 601 ? 57.787 43.776 -80.612 1.00 85.75 601 PHE A C 1
ATOM 4908 O O . PHE A 1 601 ? 58.123 44.007 -81.765 1.00 85.75 601 PHE A O 1
ATOM 4915 N N . GLU A 1 602 ? 57.232 44.705 -79.830 1.00 84.44 602 GLU A N 1
ATOM 4916 C CA . GLU A 1 602 ? 56.978 46.089 -80.249 1.00 84.44 602 GLU A CA 1
ATOM 4917 C C . GLU A 1 602 ? 58.274 46.813 -80.643 1.00 84.44 602 GLU A C 1
ATOM 4919 O O . GLU A 1 602 ? 58.335 47.394 -81.722 1.00 84.44 602 GLU A O 1
ATOM 4924 N N . VAL A 1 603 ? 59.347 46.706 -79.848 1.00 82.62 603 VAL A N 1
ATOM 4925 C CA . VAL A 1 603 ? 60.669 47.265 -80.193 1.00 82.62 603 VAL A CA 1
ATOM 4926 C C . VAL A 1 603 ? 61.239 46.621 -81.456 1.00 82.62 603 VAL A C 1
ATOM 4928 O O . VAL A 1 603 ? 61.760 47.327 -82.316 1.00 82.62 603 VAL A O 1
ATOM 4931 N N . LEU A 1 604 ? 61.139 45.295 -81.600 1.00 79.88 604 LEU A N 1
ATOM 4932 C CA . LEU A 1 604 ? 61.595 44.604 -82.805 1.00 79.88 604 LEU A CA 1
ATOM 4933 C C . LEU A 1 604 ? 60.806 45.076 -84.031 1.00 79.88 604 LEU A C 1
ATOM 4935 O O . LEU A 1 604 ? 61.411 45.384 -85.051 1.00 79.88 604 LEU A O 1
ATOM 4939 N N . MET A 1 605 ? 59.485 45.204 -83.920 1.00 75.44 605 MET A N 1
ATOM 4940 C CA . MET A 1 605 ? 58.638 45.749 -84.979 1.00 75.44 605 MET A CA 1
ATOM 4941 C C . MET A 1 605 ? 59.033 47.188 -85.334 1.00 75.44 605 MET A C 1
ATOM 4943 O O . MET A 1 605 ? 59.228 47.458 -86.514 1.00 75.44 605 MET A O 1
ATOM 4947 N N . LEU A 1 606 ? 59.254 48.060 -84.343 1.00 74.12 606 LEU A N 1
ATOM 4948 C CA . LEU A 1 606 ? 59.732 49.436 -84.547 1.00 74.12 606 LEU A CA 1
ATOM 4949 C C . LEU A 1 606 ? 61.133 49.501 -85.183 1.00 74.12 606 LEU A C 1
ATOM 4951 O O . LEU A 1 606 ? 61.423 50.401 -85.962 1.00 74.12 606 LEU A O 1
ATOM 4955 N N . SER A 1 607 ? 62.018 48.545 -84.883 1.00 68.50 607 SER A N 1
ATOM 4956 C CA . SER A 1 607 ? 63.341 48.456 -85.523 1.00 68.50 607 SER A CA 1
ATOM 4957 C C . SER A 1 607 ? 63.294 47.892 -86.949 1.00 68.50 607 SER A C 1
ATOM 4959 O O . SER A 1 607 ? 64.192 48.148 -87.746 1.00 68.50 607 SER A O 1
ATOM 4961 N N . MET A 1 608 ? 62.258 47.110 -87.266 1.00 64.81 608 MET A N 1
ATOM 4962 C CA . MET A 1 608 ? 62.011 46.545 -88.596 1.00 64.81 608 MET A CA 1
ATOM 4963 C C . MET A 1 608 ? 61.206 47.500 -89.490 1.00 64.81 608 MET A C 1
ATOM 4965 O O . MET A 1 608 ? 61.159 47.300 -90.704 1.00 64.81 608 MET A O 1
ATOM 4969 N N . THR A 1 609 ? 60.580 48.531 -88.918 1.00 58.09 609 THR A N 1
ATOM 4970 C CA . THR A 1 609 ? 60.040 49.673 -89.661 1.00 58.09 609 THR A CA 1
ATOM 4971 C C . THR A 1 609 ? 61.172 50.634 -90.029 1.00 58.09 609 THR A C 1
ATOM 4973 O O . THR A 1 609 ? 62.010 50.974 -89.198 1.00 58.09 609 THR A O 1
ATOM 4976 N N . ALA A 1 610 ? 61.231 51.031 -91.300 1.00 55.31 610 ALA A N 1
ATOM 4977 C CA . ALA A 1 610 ? 62.290 51.873 -91.853 1.00 55.31 610 ALA A CA 1
ATOM 4978 C C . ALA A 1 610 ? 62.306 53.291 -91.233 1.00 55.31 610 ALA A C 1
ATOM 4980 O O . ALA A 1 610 ? 61.251 53.783 -90.827 1.00 55.31 610 ALA A O 1
ATOM 4981 N N . PRO A 1 611 ? 63.470 53.972 -91.178 1.00 51.84 611 PRO A N 1
ATOM 4982 C CA . PRO A 1 611 ? 63.545 55.342 -90.688 1.00 51.84 611 PRO A CA 1
ATOM 4983 C C . PRO A 1 611 ? 62.857 56.302 -91.670 1.00 51.84 611 PRO A C 1
ATOM 4985 O O . PRO A 1 611 ? 63.205 56.345 -92.846 1.00 51.84 611 PRO A O 1
ATOM 4988 N N . GLU A 1 612 ? 61.869 57.024 -91.140 1.00 47.78 612 GLU A N 1
ATOM 4989 C CA . GLU A 1 612 ? 61.242 58.264 -91.623 1.00 47.78 612 GLU A CA 1
ATOM 4990 C C . GLU A 1 612 ? 61.182 58.483 -93.148 1.00 47.78 612 GLU A C 1
ATOM 4992 O O . GLU A 1 612 ? 62.102 59.028 -93.757 1.00 47.78 612 GLU A O 1
ATOM 4997 N N . GLY A 1 613 ? 60.023 58.166 -93.746 1.00 55.97 613 GLY A N 1
ATOM 4998 C CA . GLY A 1 613 ? 59.617 58.779 -95.017 1.00 55.97 613 GLY A CA 1
ATOM 4999 C C . GLY A 1 613 ? 58.624 58.023 -95.906 1.00 55.97 613 GLY A C 1
ATOM 5000 O O . GLY A 1 613 ? 58.049 58.648 -96.791 1.00 55.97 613 GLY A O 1
ATOM 5001 N N . GLU A 1 614 ? 58.372 56.728 -95.698 1.00 51.66 614 GLU A N 1
ATOM 5002 C CA . GLU A 1 614 ? 57.387 55.960 -96.484 1.00 51.66 614 GLU A CA 1
ATOM 5003 C C . GLU A 1 614 ? 56.504 55.097 -95.564 1.00 51.66 614 GLU A C 1
ATOM 5005 O O . GLU A 1 614 ? 56.985 54.567 -94.565 1.00 51.66 614 GLU A O 1
ATOM 5010 N N . GLU A 1 615 ? 55.210 55.003 -95.898 1.00 53.47 615 GLU A N 1
ATOM 5011 C CA . GLU A 1 615 ? 54.111 54.409 -95.114 1.00 53.47 615 GLU A CA 1
ATOM 5012 C C . GLU A 1 615 ? 54.469 53.116 -94.354 1.00 53.47 615 GLU A C 1
ATOM 5014 O O . GLU A 1 615 ? 55.161 52.239 -94.882 1.00 53.47 615 GLU A O 1
ATOM 5019 N N . GLU A 1 616 ? 53.932 52.995 -93.128 1.00 52.50 616 GLU A N 1
ATOM 5020 C CA . GLU A 1 616 ? 54.044 51.841 -92.225 1.00 52.50 616 GLU A CA 1
ATOM 5021 C C . GLU A 1 616 ? 53.640 50.536 -92.920 1.00 52.50 616 GLU A C 1
ATOM 5023 O O . GLU A 1 616 ? 52.487 50.109 -92.920 1.00 52.50 616 GLU A O 1
ATOM 5028 N N . ASN A 1 617 ? 54.617 49.874 -93.521 1.00 56.66 617 ASN A N 1
ATOM 5029 C CA . ASN A 1 617 ? 54.399 48.647 -94.253 1.00 56.66 617 ASN A CA 1
ATOM 5030 C C . ASN A 1 617 ? 55.069 47.470 -93.532 1.00 56.66 617 ASN A C 1
ATOM 5032 O O . ASN A 1 617 ? 56.225 47.540 -93.118 1.00 56.66 617 ASN A O 1
ATOM 5036 N N . SER A 1 618 ? 54.330 46.366 -93.386 1.00 59.62 618 SER A N 1
ATOM 5037 C CA . SER A 1 618 ? 54.802 45.118 -92.763 1.00 59.62 618 SER A CA 1
ATOM 5038 C C . SER A 1 618 ? 56.103 44.606 -93.415 1.00 59.62 618 SER A C 1
ATOM 5040 O O . SER A 1 618 ? 56.265 44.761 -94.624 1.00 59.62 618 SER A O 1
ATOM 5042 N N . PRO A 1 619 ? 57.007 43.899 -92.705 1.00 61.34 619 PRO A N 1
ATOM 5043 C CA . PRO A 1 619 ? 58.174 43.243 -93.316 1.00 61.34 619 PRO A CA 1
ATOM 5044 C C . PRO A 1 619 ? 57.830 42.370 -94.540 1.00 61.34 619 PRO A C 1
ATOM 50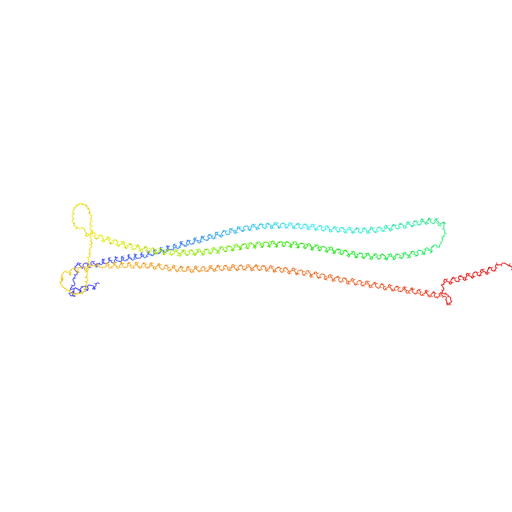46 O O . PRO A 1 619 ? 58.617 42.268 -95.482 1.00 61.34 619 PRO A O 1
ATOM 5049 N N . ALA A 1 620 ? 56.620 41.798 -94.570 1.00 62.16 620 ALA A N 1
ATOM 5050 C CA . ALA A 1 620 ? 56.093 41.070 -95.723 1.00 62.16 620 ALA A CA 1
ATOM 5051 C C . ALA A 1 620 ? 55.967 41.951 -96.982 1.00 62.16 620 ALA A C 1
ATOM 5053 O O . ALA A 1 620 ? 56.270 41.483 -98.079 1.00 62.16 620 ALA A O 1
ATOM 5054 N N . TYR A 1 621 ? 55.599 43.226 -96.825 1.00 69.94 621 TYR A N 1
ATOM 5055 C CA . TYR A 1 621 ? 55.513 44.201 -97.911 1.00 69.94 621 TYR A CA 1
ATOM 5056 C C . TYR A 1 621 ? 56.881 44.477 -98.539 1.00 69.94 621 TYR A C 1
ATOM 5058 O O . TYR A 1 621 ? 57.003 44.449 -99.763 1.00 69.94 621 TYR A O 1
ATOM 5066 N N . TYR A 1 622 ? 57.929 44.676 -97.731 1.00 67.88 622 TYR A N 1
ATOM 5067 C CA . TYR A 1 622 ? 59.285 44.900 -98.247 1.00 67.88 622 TYR A CA 1
ATOM 5068 C C . TYR A 1 622 ? 59.815 43.679 -98.998 1.00 67.88 622 TYR A C 1
ATOM 5070 O O . TYR A 1 622 ? 60.397 43.830 -100.071 1.00 67.88 622 TYR A O 1
ATOM 5078 N N . ILE A 1 623 ? 59.537 42.467 -98.509 1.00 70.62 623 ILE A N 1
ATOM 5079 C CA . ILE A 1 623 ? 59.866 41.230 -99.230 1.00 70.62 623 ILE A CA 1
ATOM 5080 C C . ILE A 1 623 ? 59.130 41.189 -100.574 1.00 70.62 623 ILE A C 1
ATOM 5082 O O . ILE A 1 623 ? 59.753 40.902 -101.595 1.00 70.62 623 ILE A O 1
ATOM 5086 N N . THR A 1 624 ? 57.837 41.526 -100.621 1.00 72.38 624 THR A N 1
ATOM 5087 C CA . THR A 1 624 ? 57.095 41.594 -101.890 1.00 72.38 624 THR A CA 1
ATOM 5088 C C . THR A 1 624 ? 57.563 42.724 -102.809 1.00 72.38 624 THR A C 1
ATOM 5090 O O . THR A 1 624 ? 57.626 42.502 -104.013 1.00 72.38 624 THR A O 1
ATOM 5093 N N . LYS A 1 625 ? 57.970 43.889 -102.284 1.00 72.81 625 LYS A N 1
ATOM 5094 C CA . LYS A 1 625 ? 58.499 45.024 -103.064 1.00 72.81 625 LYS A CA 1
ATOM 5095 C C . LYS A 1 625 ? 59.869 44.688 -103.656 1.00 72.81 625 LYS A C 1
ATOM 5097 O O . LYS A 1 625 ? 60.076 44.887 -104.847 1.00 72.81 625 LYS A O 1
ATOM 5102 N N . VAL A 1 626 ? 60.777 44.082 -102.884 1.00 75.00 626 VAL A N 1
ATOM 5103 C CA . VAL A 1 626 ? 62.066 43.568 -103.389 1.00 75.00 626 VAL A CA 1
ATOM 5104 C C . VAL A 1 626 ? 61.844 42.468 -104.427 1.00 75.00 626 VAL A C 1
ATOM 5106 O O . VAL A 1 626 ? 62.509 42.449 -105.463 1.00 75.00 626 VAL A O 1
ATOM 5109 N N . ARG A 1 627 ? 60.878 41.570 -104.202 1.00 72.00 627 ARG A N 1
ATOM 5110 C CA . ARG A 1 627 ? 60.529 40.508 -105.157 1.00 72.00 627 ARG A CA 1
ATOM 5111 C C . ARG A 1 627 ? 59.919 41.063 -106.449 1.00 72.00 627 ARG A C 1
ATOM 5113 O O . ARG A 1 627 ? 60.242 40.583 -107.529 1.00 72.00 627 ARG A O 1
ATOM 5120 N N . ALA A 1 628 ? 59.102 42.110 -106.356 1.00 73.31 628 ALA A N 1
ATOM 5121 C CA . ALA A 1 628 ? 58.573 42.831 -107.509 1.00 73.31 628 ALA A CA 1
ATOM 5122 C C . ALA A 1 628 ? 59.684 43.579 -108.263 1.00 73.31 628 ALA A C 1
ATOM 5124 O O . ALA A 1 628 ? 59.776 43.451 -109.479 1.00 73.31 628 ALA A O 1
ATOM 5125 N N . HIS A 1 629 ? 60.586 44.277 -107.563 1.00 75.12 629 HIS A N 1
ATOM 5126 C CA . HIS A 1 629 ? 61.732 44.943 -108.185 1.00 75.12 629 HIS A CA 1
ATOM 5127 C C . HIS A 1 629 ? 62.673 43.951 -108.877 1.00 75.12 629 HIS A C 1
ATOM 5129 O O . HIS A 1 629 ? 63.047 44.166 -110.028 1.00 75.12 629 HIS A O 1
ATOM 5135 N N . THR A 1 630 ? 63.011 42.833 -108.233 1.00 73.81 630 THR A N 1
ATOM 5136 C CA . THR A 1 630 ? 63.832 41.772 -108.846 1.00 73.81 630 THR A CA 1
ATOM 5137 C C . THR A 1 630 ? 63.140 41.130 -110.047 1.00 73.81 630 THR A C 1
ATOM 5139 O O . THR A 1 630 ? 63.805 40.878 -111.051 1.00 73.81 630 THR A O 1
ATOM 5142 N N . PHE A 1 631 ? 61.815 40.953 -110.003 1.00 75.81 631 PHE A N 1
ATOM 5143 C CA . PHE A 1 631 ? 61.021 40.520 -111.153 1.00 75.81 631 PHE A CA 1
ATOM 5144 C C . PHE A 1 631 ? 61.063 41.541 -112.298 1.00 75.81 631 PHE A C 1
ATOM 5146 O O . PHE A 1 631 ? 61.362 41.167 -113.428 1.00 75.81 631 PHE A O 1
ATOM 5153 N N . THR A 1 632 ? 60.870 42.837 -112.026 1.00 73.31 632 THR A N 1
ATOM 5154 C CA . THR A 1 632 ? 60.994 43.885 -113.056 1.00 73.31 632 THR A CA 1
ATOM 5155 C C . THR A 1 632 ? 62.416 44.002 -113.610 1.00 73.31 632 THR A C 1
ATOM 5157 O O . THR A 1 632 ? 62.591 44.246 -114.803 1.00 73.31 632 THR A O 1
ATOM 5160 N N . PHE A 1 633 ? 63.442 43.772 -112.786 1.00 74.50 633 PHE A N 1
ATOM 5161 C CA . PHE A 1 633 ? 64.843 43.764 -113.207 1.00 74.50 633 PHE A CA 1
ATOM 5162 C C . PHE A 1 633 ? 65.144 42.564 -114.112 1.00 74.50 633 PHE A C 1
ATOM 5164 O O . PHE A 1 633 ? 65.738 42.734 -115.173 1.00 74.50 633 PHE A O 1
ATOM 5171 N N . HIS A 1 634 ? 64.649 41.371 -113.764 1.00 71.31 634 HIS A N 1
ATOM 5172 C CA . HIS A 1 634 ? 64.692 40.196 -114.641 1.00 71.31 634 HIS A CA 1
ATOM 5173 C C . HIS A 1 634 ? 63.933 40.432 -115.952 1.00 71.31 634 HIS A C 1
ATOM 5175 O O . HIS A 1 634 ? 64.430 40.082 -117.017 1.00 71.31 634 HIS A O 1
ATOM 5181 N N . GLN A 1 635 ? 62.767 41.080 -115.906 1.00 70.00 635 GLN A N 1
ATOM 5182 C CA . GLN A 1 635 ? 61.981 41.407 -117.097 1.00 70.00 635 GLN A CA 1
ATOM 5183 C C . GLN A 1 635 ? 62.684 42.448 -117.992 1.00 70.00 635 GLN A C 1
ATOM 5185 O O . GLN A 1 635 ? 62.579 42.388 -119.216 1.00 70.00 635 GLN A O 1
ATOM 5190 N N . SER A 1 636 ? 63.441 43.374 -117.396 1.00 71.38 636 SER A N 1
ATOM 5191 C CA . SER A 1 636 ? 64.275 44.353 -118.109 1.00 71.38 636 SER A CA 1
ATOM 5192 C C . SER A 1 636 ? 65.522 43.708 -118.728 1.00 71.38 636 SER A C 1
ATOM 5194 O O . SER A 1 636 ? 65.856 44.015 -119.870 1.00 71.38 636 SER A O 1
ATOM 5196 N N . LEU A 1 637 ? 66.166 42.765 -118.029 1.00 68.88 637 LEU A N 1
ATOM 5197 C CA . LEU A 1 637 ? 67.256 41.940 -118.569 1.00 68.88 637 LEU A CA 1
ATOM 5198 C C . LEU A 1 637 ? 66.783 41.055 -119.730 1.00 68.88 637 LEU A C 1
ATOM 5200 O O . LEU A 1 637 ? 67.470 40.966 -120.743 1.00 68.88 637 LEU A O 1
ATOM 5204 N N . LEU A 1 638 ? 65.592 40.461 -119.624 1.00 66.56 638 LEU A N 1
ATOM 5205 C CA . LEU A 1 638 ? 64.966 39.699 -120.710 1.00 66.56 638 LEU A CA 1
ATOM 5206 C C . LEU A 1 638 ? 64.654 40.585 -121.927 1.00 66.56 638 LEU A C 1
ATOM 5208 O O . LEU A 1 638 ? 64.925 40.173 -123.047 1.00 66.56 638 LEU A O 1
ATOM 5212 N N . LYS A 1 639 ? 64.186 41.828 -121.730 1.00 64.31 639 LYS A N 1
ATOM 5213 C CA . LYS A 1 639 ? 64.015 42.803 -122.828 1.00 64.31 639 LYS A CA 1
ATOM 5214 C C . LYS A 1 639 ? 65.338 43.219 -123.484 1.00 64.31 639 LYS A C 1
ATOM 5216 O O . LYS A 1 639 ? 65.362 43.440 -124.691 1.00 64.31 639 LYS A O 1
ATOM 5221 N N . LEU A 1 640 ? 66.425 43.334 -122.717 1.00 62.06 640 LEU A N 1
ATOM 5222 C CA . LEU A 1 640 ? 67.771 43.592 -123.250 1.00 62.06 640 LEU A CA 1
ATOM 5223 C C . LEU A 1 640 ? 68.308 42.399 -124.058 1.00 62.06 640 LEU A C 1
ATOM 5225 O O . LEU A 1 640 ? 68.923 42.605 -125.100 1.00 62.06 640 LEU A O 1
ATOM 5229 N N . LEU A 1 641 ? 68.023 41.169 -123.620 1.00 60.41 641 LEU A N 1
ATOM 5230 C CA . LEU A 1 641 ? 68.345 39.940 -124.352 1.00 60.41 641 LEU A CA 1
ATOM 5231 C C . LEU A 1 641 ? 67.503 39.777 -125.632 1.00 60.41 641 LEU A C 1
ATOM 5233 O O . LEU A 1 641 ? 68.055 39.400 -126.664 1.00 60.41 641 LEU A O 1
ATOM 5237 N N . ASP A 1 642 ? 66.216 40.147 -125.614 1.00 58.25 642 ASP A N 1
ATOM 5238 C CA . ASP A 1 642 ? 65.346 40.160 -126.806 1.00 58.25 642 ASP A CA 1
ATOM 5239 C C . ASP A 1 642 ? 65.765 41.223 -127.841 1.00 58.25 642 ASP A C 1
ATOM 5241 O O . ASP A 1 642 ? 65.607 41.022 -129.046 1.00 58.25 642 ASP A O 1
ATOM 5245 N N . LEU A 1 643 ? 66.349 42.347 -127.403 1.00 56.34 643 LEU A N 1
ATOM 5246 C CA . LEU A 1 643 ? 66.917 43.368 -128.297 1.00 56.34 643 LEU A CA 1
ATOM 5247 C C . LEU A 1 643 ? 68.234 42.926 -128.960 1.00 56.34 643 LEU A C 1
ATOM 5249 O O . LEU A 1 643 ? 68.593 43.468 -130.002 1.00 56.34 643 LEU A O 1
ATOM 5253 N N . GLN A 1 644 ? 68.927 41.925 -128.409 1.00 55.03 644 GLN A N 1
ATOM 5254 C CA . GLN A 1 644 ? 70.152 41.356 -128.986 1.00 55.03 644 GLN A CA 1
ATOM 5255 C C . GLN A 1 644 ? 69.890 40.245 -130.022 1.00 55.03 644 GLN A C 1
ATOM 5257 O O . GLN A 1 644 ? 70.820 39.837 -130.714 1.00 55.03 644 GLN A O 1
ATOM 5262 N N . TRP A 1 645 ? 68.639 39.789 -130.171 1.00 52.62 645 TRP A N 1
ATOM 5263 C CA . TRP A 1 645 ? 68.246 38.680 -131.056 1.00 52.62 645 TRP A CA 1
ATOM 5264 C C . TRP A 1 645 ? 67.159 39.043 -132.090 1.00 52.62 645 TRP A C 1
ATOM 5266 O O . TRP A 1 645 ? 66.420 38.174 -132.552 1.00 52.62 645 TRP A O 1
ATOM 5276 N N . ARG A 1 646 ? 67.087 40.311 -132.532 1.00 43.31 646 ARG A N 1
ATOM 5277 C CA . ARG A 1 646 ? 66.346 40.694 -133.755 1.00 43.31 646 ARG A CA 1
ATOM 5278 C C . ARG A 1 646 ? 67.287 40.852 -134.967 1.00 43.31 646 ARG A C 1
ATOM 5280 O O . ARG A 1 646 ? 68.147 41.727 -134.930 1.00 43.31 646 ARG A O 1
ATOM 5287 N N . PRO A 1 647 ? 67.122 40.055 -136.045 1.00 42.50 647 PRO A N 1
ATOM 5288 C CA . PRO A 1 647 ? 67.867 40.200 -137.301 1.00 42.50 647 PRO A CA 1
ATOM 5289 C C . PRO A 1 647 ? 67.453 41.439 -138.120 1.00 42.50 647 PRO A C 1
ATOM 5291 O O . PRO A 1 647 ? 66.331 41.927 -138.002 1.00 42.50 647 PRO A O 1
ATOM 5294 N N . ALA A 1 648 ? 68.390 41.904 -138.949 1.00 43.22 648 ALA A N 1
ATOM 5295 C CA . ALA A 1 648 ? 68.483 43.209 -139.606 1.00 43.22 648 ALA A CA 1
ATOM 5296 C C . ALA A 1 648 ? 67.420 43.568 -140.667 1.00 43.22 648 ALA A C 1
ATOM 5298 O O . ALA A 1 648 ? 67.001 42.722 -141.458 1.00 43.22 648 ALA A O 1
ATOM 5299 N N . HIS A 1 649 ? 67.143 44.877 -140.749 1.00 39.22 649 HIS A N 1
ATOM 5300 C CA . HIS A 1 649 ? 67.048 45.646 -141.993 1.00 39.22 649 HIS A CA 1
ATOM 5301 C C . HIS A 1 649 ? 67.776 46.978 -141.831 1.00 39.22 649 HIS A C 1
ATOM 5303 O O . HIS A 1 649 ? 67.657 47.566 -140.731 1.00 39.22 649 HIS A O 1
#

Organism: Mola mola (NCBI:txid94237)

Sequence (649 aa):
MSDIVNTVLWEMNWDERFAIPEPNAENKALIEEVRDTSYLSYLRKYTAFSQLNKDEKQYMIEMLKNVKQELDNTQALCKAKEREEESMRHLTALIEREAGRLGQETASMEKEHKTLAERRNNLENKIFKAKQKLEEFMKQMNWDQHTMDAFLEESARKEEDKMAIDKYARQDEQRIKLLTLAIEKKTVEASMKRRALDKELTETQSAQVLKENSGALMDTQYLIQQWENTIKQMKQRDTEIQQCTLQLGQANQKMREKSATITEKKRFLDTLKANNNRTEWKINMTSQQAVKLRQNLREQEEAYTDLKDELDSCKVTLDRTASDVESMKSNITRMKRDIEEAKIFNAALEEKLQAATQSALSEEDRAAQIEQFLKDEELAIKVGILEVLNHMVLPAQKTGEGTIKPGGHHECTGTLSRKHICDLLHGHLCSTCQKLALMEGDLLSDEKQMLNMKVAELNAVLEEKRKSVSKLNNIKEMEKSEAQKRDLTSRVEELMLLCTANEKELKKIRLRKQDKMLEQNILKVEVKRMRDLLYNTTDSMLSLEKRKLELQRAIKERQDETVVYREMLKQQFKISEQERQRLSVELNEKLSKVDLMKNRFEVLMLSMTAPEGEEENSPAYYITKVRAHTFTFHQSLLKLLDLQWRPAH

Secondary structure (DSSP, 8-state):
-HHHHHHHHHHTT--TTSPPPPPPHHHHHHHHHHH-HHHHHHHHHHHHHHHHHHHHHHHHHHHHHHHHHHHHHHHHHHHHHHHHHHHHHHHHHHHHHHHHHHHHHHHHHHHHHHHHHHHHHHHHHHHHHHHHHHHHHHHHHHHHHHHHHHHHHHHHHHHHHHHHHHHHHHHHHHHHHHHHHHHHHHHHHHHHHHHHHHHHHHHHHHHHHHTS----TTHHHHHHHHHHHHHHHHHHHHHHHHHHHHHHHHHHHHHHHHHHHHHHHHHHHHHHHHHHHHHHHHHHHHHHHHHHHHHHHHHHHHHHHHHHHHHHHHHHHHHHHHHHHHHHHHHHHHHHHHHHHHHHHHHHHHHHHHHHHHHHHHHHHHHHHHHHHHHHHHHHHHHHTTSS---------------------------------------SSSSSSSSSSSSS---SSHHHHHHHHHHHHHHHHHHHHHHHHHHHHHHHHHHHHHHHHHHHHHHHHHHHHHHHHHHHHHHHHHHHHHHHHHHHHHHHHHHHHHHHHHHHHHHHHHHHHHHHHHHHHHHHHHHHHHHHHHHHHHHHHHHHHHHHHHHHHHHHHHHHHHHHHHHHHHHHHHHHSPSSSS----HHHHHHHHHHHHHHHHHHHHHHHHHTSPPP-